Protein 6WG5 (pdb70)

InterPro domains:
  IPR000407 Nucleoside phosphatase GDA1/CD39 [PF01150] (83-540)
  IPR000407 Nucleoside phosphatase GDA1/CD39 [PS01238] (217-232)
  IPR000407 Nucleoside phosphatase GDA1/CD39 [PTHR11782] (32-536)

Organism: Homo sapiens (NCBI:txid9606)

Radius of gyration: 25.47 Å; Cα contacts (8 Å, |Δi|>4): 917; chains: 1; bounding box: 56×55×99 Å

Nearest PDB structures (foldseek):
  6wg5-assembly1_A  TM=1.002E+00  e=0.000E+00  Homo sapiens
  4cd3-assembly1_A  TM=6.979E-01  e=1.903E-31  Rattus norvegicus
  5u7p-assembly1_A  TM=7.729E-01  e=8.146E-28  Trifolium repens
  5u7x-assembly1_F  TM=6.691E-01  e=2.142E-27  Vigna cylindrica
  5u7v-assembly1_A  TM=7.187E-01  e=1.323E-26  Trifolium repens

Sequence (492 aa):
DKKFQRRYLARVTDIEATDTNNPNVNYGIVVDCGSSGSRVFVYCWPRHNGNPHDLLDIRQMRDKNRKPVVMKIKPGISEFATSPEKVSDYISPLLNFAAEHVPRAKHKETPLYILCTAGMRILPESQQKAILEDLLTDIPVHFDFLFSDSHAEVISGKQEGVYAWIGINFVLGRFEHIEDDDEAVVEVNIPGSESSEAIVRKRTAGILDMGGVSTQIAYEVPKTVSFASSSQQEEVAKNLLAEFNLGCDVHQTEHVYRRVYVATFLGFGGNAARQRYEDRIFANTIQKNRLLGKQTGLTPDMPYLDPCLPLDIKDEIQQNGQTIYLRGTGDFDLCRETIQPFMNKTNETQTSLNGVYQPPIHFQNSEFYGFSEFYYCTEDVLRMGGDYNAAKFTKAAKDYCATKWSILRERFDRGLYASHADLHRLKYQCFKSAWMFEVFHRGFSFPVNYKSLKTALQVYDKEVQWTLGAILYRTRFLPLRDIQQEAFRASHTHW

Solvent-accessible surface area: 24138 Å² total; per-residue (Å²): 147,56,88,120,121,35,102,87,35,36,54,79,91,42,130,40,24,81,60,133,53,102,70,16,47,2,0,0,0,0,12,0,5,58,74,2,0,48,0,17,1,0,11,8,64,144,15,111,35,62,52,70,43,30,10,67,3,108,20,3,26,32,187,99,129,124,51,2,41,66,142,32,165,70,0,0,16,107,23,18,120,30,29,133,117,0,11,116,24,1,28,64,0,0,78,32,0,26,145,47,1,34,161,74,30,6,129,100,1,11,0,13,0,1,0,11,49,4,0,84,154,29,72,143,91,58,29,127,33,0,31,77,27,0,33,97,44,4,60,124,128,28,71,10,93,20,61,110,66,24,5,58,30,0,47,18,62,59,47,0,12,14,18,0,0,1,0,0,33,21,7,2,7,5,96,32,125,109,41,128,90,18,36,59,9,93,5,21,14,37,88,51,119,88,110,90,29,45,102,9,0,46,10,0,3,9,0,48,0,25,28,91,28,0,35,1,0,9,17,7,30,108,94,16,99,57,81,57,92,140,14,65,101,69,0,108,108,28,13,16,95,20,27,2,8,7,30,97,162,58,50,53,6,22,0,38,0,0,3,2,64,6,122,20,8,0,0,63,18,0,12,90,61,5,20,54,108,7,28,61,49,12,137,87,162,115,14,81,144,38,176,70,5,0,87,60,86,140,66,13,42,54,0,8,0,0,0,52,73,7,178,19,82,6,118,57,133,80,109,36,4,56,3,91,0,44,9,58,2,49,91,0,38,91,42,1,43,66,10,0,66,79,70,161,100,102,61,18,2,0,78,22,37,4,19,1,90,21,72,47,154,41,14,28,4,19,0,20,32,12,0,50,49,0,3,31,2,10,21,129,64,30,19,114,8,41,3,74,139,2,27,144,24,1,88,86,15,1,60,27,107,49,73,62,2,83,102,102,49,101,195,55,96,21,17,127,109,10,80,78,88,13,0,45,30,2,2,1,7,0,0,0,0,18,1,0,0,16,97,0,0,61,2,44,97,105,9,125,42,2,87,2,12,86,88,9,34,82,37,115,37,24,31,2,7,0,0,0,6,49,61,4,53,77,70,4,44,158,65,49,63,108,130,72,153,181,82,106,174,81,192,260

GO terms:
  GO:0000421 autophagosome membrane (C, IDA)
  GO:0034656 nucleobase-containing small molecule catabolic process (P, IDA)
  GO:0017110 nucleoside diphosphate phosphatase activity (F, IDA)
  GO:0017111 ribonucleoside triphosphate phosphatase activity (F, IDA)
  GO:0036384 CDP phosphatase activity (F, IDA)
  GO:0043273 CTPase activity (F, IDA)
  GO:0045134 UDP phosphatase activity (F, IDA)
  GO:0004382 GDP phosphatase activity (F, IDA)
  GO:0046036 CTP metabolic process (P, IDA)
  GO:0046712 GDP catabolic process (P, IDA)
  GO:0006256 UDP catabolic process (P, IDA)
  GO:0005765 lysosomal membrane (C, EXP)
  GO:0003924 GTPase activity (F, EXP)
  GO:0017110 nucleoside diphosphate phosphatase activity (F, EXP)
  GO:0017111 ribonucleoside triphosphate phosphatase activity (F, EXP)
  GO:0043273 CTPase activity (F, EXP)
  GO:0004382 GDP phosphatase activity (F, EXP)
  GO:0000139 Golgi membrane (C, TAS)
  GO:0005515 protein binding (F, IPI)
  GO:0000139 Golgi membrane (C, IDA)

Structure (mmCIF, N/CA/C/O backbone):
data_6WG5
#
_entry.id   6WG5
#
_cell.length_a   56.378
_cell.length_b   101.820
_cell.length_c   129.644
_cell.angle_alpha   90.000
_cell.angle_beta   90.000
_cell.angle_gamma   90.000
#
_symmetry.space_group_name_H-M   'P 21 21 21'
#
loop_
_entity.id
_entity.type
_entity.pdbx_description
1 polymer 'Ectonucleoside triphosphate diphosphohydrolase 4'
2 branched 2-acetamido-2-deoxy-beta-D-gl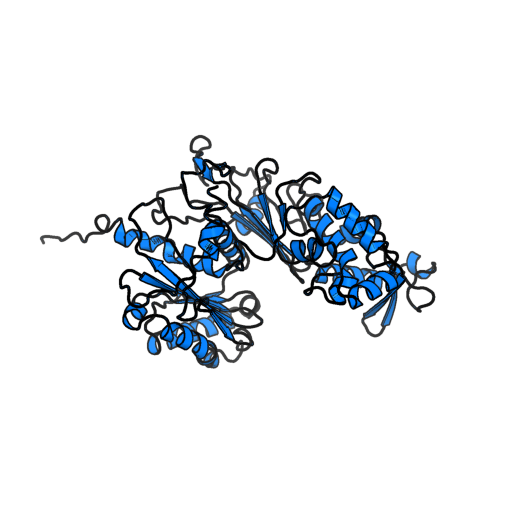ucopyranose-(1-4)-2-acetamido-2-deoxy-beta-D-glucopyranose
3 water water
#
loop_
_atom_site.group_PDB
_atom_site.id
_atom_site.type_symbol
_atom_site.label_atom_id
_atom_site.label_alt_id
_atom_site.label_comp_id
_atom_site.label_asym_id
_atom_site.label_entity_id
_atom_site.label_seq_id
_atom_site.pdbx_PDB_ins_code
_atom_site.Cartn_x
_atom_site.Cartn_y
_atom_site.Cartn_z
_atom_site.occupancy
_atom_site.B_iso_or_equiv
_atom_site.auth_seq_id
_atom_site.auth_comp_id
_atom_site.auth_asym_id
_atom_site.auth_atom_id
_atom_site.pdbx_PDB_model_num
ATOM 1 N N . ASP A 1 17 ? -0.300 35.360 11.741 1.00 76.06 64 ASP A N 1
ATOM 2 C CA . ASP A 1 17 ? 0.106 35.907 13.030 1.00 85.37 64 ASP A CA 1
ATOM 3 C C . ASP A 1 17 ? 0.233 34.791 14.066 1.00 89.74 64 ASP A C 1
ATOM 4 O O . ASP A 1 17 ? 1.310 34.218 14.236 1.00 89.62 64 ASP A O 1
ATOM 12 N N . LYS A 1 18 ? -0.867 34.481 14.758 1.00 94.06 65 LYS A N 1
ATOM 13 C CA . LYS A 1 18 ? -0.843 33.381 15.716 1.00 91.04 65 LYS A CA 1
ATOM 14 C C . LYS A 1 18 ? -0.782 32.034 15.007 1.00 81.92 65 LYS A C 1
ATOM 15 O O . LYS A 1 18 ? -0.223 31.074 15.549 1.00 80.33 65 LYS A O 1
ATOM 34 N N . LYS A 1 19 ? -1.348 31.942 13.801 1.00 73.26 66 LYS A N 1
ATOM 35 C CA . LYS A 1 19 ? -1.208 30.723 13.013 1.00 69.65 66 LYS A CA 1
ATOM 36 C C . LYS A 1 19 ? 0.225 30.549 12.528 1.00 68.37 66 LYS A C 1
ATOM 37 O O . LYS A 1 19 ? 0.765 29.437 12.555 1.00 72.87 66 LYS A O 1
ATOM 56 N N . PHE A 1 20 ? 0.854 31.637 12.077 1.00 66.52 67 PHE A N 1
ATOM 57 C CA . PHE A 1 20 ? 2.241 31.560 11.630 1.00 60.68 67 PHE A CA 1
ATOM 58 C C . PHE A 1 20 ? 3.175 31.232 12.788 1.00 59.07 67 PHE A C 1
ATOM 59 O O . PHE A 1 20 ? 4.147 30.486 12.618 1.00 53.78 67 PHE A O 1
ATOM 76 N N . GLN A 1 21 ? 2.900 31.778 13.975 1.00 57.71 68 GLN A N 1
ATOM 77 C CA . GLN A 1 21 ? 3.730 31.473 15.134 1.00 62.55 68 GLN A CA 1
ATOM 78 C C . GLN A 1 21 ? 3.618 30.000 15.507 1.00 61.20 68 GLN A C 1
ATOM 79 O O . GLN A 1 21 ? 4.630 29.323 15.723 1.00 62.42 68 GLN A O 1
ATOM 93 N N . ARG A 1 22 ? 2.389 29.487 15.593 1.00 59.38 69 ARG A N 1
ATOM 94 C CA A ARG A 1 22 ? 2.194 28.066 15.862 0.49 57.75 69 ARG A CA 1
ATOM 95 C CA B ARG A 1 22 ? 2.202 28.066 15.866 0.51 57.75 69 ARG A CA 1
ATOM 96 C C . ARG A 1 22 ? 2.837 27.214 14.775 1.00 55.38 69 ARG A C 1
ATOM 97 O O . ARG A 1 22 ? 3.517 26.223 15.067 1.00 54.10 69 ARG A O 1
ATOM 138 N N . TYR A 1 23 ? 2.630 27.589 13.511 1.00 69.19 70 TYR A N 1
ATOM 139 C CA . TYR A 1 23 ? 3.289 26.906 12.404 1.00 68.97 70 TYR A CA 1
ATOM 140 C C . TYR A 1 23 ? 4.802 26.936 12.575 1.00 66.84 70 TYR A C 1
ATOM 141 O O . TYR A 1 23 ? 5.483 25.927 12.355 1.00 63.60 70 TYR A O 1
ATOM 159 N N . LEU A 1 24 ? 5.343 28.084 12.989 1.00 49.87 71 LEU A N 1
ATOM 160 C CA . LEU A 1 24 ? 6.785 28.211 13.162 1.00 47.04 71 LEU A CA 1
ATOM 161 C C . LEU A 1 24 ? 7.267 27.496 14.419 1.00 45.66 71 LEU A C 1
ATOM 162 O O . LEU A 1 24 ? 8.385 26.968 14.440 1.00 44.17 71 LEU A O 1
ATOM 178 N N . ALA A 1 25 ? 6.443 27.460 15.468 1.00 65.77 72 ALA A N 1
ATOM 179 C CA . ALA A 1 25 ? 6.855 26.827 16.718 1.00 72.66 72 ALA A CA 1
ATOM 180 C C . ALA A 1 25 ? 7.018 25.322 16.549 1.00 76.40 72 ALA A C 1
ATOM 181 O O . ALA A 1 25 ? 8.014 24.742 16.995 1.00 68.79 72 ALA A O 1
ATOM 188 N N . ARG A 1 26 ? 6.048 24.667 15.907 1.00 96.39 73 ARG A N 1
ATOM 189 C CA . ARG A 1 26 ? 6.103 23.215 15.786 1.00 101.04 73 ARG A CA 1
ATOM 190 C C . ARG A 1 26 ? 7.279 22.759 14.932 1.00 107.82 73 ARG A C 1
ATOM 191 O O . ARG A 1 26 ? 7.822 21.672 15.160 1.00 104.13 73 ARG A O 1
ATOM 212 N N . VAL A 1 27 ? 7.691 23.568 13.957 1.00 76.95 74 VAL A N 1
ATOM 213 C CA . VAL A 1 27 ? 8.765 23.164 13.057 1.00 80.90 74 VAL A CA 1
ATOM 214 C C . VAL A 1 27 ? 10.128 23.334 13.718 1.00 69.02 74 VAL A C 1
ATOM 215 O O . VAL A 1 27 ? 11.038 22.528 13.496 1.00 84.83 74 VAL A O 1
ATOM 228 N N . THR A 1 28 ? 10.299 24.379 14.528 1.00 103.14 75 THR A N 1
ATOM 229 C CA . THR A 1 28 ? 11.610 24.714 15.072 1.00 105.36 75 THR A CA 1
ATOM 230 C C . THR A 1 28 ? 11.819 24.239 16.504 1.00 97.19 75 THR A C 1
ATOM 231 O O . THR A 1 28 ? 12.971 24.076 16.919 1.00 94.26 75 THR A O 1
ATOM 242 N N . ASP A 1 29 ? 10.749 24.018 17.269 1.00 110.72 76 ASP A N 1
ATOM 243 C CA . ASP A 1 29 ? 10.872 23.504 18.634 1.00 99.18 76 ASP A CA 1
ATOM 244 C C . ASP A 1 29 ? 11.002 21.985 18.562 1.00 88.95 76 ASP A C 1
ATOM 245 O O . ASP A 1 29 ? 10.051 21.227 18.768 1.00 91.05 76 ASP A O 1
ATOM 254 N N . ILE A 1 30 ? 12.221 21.541 18.255 1.00 89.31 77 ILE A N 1
ATOM 255 C CA . ILE A 1 30 ? 12.556 20.132 18.119 1.00 82.22 77 ILE A CA 1
ATOM 256 C C . ILE A 1 30 ? 13.691 19.730 19.058 1.00 81.14 77 ILE A C 1
ATOM 257 O O . ILE A 1 30 ? 14.225 18.628 18.950 1.00 86.62 77 ILE A O 1
ATOM 273 N N . GLU A 1 31 ? 14.045 20.594 20.008 1.00 75.63 78 GLU A N 1
ATOM 274 C CA . GLU A 1 31 ? 15.089 20.265 20.970 1.00 74.79 78 GLU A CA 1
ATOM 275 C C . GLU A 1 31 ? 14.784 18.935 21.649 1.00 71.51 78 GLU A C 1
ATOM 276 O O . GLU A 1 31 ? 13.637 18.643 21.995 1.00 70.34 78 GLU A O 1
ATOM 288 N N . ALA A 1 32 ? 15.827 18.127 21.830 1.00 66.54 79 ALA A N 1
ATOM 289 C CA . ALA A 1 32 ? 15.663 16.801 22.409 1.00 63.87 79 ALA A CA 1
ATOM 290 C C . ALA A 1 32 ? 14.952 16.881 23.753 1.00 62.95 79 ALA A C 1
ATOM 291 O O . ALA A 1 32 ? 15.181 17.800 24.544 1.00 63.50 79 ALA A O 1
ATOM 298 N N . THR A 1 33 ? 14.078 15.909 24.004 1.00 56.77 80 THR A N 1
ATOM 299 C CA . THR A 1 33 ? 13.399 15.831 25.290 1.00 60.04 80 THR A CA 1
ATOM 300 C C . THR A 1 33 ? 14.426 15.693 26.405 1.00 61.29 80 THR A C 1
ATOM 301 O O . THR A 1 33 ? 15.316 14.840 26.342 1.00 60.73 80 THR A O 1
ATOM 312 N N . ASP A 1 34 ? 14.305 16.538 27.425 1.00 68.13 81 ASP A N 1
ATOM 313 C CA . ASP A 1 34 ? 15.245 16.532 28.544 1.00 73.93 81 ASP A CA 1
ATOM 314 C C . ASP A 1 34 ? 14.842 15.421 29.504 1.00 76.33 81 ASP A C 1
ATOM 315 O O . ASP A 1 34 ? 13.997 15.599 30.384 1.00 74.54 81 ASP A O 1
ATOM 324 N N . THR A 1 35 ? 15.464 14.254 29.331 1.00 79.02 82 THR A N 1
ATOM 325 C CA . THR A 1 35 ? 15.172 13.115 30.193 1.00 78.08 82 THR A CA 1
ATOM 326 C C . THR A 1 35 ? 15.580 13.368 31.639 1.00 79.22 82 THR A C 1
ATOM 327 O O . THR A 1 35 ? 15.151 12.627 32.530 1.00 79.27 82 THR A O 1
ATOM 338 N N . ASN A 1 36 ? 16.395 14.391 31.892 1.00 80.03 83 ASN A N 1
ATOM 339 C CA . ASN A 1 36 ? 16.824 14.733 33.241 1.00 80.23 83 ASN A CA 1
ATOM 340 C C . ASN A 1 36 ? 15.835 15.637 33.968 1.00 77.75 83 ASN A C 1
ATOM 341 O O . ASN A 1 36 ? 16.042 15.929 35.151 1.00 78.44 83 ASN A O 1
ATOM 352 N N . ASN A 1 37 ? 14.775 16.086 33.298 1.00 64.12 84 ASN A N 1
ATOM 353 C CA . ASN A 1 37 ? 13.780 16.942 33.928 1.00 65.94 84 ASN A CA 1
ATOM 354 C C . ASN A 1 37 ? 12.737 16.080 34.627 1.00 67.17 84 ASN A C 1
ATOM 355 O O . ASN A 1 37 ? 12.014 15.337 33.949 1.00 65.20 84 ASN A O 1
ATOM 366 N N . PRO A 1 38 ? 12.612 16.144 35.957 1.00 70.49 85 PRO A N 1
ATOM 367 C CA . PRO A 1 38 ? 11.631 15.288 36.643 1.00 68.77 85 PRO A CA 1
ATOM 368 C C . PRO A 1 38 ? 10.189 15.721 36.441 1.00 67.01 85 PRO A C 1
ATOM 369 O O . PRO A 1 38 ? 9.281 14.973 36.827 1.00 69.64 85 PRO A O 1
ATOM 380 N N . ASN A 1 39 ? 9.945 16.891 35.857 1.00 67.20 86 ASN A N 1
ATOM 381 C CA . ASN A 1 39 ? 8.594 17.388 35.646 1.00 68.00 86 ASN A CA 1
ATOM 382 C C . ASN A 1 39 ? 8.025 16.998 34.287 1.00 65.72 86 ASN A C 1
ATOM 383 O O . ASN A 1 39 ? 6.940 17.467 33.927 1.00 69.18 86 ASN A O 1
ATOM 394 N N . VAL A 1 40 ? 8.724 16.155 33.530 1.00 53.63 87 VAL A N 1
ATOM 395 C CA . VAL A 1 40 ? 8.224 15.621 32.268 1.00 52.22 87 VAL A CA 1
ATOM 396 C C . VAL A 1 40 ? 7.661 14.232 32.524 1.00 53.86 87 VAL A C 1
ATOM 397 O O . VAL A 1 40 ? 8.268 13.424 33.238 1.00 57.90 87 VAL A O 1
ATOM 410 N N . ASN A 1 41 ? 6.498 13.953 31.943 1.00 50.20 88 ASN A N 1
ATOM 411 C CA . ASN A 1 41 ? 5.868 12.646 32.027 1.00 50.15 88 ASN A CA 1
ATOM 412 C C . ASN A 1 41 ? 5.763 12.055 30.629 1.00 46.02 88 ASN A C 1
ATOM 413 O O . ASN A 1 41 ? 5.826 12.771 29.627 1.00 44.12 88 ASN A O 1
ATOM 424 N N . TYR A 1 42 ? 5.605 10.735 30.567 1.00 37.55 89 TYR A N 1
ATOM 425 C CA . TYR A 1 42 ? 5.712 10.006 29.313 1.00 36.70 89 TYR A CA 1
ATOM 426 C C . TYR A 1 42 ? 4.518 9.080 29.128 1.00 36.22 89 TYR A C 1
ATOM 427 O O . TYR A 1 42 ? 3.858 8.672 30.087 1.00 40.86 89 TYR A O 1
ATOM 445 N N . GLY A 1 43 ? 4.251 8.760 27.870 1.00 35.70 90 GLY A N 1
ATOM 446 C CA . GLY A 1 43 ? 3.215 7.803 27.522 1.00 35.46 90 GLY A CA 1
ATOM 447 C C . GLY A 1 43 ? 3.596 7.101 26.240 1.00 37.60 90 GLY A C 1
ATOM 448 O O . GLY A 1 43 ? 4.273 7.673 25.380 1.00 36.83 90 GLY A O 1
ATOM 452 N N . ILE A 1 44 ? 3.167 5.847 26.113 1.00 41.61 91 ILE A N 1
ATOM 453 C CA . ILE A 1 44 ? 3.583 4.985 25.013 1.00 42.38 91 ILE A CA 1
ATOM 454 C C . ILE A 1 44 ? 2.346 4.400 24.349 1.00 43.47 91 ILE A C 1
ATOM 455 O O . ILE A 1 44 ? 1.450 3.892 25.032 1.00 45.35 91 ILE A O 1
ATOM 471 N N . VAL A 1 45 ? 2.303 4.466 23.019 1.00 37.88 92 VAL A N 1
ATOM 472 C CA . VAL A 1 45 ? 1.211 3.915 22.227 1.00 36.32 92 VAL A CA 1
ATOM 473 C C . VAL A 1 45 ? 1.809 3.025 21.148 1.00 42.70 92 VAL A C 1
ATOM 474 O O . VAL A 1 45 ? 2.771 3.417 20.477 1.00 40.72 92 VAL A O 1
ATOM 487 N N . VAL A 1 46 ? 1.242 1.833 20.981 1.00 39.17 93 VAL A N 1
ATOM 488 C CA . VAL A 1 46 ? 1.640 0.904 19.929 1.00 47.01 93 VAL A CA 1
ATOM 489 C C . VAL A 1 46 ? 0.493 0.804 18.933 1.00 48.45 93 VAL A C 1
ATOM 490 O O . VAL A 1 46 ? -0.629 0.433 19.300 1.00 46.61 93 VAL A O 1
ATOM 503 N N . ASP A 1 47 ? 0.776 1.134 17.676 1.00 40.59 94 ASP A N 1
ATOM 504 C CA . ASP A 1 47 ? -0.171 0.948 16.582 1.00 43.45 94 ASP A CA 1
ATOM 505 C C . ASP A 1 47 ? 0.080 -0.422 15.962 1.00 47.38 94 ASP A C 1
ATOM 506 O O . ASP A 1 47 ? 1.091 -0.625 15.282 1.00 50.65 94 ASP A O 1
ATOM 515 N N . CYS A 1 48 ? -0.836 -1.361 16.196 1.00 49.35 95 CYS A N 1
ATOM 516 C CA . CYS A 1 48 ? -0.726 -2.722 15.667 1.00 53.46 95 CYS A CA 1
ATOM 517 C C . CYS A 1 48 ? -1.579 -2.816 14.406 1.00 54.79 95 CYS A C 1
ATOM 518 O O . CYS A 1 48 ? -2.758 -3.169 14.454 1.00 53.79 95 CYS A O 1
ATOM 526 N N . GLY A 1 49 ? -0.967 -2.502 13.262 1.00 55.81 96 GLY A N 1
ATOM 527 C CA . GLY A 1 49 ? -1.651 -2.563 11.989 1.00 62.21 96 GLY A CA 1
ATOM 528 C C . GLY A 1 49 ? -1.513 -3.921 11.322 1.00 68.64 96 GLY A C 1
ATOM 529 O O . GLY A 1 49 ? -0.948 -4.867 11.869 1.00 73.26 96 GLY A O 1
ATOM 533 N N . SER A 1 50 ? -2.051 -4.004 10.104 1.00 72.34 97 SER A N 1
ATOM 534 C CA . SER A 1 50 ? -1.986 -5.251 9.349 1.00 74.13 97 SER A CA 1
ATOM 535 C C . SER A 1 50 ? -0.570 -5.517 8.852 1.00 77.23 97 SER A C 1
ATOM 536 O O . SER A 1 50 ? -0.028 -6.611 9.046 1.00 80.45 97 SER A O 1
ATOM 544 N N . SER A 1 51 ? 0.046 -4.524 8.209 1.00 83.46 98 SER A N 1
ATOM 545 C CA . SER A 1 51 ? 1.368 -4.705 7.623 1.00 81.96 98 SER A CA 1
ATOM 546 C C . SER A 1 51 ? 2.484 -4.719 8.660 1.00 78.72 98 SER A C 1
ATOM 547 O O . SER A 1 51 ? 3.588 -5.174 8.348 1.00 85.62 98 SER A O 1
ATOM 555 N N . GLY A 1 52 ? 2.231 -4.237 9.871 1.00 66.76 99 GLY A N 1
ATOM 556 C CA . GLY A 1 52 ? 3.265 -4.201 10.883 1.00 64.91 99 GLY A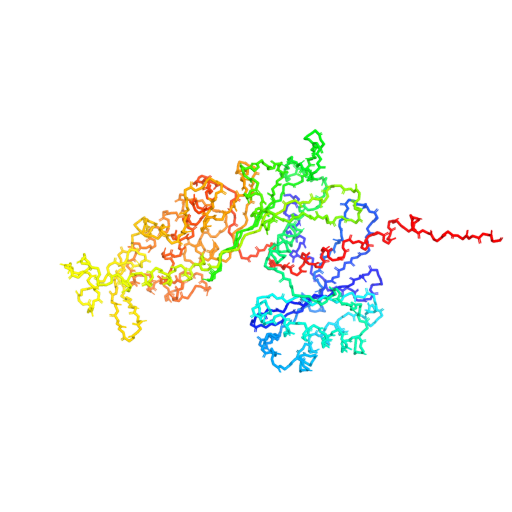 CA 1
ATOM 557 C C . GLY A 1 52 ? 2.777 -3.489 12.129 1.00 62.75 99 GLY A C 1
ATOM 558 O O . GLY A 1 52 ? 1.578 -3.265 12.311 1.00 64.22 99 GLY A O 1
ATOM 562 N N . SER A 1 53 ? 3.738 -3.137 12.982 1.00 62.56 100 SER A N 1
ATOM 563 C CA . SER A 1 53 ? 3.448 -2.469 14.242 1.00 63.42 100 SER A CA 1
ATOM 564 C C . SER A 1 53 ? 4.443 -1.341 14.460 1.00 61.43 100 SER A C 1
ATOM 565 O O . SER A 1 53 ? 5.618 -1.461 14.102 1.00 62.06 100 SER A O 1
ATOM 573 N N . ARG A 1 54 ? 3.963 -0.247 15.051 1.00 60.59 101 ARG A N 1
ATOM 574 C CA . ARG A 1 54 ? 4.785 0.917 15.340 1.00 58.14 101 ARG A CA 1
ATOM 575 C C . ARG A 1 54 ? 4.522 1.373 16.767 1.00 57.68 101 ARG A C 1
ATOM 576 O O . ARG A 1 54 ? 3.415 1.222 17.290 1.00 60.30 101 ARG A O 1
ATOM 597 N N . VAL A 1 55 ? 5.553 1.933 17.394 1.00 47.83 102 VAL A N 1
ATOM 598 C CA . VAL A 1 55 ? 5.472 2.434 18.760 1.00 48.61 102 VAL A CA 1
ATOM 599 C C . VAL A 1 55 ? 5.842 3.909 18.756 1.00 51.75 102 VAL A C 1
ATOM 600 O O . VAL A 1 55 ? 6.775 4.324 18.060 1.00 51.34 102 VAL A O 1
ATOM 613 N N . PHE A 1 56 ? 5.103 4.700 19.533 1.00 54.69 103 PHE A N 1
ATOM 614 C CA . PHE A 1 56 ? 5.349 6.129 19.671 1.00 49.45 103 PHE A CA 1
ATOM 615 C C . PHE A 1 56 ? 5.466 6.462 21.149 1.00 49.63 103 PHE A C 1
ATOM 616 O O . PHE A 1 56 ? 4.630 6.034 21.950 1.00 50.52 103 PHE A O 1
ATOM 633 N N . VAL A 1 57 ? 6.496 7.221 21.508 1.00 43.90 104 VAL A N 1
ATOM 634 C CA . VAL A 1 57 ? 6.658 7.730 22.865 1.00 41.65 104 VAL A CA 1
ATOM 635 C C . VAL A 1 57 ? 6.260 9.198 22.862 1.00 38.43 104 VAL A C 1
ATOM 636 O O . VAL A 1 57 ? 6.815 10.000 22.101 1.00 38.61 104 VAL A O 1
ATOM 649 N N . TYR A 1 58 ? 5.297 9.546 23.708 1.00 35.07 105 TYR A N 1
ATOM 650 C CA . TYR A 1 58 ? 4.856 10.919 23.882 1.00 36.68 105 TYR A CA 1
ATOM 651 C C . TYR A 1 58 ? 5.229 11.402 25.275 1.00 40.62 105 TYR A C 1
ATOM 652 O O . TYR A 1 58 ? 5.221 10.631 26.238 1.00 48.04 105 TYR A O 1
ATOM 670 N N . CYS A 1 59 ? 5.559 12.685 25.373 1.00 45.40 106 CYS A N 1
ATOM 671 C CA . CYS A 1 59 ? 5.862 13.308 26.649 1.00 44.56 106 CYS A CA 1
ATOM 672 C C . CYS A 1 59 ? 5.115 14.629 26.756 1.00 41.33 106 CYS A C 1
ATOM 673 O O . CYS A 1 59 ? 4.613 15.166 25.766 1.00 41.93 106 CYS A O 1
ATOM 681 N N . TRP A 1 60 ? 5.039 15.144 27.982 1.00 35.21 107 TRP A N 1
ATOM 682 C CA . TRP A 1 60 ? 4.371 16.412 28.240 1.00 36.84 107 TRP A CA 1
ATOM 683 C C . TRP A 1 60 ? 4.882 16.968 29.558 1.00 38.71 107 TRP A C 1
ATOM 684 O O . TRP A 1 60 ? 5.284 16.196 30.435 1.00 41.96 107 TRP A O 1
ATOM 705 N N . PRO A 1 61 ? 4.883 18.284 29.730 1.00 32.58 108 PRO A N 1
ATOM 706 C CA . PRO A 1 61 ? 5.263 18.877 31.013 1.00 33.89 108 PRO A CA 1
ATOM 707 C C . PRO A 1 61 ? 4.082 18.855 31.977 1.00 34.08 108 PRO A C 1
ATOM 708 O O . PRO A 1 61 ? 2.976 18.438 31.637 1.00 33.15 108 PRO A O 1
ATOM 719 N N . ARG A 1 62 ? 4.334 19.318 33.198 1.00 58.63 109 ARG A N 1
ATOM 720 C CA . ARG A 1 62 ? 3.280 19.360 34.200 1.00 61.08 109 ARG A CA 1
ATOM 721 C C . ARG A 1 62 ? 2.135 20.246 33.724 1.00 62.49 109 ARG A C 1
ATOM 722 O O . ARG A 1 62 ? 2.347 21.262 33.058 1.00 66.34 109 ARG A O 1
ATOM 743 N N . HIS A 1 63 ? 0.915 19.847 34.067 1.00 43.88 110 HIS A N 1
ATOM 744 C CA . HIS A 1 63 ? -0.260 20.634 33.723 1.00 42.84 110 HIS A CA 1
ATOM 745 C C . HIS A 1 63 ? -0.281 21.930 34.528 1.00 49.38 110 HIS A C 1
ATOM 746 O O . HIS A 1 63 ? -0.000 21.939 35.730 1.00 52.77 110 HIS A O 1
ATOM 760 N N . ASN A 1 64 ? -0.622 23.031 33.858 1.00 63.36 111 ASN A N 1
ATOM 761 C CA . ASN A 1 64 ? -0.546 24.360 34.457 1.00 62.62 111 ASN A CA 1
ATOM 762 C C . ASN A 1 64 ? -1.671 24.653 35.443 1.00 60.24 111 ASN A C 1
ATOM 763 O O . ASN A 1 64 ? -1.736 25.773 35.961 1.00 62.06 111 ASN A O 1
ATOM 774 N N . GLY A 1 65 ? -2.551 23.693 35.716 1.00 57.61 112 GLY A N 1
ATOM 775 C CA . GLY A 1 65 ? -3.621 23.880 36.673 1.00 59.25 112 GLY A CA 1
ATOM 776 C C . GLY A 1 65 ? -4.879 24.528 36.131 1.00 62.13 112 GLY A C 1
ATOM 777 O O . GLY A 1 65 ? -5.823 24.745 36.902 1.00 61.35 112 GLY A O 1
ATOM 781 N N . ASN A 1 66 ? -4.928 24.846 34.838 1.00 59.62 113 ASN A N 1
ATOM 782 C CA . ASN A 1 66 ? -6.107 25.469 34.249 1.00 57.36 113 ASN A CA 1
ATOM 783 C C . ASN A 1 66 ? -7.068 24.388 33.768 1.00 58.04 113 ASN A C 1
ATOM 784 O O . ASN A 1 66 ? -6.719 23.635 32.849 1.00 56.46 113 ASN A O 1
ATOM 795 N N . PRO A 1 67 ? -8.275 24.275 34.333 1.00 59.51 114 PRO A N 1
ATOM 796 C CA . PRO A 1 67 ? -9.176 23.188 33.910 1.00 58.82 114 PRO A CA 1
ATOM 797 C C . PRO A 1 67 ? -9.540 23.234 32.436 1.00 59.61 114 PRO A C 1
ATOM 798 O O . PRO A 1 67 ? -9.941 22.203 31.881 1.00 59.88 114 PRO A O 1
ATOM 809 N N . HIS A 1 68 ? -9.415 24.390 31.784 1.00 60.56 115 HIS A N 1
ATOM 810 C CA . HIS A 1 68 ? -9.775 24.527 30.379 1.00 54.17 115 HIS A CA 1
ATOM 811 C C . HIS A 1 68 ? -8.682 24.057 29.428 1.00 49.92 115 HIS A C 1
ATOM 812 O O . HIS A 1 68 ? -8.938 23.954 28.224 1.00 51.46 115 HIS A O 1
ATOM 826 N N . ASP A 1 69 ? -7.482 23.774 29.925 1.00 46.93 116 ASP A N 1
ATOM 827 C CA . ASP A 1 69 ? -6.356 23.408 29.078 1.00 49.43 116 ASP A CA 1
ATOM 828 C C . ASP A 1 69 ? -6.120 21.904 29.116 1.00 44.65 116 ASP A C 1
ATOM 829 O O . ASP A 1 69 ? -6.170 21.281 30.179 1.00 44.68 116 ASP A O 1
ATOM 838 N N . LEU A 1 70 ? -5.862 21.329 27.945 1.00 33.44 117 LEU A N 1
ATOM 839 C CA . LEU A 1 70 ? -5.454 19.939 27.850 1.00 31.21 117 LEU A CA 1
ATOM 840 C C . LEU A 1 70 ? -3.954 19.822 28.100 1.00 31.31 117 LEU A C 1
ATOM 841 O O . LEU A 1 70 ? -3.235 20.817 28.211 1.00 34.08 117 LEU A O 1
ATOM 857 N N . LEU A 1 71 ? -3.480 18.582 28.181 1.00 37.04 118 LEU A N 1
ATOM 858 C CA . LEU A 1 71 ? -2.051 18.347 28.314 1.00 35.30 118 LEU A CA 1
ATOM 859 C C . LEU A 1 71 ? -1.320 18.818 27.062 1.00 38.41 118 LEU A C 1
ATOM 860 O O . LEU A 1 71 ? -1.860 18.798 25.952 1.00 37.31 118 LEU A O 1
ATOM 876 N N . ASP A 1 72 ? -0.075 19.249 27.252 1.00 41.63 119 ASP A N 1
ATOM 877 C CA . ASP A 1 72 ? 0.764 19.708 26.145 1.00 40.46 119 ASP A CA 1
ATOM 878 C C . ASP A 1 72 ? 1.590 18.531 25.625 1.00 35.81 119 ASP A C 1
ATOM 879 O O . ASP A 1 72 ? 2.815 18.475 25.745 1.00 39.05 119 ASP A O 1
ATOM 888 N N . ILE A 1 73 ? 0.882 17.574 25.031 1.00 27.41 120 ILE A N 1
ATOM 889 C CA . ILE A 1 73 ? 1.494 16.325 24.591 1.00 27.58 120 ILE A CA 1
ATOM 890 C C . ILE A 1 73 ? 2.262 16.555 23.298 1.00 27.59 120 ILE A C 1
ATOM 891 O O . ILE A 1 73 ? 1.786 17.233 22.378 1.00 27.08 120 ILE A O 1
ATOM 907 N N . ARG A 1 74 ? 3.461 15.976 23.228 1.00 39.86 121 ARG A N 1
ATOM 908 C CA . ARG A 1 74 ? 4.318 16.056 22.055 1.00 39.58 121 ARG A CA 1
ATOM 909 C C . ARG A 1 74 ? 5.050 14.734 21.893 1.00 39.97 121 ARG A C 1
ATOM 910 O O . ARG A 1 74 ? 5.221 13.975 22.850 1.00 44.20 121 ARG A O 1
ATOM 931 N N . GLN A 1 75 ? 5.486 14.460 20.668 1.00 48.78 122 GLN A N 1
ATOM 932 C CA . GLN A 1 75 ? 6.356 13.317 20.439 1.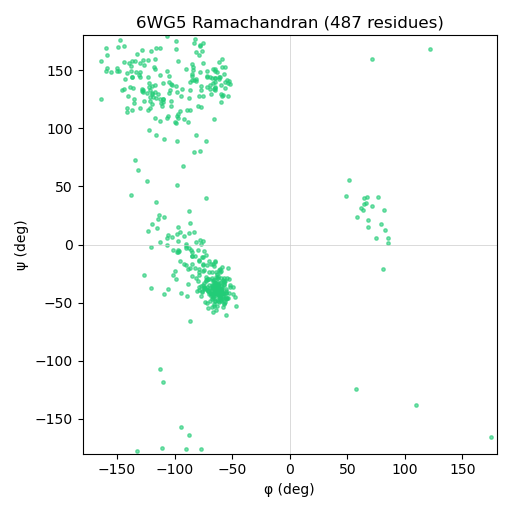00 50.00 122 GLN A CA 1
ATOM 933 C C . GLN A 1 75 ? 7.684 13.524 21.152 1.00 51.44 122 GLN A C 1
ATOM 934 O O . GLN A 1 75 ? 8.276 14.606 21.099 1.00 54.37 122 GLN A O 1
ATOM 948 N N . MET A 1 76 ? 8.154 12.480 21.829 1.00 50.41 123 MET A N 1
ATOM 949 C CA . MET A 1 76 ? 9.461 12.548 22.463 1.00 47.25 123 MET A CA 1
ATOM 950 C C . MET A 1 76 ? 10.544 12.728 21.406 1.00 51.76 123 MET A C 1
ATOM 951 O O . MET A 1 76 ? 10.427 12.249 20.274 1.00 48.31 123 MET A O 1
ATOM 965 N N . ARG A 1 77 ? 11.609 13.431 21.785 1.00 62.65 124 ARG A N 1
ATOM 966 C CA . ARG A 1 77 ? 12.710 13.754 20.885 1.00 64.31 124 ARG A CA 1
ATOM 967 C C . ARG A 1 77 ? 13.999 13.181 21.455 1.00 66.35 124 ARG A C 1
ATOM 968 O O . ARG A 1 77 ? 14.371 13.494 22.591 1.00 66.82 124 ARG A O 1
ATOM 989 N N . ASP A 1 78 ? 14.678 12.348 20.669 1.00 60.46 125 ASP A N 1
ATOM 990 C CA . ASP A 1 78 ? 15.909 11.720 21.122 1.00 65.55 125 ASP A CA 1
ATOM 991 C C . ASP A 1 78 ? 17.061 12.722 21.070 1.00 64.13 125 ASP A C 1
ATOM 992 O O . ASP A 1 78 ? 16.884 13.902 20.755 1.00 56.65 125 ASP A O 1
ATOM 1001 N N . LYS A 1 79 ? 18.266 12.239 21.384 1.00 72.39 126 LYS A N 1
ATOM 1002 C CA . LYS A 1 79 ? 19.434 13.113 21.378 1.00 70.61 126 LYS A CA 1
ATOM 1003 C C . LYS A 1 79 ? 19.712 13.667 19.987 1.00 66.35 126 LYS A C 1
ATOM 1004 O O . LYS A 1 79 ? 20.265 14.765 19.858 1.00 66.88 126 LYS A O 1
ATOM 1023 N N . ASN A 1 80 ? 19.338 12.933 18.939 1.00 64.28 127 ASN A N 1
ATOM 1024 C CA . ASN A 1 80 ? 19.487 13.417 17.571 1.00 68.71 127 ASN A CA 1
ATOM 1025 C C . ASN A 1 80 ? 18.362 14.353 17.151 1.00 70.83 127 ASN A C 1
ATOM 1026 O O . ASN A 1 80 ? 18.346 14.794 15.997 1.00 74.58 127 ASN A O 1
ATOM 1037 N N . ARG A 1 81 ? 17.428 14.663 18.051 1.00 79.56 128 ARG A N 1
ATOM 1038 C CA . ARG A 1 81 ? 16.301 15.546 17.751 1.00 75.25 128 ARG A CA 1
ATOM 1039 C C . ARG A 1 81 ? 15.357 14.908 16.730 1.00 73.48 128 ARG A C 1
ATOM 1040 O O . ARG A 1 81 ? 14.852 15.577 15.828 1.00 75.78 128 ARG A O 1
ATOM 1061 N N . LYS A 1 82 ? 15.119 13.605 16.879 1.00 65.81 129 LYS A N 1
ATOM 1062 C CA . LYS A 1 82 ? 14.215 12.855 16.024 1.00 65.11 129 LYS A CA 1
ATOM 1063 C C . LYS A 1 82 ? 13.054 12.302 16.843 1.00 61.89 129 LYS A C 1
ATOM 1064 O O . LYS A 1 82 ? 13.210 12.030 18.038 1.00 59.27 129 LYS A O 1
ATOM 1083 N N . PRO A 1 83 ? 11.885 12.113 16.232 1.00 63.94 130 PRO A N 1
ATOM 1084 C CA . PRO A 1 83 ? 10.761 11.532 16.976 1.00 62.57 130 PRO A CA 1
ATOM 1085 C C . PRO A 1 83 ? 11.061 10.098 17.388 1.00 61.03 130 PRO A C 1
ATOM 1086 O O . PRO A 1 83 ? 11.536 9.289 16.587 1.00 62.84 130 PRO A O 1
ATOM 1097 N N . VAL A 1 84 ? 10.783 9.790 18.653 1.00 51.31 131 VAL A N 1
ATOM 1098 C CA . VAL A 1 84 ? 11.034 8.464 19.207 1.00 50.22 131 VAL A CA 1
ATOM 1099 C C . VAL A 1 84 ? 10.012 7.483 18.647 1.00 55.99 131 VAL A C 1
ATOM 1100 O O . VAL A 1 84 ? 8.951 7.269 19.243 1.00 59.84 131 VAL A O 1
ATOM 1113 N N . VAL A 1 85 ? 10.328 6.877 17.505 1.00 59.70 132 VAL A N 1
ATOM 1114 C CA . VAL A 1 85 ? 9.430 5.942 16.837 1.00 58.42 132 VAL A CA 1
ATOM 1115 C C . VAL A 1 85 ? 10.239 4.750 16.347 1.00 62.44 132 VAL A C 1
ATOM 1116 O O . VAL A 1 85 ? 11.392 4.896 15.927 1.00 65.47 132 VAL A O 1
ATOM 1129 N N . MET A 1 86 ? 9.631 3.566 16.408 1.00 69.42 133 MET A N 1
ATOM 1130 C CA . MET A 1 86 ? 10.208 2.352 15.850 1.00 67.29 133 MET A CA 1
ATOM 1131 C C . MET A 1 86 ? 9.095 1.531 15.216 1.00 68.35 133 MET A C 1
ATOM 1132 O O . MET A 1 86 ? 7.953 1.542 15.683 1.00 69.08 133 MET A O 1
ATOM 1146 N N . LYS A 1 87 ? 9.439 0.817 14.146 1.00 64.39 134 LYS A N 1
ATOM 1147 C CA . LYS A 1 87 ? 8.480 0.017 13.401 1.00 70.78 134 LYS A CA 1
ATOM 1148 C C . LYS A 1 87 ? 9.037 -1.381 13.179 1.00 75.77 134 LYS A C 1
ATOM 1149 O O . LYS A 1 87 ? 10.245 -1.565 13.006 1.00 79.12 134 LYS A O 1
ATOM 1168 N N . ILE A 1 88 ? 8.141 -2.371 13.191 1.00 71.69 135 ILE A N 1
ATOM 1169 C CA . ILE A 1 88 ? 8.501 -3.758 12.925 1.00 67.97 135 ILE A CA 1
ATOM 1170 C C . ILE A 1 88 ? 7.418 -4.391 12.061 1.00 68.84 135 ILE A C 1
ATOM 1171 O O . ILE A 1 88 ? 6.265 -3.955 12.045 1.00 67.39 135 ILE A O 1
ATOM 1187 N N . LYS A 1 89 ? 7.810 -5.434 11.337 1.00 79.72 136 LYS A N 1
ATOM 1188 C CA . LYS A 1 89 ? 6.896 -6.187 10.486 1.00 80.38 136 LYS A CA 1
ATOM 1189 C C . LYS A 1 89 ? 6.875 -7.644 10.935 1.00 86.12 136 LYS A C 1
ATOM 1190 O O . LYS A 1 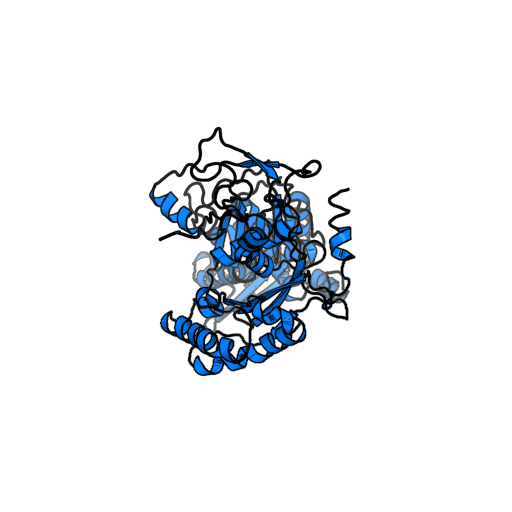89 ? 7.747 -8.065 11.696 1.00 88.68 136 LYS A O 1
ATOM 1209 N N . PRO A 1 90 ? 5.892 -8.432 10.463 1.00 92.48 137 PRO A N 1
ATOM 1210 C CA . PRO A 1 90 ? 4.815 -8.140 9.509 1.00 93.42 137 PRO A CA 1
ATOM 1211 C C . PRO A 1 90 ? 3.466 -7.776 10.128 1.00 94.23 137 PRO A C 1
ATOM 1212 O O . PRO A 1 90 ? 2.503 -7.582 9.384 1.00 98.51 137 PRO A O 1
ATOM 1223 N N . GLY A 1 91 ? 3.386 -7.696 11.448 1.00 85.32 138 GLY A N 1
ATOM 1224 C CA . GLY A 1 91 ? 2.147 -7.388 12.132 1.00 88.61 138 GLY A CA 1
ATOM 1225 C C . GLY A 1 91 ? 1.758 -8.478 13.115 1.00 91.60 138 GLY A C 1
ATOM 1226 O O . GLY A 1 91 ? 2.310 -9.576 13.131 1.00 109.78 138 GLY A O 1
ATOM 1230 N N . ILE A 1 92 ? 0.779 -8.138 13.946 1.00 81.16 139 ILE A N 1
ATOM 1231 C CA . ILE A 1 92 ? 0.350 -9.045 15.005 1.00 86.15 139 ILE A CA 1
ATOM 1232 C C . ILE A 1 92 ? -0.678 -10.060 14.510 1.00 85.05 139 ILE A C 1
ATOM 1233 O O . ILE A 1 92 ? -0.765 -11.162 15.060 1.00 97.99 139 ILE A O 1
ATOM 1249 N N . SER A 1 93 ? -1.455 -9.713 13.481 1.00 93.51 140 SER A N 1
ATOM 1250 C CA . SER A 1 93 ? -2.504 -10.602 12.996 1.00 96.89 140 SER A CA 1
ATOM 1251 C C . SER A 1 93 ? -1.952 -11.925 12.484 1.00 98.99 140 SER A C 1
ATOM 1252 O O . SER A 1 93 ? -2.696 -12.911 12.426 1.00 96.93 140 SER A O 1
ATOM 1260 N N . GLU A 1 94 ? -0.672 -11.975 12.111 1.00 97.22 141 GLU A N 1
ATOM 1261 C CA . GLU A 1 94 ? -0.110 -13.206 11.565 1.00 97.03 141 GLU A CA 1
ATOM 1262 C C . GLU A 1 94 ? -0.120 -14.329 12.591 1.00 97.02 141 GLU A C 1
ATOM 1263 O O . GLU A 1 94 ? -0.190 -15.507 12.221 1.00 97.55 141 GLU A O 1
ATOM 1275 N N . PHE A 1 95 ? -0.055 -13.993 13.881 1.00 98.05 142 PHE A N 1
ATOM 1276 C CA . PHE A 1 95 ? -0.044 -14.989 14.945 1.00 98.48 142 PHE A CA 1
ATOM 1277 C C . PHE A 1 95 ? -1.445 -15.384 15.387 1.00 93.70 142 PHE A C 1
ATOM 1278 O O . PHE A 1 95 ? -1.643 -15.756 16.552 1.00 85.90 142 PHE A O 1
ATOM 1295 N N . ALA A 1 96 ? -2.426 -15.306 14.485 1.00 88.06 143 ALA A N 1
ATOM 1296 C CA . ALA A 1 96 ? -3.773 -15.763 14.804 1.00 88.85 143 ALA A CA 1
ATOM 1297 C C . ALA A 1 96 ? -3.750 -17.157 15.416 1.00 96.03 143 ALA A C 1
ATOM 1298 O O . ALA A 1 96 ? -4.539 -17.462 16.318 1.00 96.30 143 ALA A O 1
ATOM 1305 N N . THR A 1 97 ? -2.846 -18.014 14.943 1.00 105.04 144 THR A N 1
ATOM 1306 C CA . THR A 1 97 ? -2.716 -19.377 15.439 1.00 107.15 144 THR A CA 1
ATOM 1307 C C . THR A 1 97 ? -1.551 -19.548 16.405 1.00 106.97 144 THR A C 1
ATOM 1308 O O . THR A 1 97 ? -1.382 -20.637 16.962 1.00 109.40 144 THR A O 1
ATOM 1319 N N . SER A 1 98 ? -0.746 -18.505 16.619 1.00 107.01 145 SER A N 1
ATOM 1320 C CA . SER A 1 98 ? 0.402 -18.582 17.515 1.00 107.29 145 SER A CA 1
ATOM 1321 C C . SER A 1 98 ? 0.314 -17.501 18.587 1.00 103.92 145 SER A C 1
ATOM 1322 O O . SER A 1 98 ? 1.258 -16.718 18.754 1.00 102.30 145 SER A O 1
ATOM 1330 N N . PRO A 1 99 ? -0.791 -17.423 19.336 1.00 106.45 146 PRO A N 1
ATOM 1331 C CA . PRO A 1 99 ? -0.902 -16.353 20.343 1.00 101.09 146 PRO A CA 1
ATOM 1332 C C . PRO A 1 99 ? 0.194 -16.393 21.394 1.00 101.75 146 PRO A C 1
ATOM 1333 O O . PRO A 1 99 ? 0.641 -15.333 21.847 1.00 98.63 146 PRO A O 1
ATOM 1344 N N . GLU A 1 100 ? 0.646 -17.584 21.799 1.00 99.98 147 GLU A N 1
ATOM 1345 C CA . GLU A 1 100 ? 1.724 -17.664 22.780 1.00 101.80 147 GLU A CA 1
ATOM 1346 C C . GLU A 1 100 ? 3.000 -16.998 22.279 1.00 103.06 147 GLU A C 1
ATOM 1347 O O . GLU A 1 100 ? 3.829 -16.575 23.093 1.00 95.17 147 GLU A O 1
ATOM 1359 N N . LYS A 1 101 ? 3.167 -16.891 20.962 1.00 105.23 148 LYS A N 1
ATOM 1360 C CA . LYS A 1 101 ? 4.377 -16.366 20.344 1.00 106.80 148 LYS A CA 1
ATOM 1361 C C . LYS A 1 101 ? 4.382 -14.846 20.229 1.00 103.06 148 LYS A C 1
ATOM 1362 O O . LYS A 1 101 ? 5.410 -14.272 19.855 1.00 103.14 148 LYS A O 1
ATOM 1381 N N . VAL A 1 102 ? 3.277 -14.179 20.565 1.00 120.81 149 VAL A N 1
ATOM 1382 C CA . VAL A 1 102 ? 3.123 -12.771 20.213 1.00 118.85 149 VAL A CA 1
ATOM 1383 C C . VAL A 1 102 ? 3.968 -11.873 21.111 1.00 120.58 149 VAL A C 1
ATOM 1384 O O . VAL A 1 102 ? 4.488 -10.846 20.662 1.00 114.87 149 VAL A O 1
ATOM 1397 N N . SER A 1 103 ? 4.116 -12.231 22.388 1.00 107.06 150 SER A N 1
ATOM 1398 C CA . SER A 1 103 ? 4.805 -11.349 23.325 1.00 103.41 150 SER A CA 1
ATOM 1399 C C . SER A 1 103 ? 6.271 -11.145 22.962 1.00 96.70 150 SER A C 1
ATOM 1400 O O . SER A 1 103 ? 6.860 -10.136 23.367 1.00 88.86 150 SER A O 1
ATOM 1408 N N . ASP A 1 104 ? 6.875 -12.071 22.216 1.00 97.55 151 ASP A N 1
ATOM 1409 C CA . ASP A 1 104 ? 8.242 -11.881 21.745 1.00 96.27 151 ASP A CA 1
ATOM 1410 C C . ASP A 1 104 ? 8.312 -11.024 20.488 1.00 94.82 151 ASP A C 1
ATOM 1411 O O . ASP A 1 104 ? 9.375 -10.468 20.191 1.00 96.24 151 ASP A O 1
ATOM 1420 N N . TYR A 1 105 ? 7.208 -10.906 19.749 1.00 95.06 152 TYR A N 1
ATOM 1421 C CA . TYR A 1 105 ? 7.211 -10.119 18.520 1.00 93.16 152 TYR A CA 1
ATOM 1422 C C . TYR A 1 105 ? 7.228 -8.625 18.815 1.00 87.75 152 TYR A C 1
ATOM 1423 O O . TYR A 1 105 ? 7.891 -7.856 18.108 1.00 87.10 152 TYR A O 1
ATOM 1441 N N . ILE A 1 106 ? 6.506 -8.195 19.856 1.00 88.79 153 ILE A N 1
ATOM 1442 C CA . ILE A 1 106 ? 6.490 -6.788 20.247 1.00 90.12 153 ILE A CA 1
ATOM 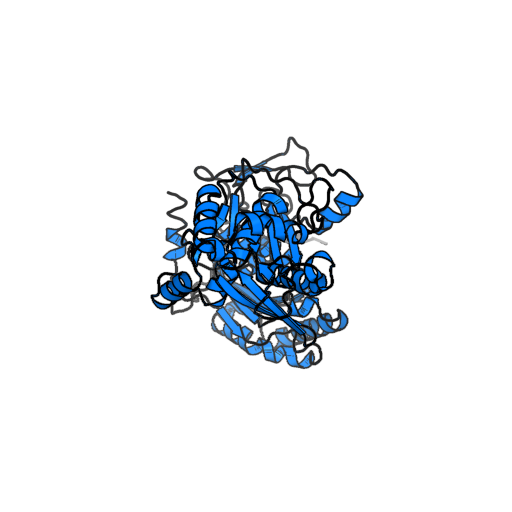1443 C C . ILE A 1 106 ? 7.611 -6.436 21.213 1.00 88.41 153 ILE A C 1
ATOM 1444 O O . ILE A 1 106 ? 7.742 -5.263 21.591 1.00 85.96 153 ILE A O 1
ATOM 1460 N N . SER A 1 107 ? 8.421 -7.408 21.629 1.00 81.56 154 SER A N 1
ATOM 1461 C CA . SER A 1 107 ? 9.518 -7.109 22.544 1.00 82.57 154 SER A CA 1
ATOM 1462 C C . SER A 1 107 ? 10.477 -6.062 21.991 1.00 81.34 154 SER A C 1
ATOM 1463 O O . SER A 1 107 ? 10.862 -5.156 22.751 1.00 79.75 154 SER A O 1
ATOM 1471 N N . PRO A 1 108 ? 10.899 -6.114 20.725 1.00 77.97 155 PRO A N 1
ATOM 1472 C CA . PRO A 1 108 ? 11.793 -5.060 20.218 1.00 78.46 155 PRO A CA 1
ATOM 1473 C C . PRO A 1 108 ? 11.215 -3.661 20.347 1.00 77.88 155 PRO A C 1
ATOM 1474 O O . PRO A 1 108 ? 11.978 -2.696 20.484 1.00 79.12 155 PRO A O 1
ATOM 1485 N N . LEU A 1 109 ? 9.888 -3.518 20.310 1.00 67.87 156 LEU A N 1
ATOM 1486 C CA . LEU A 1 109 ? 9.276 -2.198 20.427 1.00 63.49 156 LEU A CA 1
ATOM 1487 C C . LEU A 1 109 ? 9.298 -1.693 21.865 1.00 63.99 156 LEU A C 1
ATOM 1488 O O . LEU A 1 109 ? 9.556 -0.508 22.105 1.00 61.30 156 LEU A O 1
ATOM 1504 N N . LEU A 1 110 ? 9.026 -2.572 22.831 1.00 68.64 157 LEU A N 1
ATOM 1505 C CA . LEU A 1 110 ? 8.962 -2.138 24.223 1.00 66.31 157 LEU A CA 1
ATOM 1506 C C . LEU A 1 110 ? 10.354 -1.877 24.786 1.00 64.70 157 LEU A C 1
ATOM 1507 O O . LEU A 1 110 ? 10.545 -0.940 25.570 1.00 64.09 157 LEU A O 1
ATOM 1523 N N . ASN A 1 111 ? 11.337 -2.696 24.406 1.00 67.99 158 ASN A N 1
ATOM 1524 C CA . ASN A 1 111 ? 12.717 -2.405 24.782 1.00 70.34 158 ASN A CA 1
ATOM 1525 C C . ASN A 1 111 ? 13.160 -1.061 24.216 1.00 73.63 158 ASN A C 1
ATOM 1526 O O . ASN A 1 111 ? 13.884 -0.306 24.876 1.00 70.56 158 ASN A O 1
ATOM 1537 N N . PHE A 1 112 ? 12.731 -0.745 22.993 1.00 63.59 159 PHE A N 1
ATOM 1538 C CA . PHE A 1 112 ? 13.028 0.559 22.412 1.00 66.24 159 PHE A CA 1
ATOM 1539 C C . PHE A 1 112 ? 12.467 1.679 23.279 1.00 66.79 159 PHE A C 1
ATOM 1540 O O . PHE A 1 112 ? 13.156 2.665 23.568 1.00 68.78 159 PHE A O 1
ATOM 1557 N N . ALA A 1 113 ? 11.209 1.542 23.706 1.00 71.29 160 ALA A N 1
ATOM 1558 C CA . ALA A 1 113 ? 10.604 2.553 24.566 1.00 63.91 160 ALA A CA 1
ATOM 1559 C C . ALA A 1 113 ? 11.283 2.598 25.929 1.00 62.90 160 ALA A C 1
ATOM 1560 O O . ALA A 1 113 ? 11.551 3.683 26.460 1.00 59.64 160 ALA A O 1
ATOM 1567 N N . ALA A 1 114 ? 11.573 1.429 26.510 1.00 65.99 161 ALA A N 1
ATOM 1568 C CA . ALA A 1 114 ? 12.192 1.387 27.830 1.00 59.62 161 ALA A CA 1
ATOM 1569 C C . ALA A 1 114 ? 13.567 2.040 27.828 1.00 61.29 161 ALA A C 1
ATOM 1570 O O . ALA A 1 114 ? 14.007 2.564 28.858 1.00 62.31 161 ALA A O 1
ATOM 1577 N N . GLU A 1 115 ? 14.262 2.017 26.689 1.00 64.69 162 GLU A N 1
ATOM 1578 C CA . GLU A 1 115 ? 15.555 2.687 26.595 1.00 70.47 162 GLU A CA 1
ATOM 1579 C C . GLU A 1 115 ? 15.402 4.195 26.757 1.00 68.92 162 GLU A C 1
ATOM 1580 O O . GLU A 1 115 ? 16.124 4.825 27.539 1.00 66.71 162 GLU A O 1
ATOM 1592 N N . HIS A 1 116 ? 14.456 4.789 26.029 1.00 70.22 163 HIS A N 1
ATOM 1593 C CA . HIS A 1 116 ? 14.345 6.243 25.988 1.00 69.61 163 HIS A CA 1
ATOM 1594 C C . HIS A 1 116 ? 13.662 6.802 27.232 1.00 66.74 163 HIS A C 1
ATOM 1595 O O . HIS A 1 116 ? 14.067 7.853 27.742 1.00 65.61 163 HIS A O 1
ATOM 1609 N N . VAL A 1 117 ? 12.633 6.132 27.730 1.00 59.14 164 VAL A N 1
ATOM 1610 C CA . VAL A 1 117 ? 11.934 6.613 28.923 1.00 55.90 164 VAL A CA 1
ATOM 1611 C C . VAL A 1 117 ? 12.804 6.330 30.146 1.00 59.22 164 VAL A C 1
ATOM 1612 O O . VAL A 1 117 ? 13.246 5.184 30.325 1.00 63.16 164 VAL A O 1
ATOM 1625 N N . PRO A 1 118 ? 13.078 7.323 30.996 1.00 61.94 165 PRO A N 1
ATOM 1626 C CA . PRO A 1 118 ? 13.924 7.068 32.169 1.00 65.35 165 PRO A CA 1
ATOM 1627 C C . PRO A 1 118 ? 13.369 5.947 33.034 1.00 66.63 165 PRO A C 1
ATOM 1628 O O . PRO A 1 118 ? 12.161 5.844 33.254 1.00 65.29 165 PRO A O 1
ATOM 1639 N N . ARG A 1 119 ? 14.278 5.106 33.536 1.00 72.39 166 ARG A N 1
ATOM 1640 C CA . ARG A 1 119 ? 13.876 3.976 34.369 1.00 74.54 166 ARG A CA 1
ATOM 1641 C C . ARG A 1 119 ? 12.966 4.416 35.509 1.00 73.39 166 ARG A C 1
ATOM 1642 O O . ARG A 1 119 ? 12.036 3.695 35.887 1.00 73.43 166 ARG A O 1
ATOM 1663 N N . ALA A 1 120 ? 13.217 5.601 36.070 1.00 68.06 167 ALA A N 1
ATOM 1664 C CA . ALA A 1 120 ? 12.443 6.063 37.216 1.00 69.50 167 ALA A CA 1
ATOM 1665 C C . ALA A 1 120 ? 10.991 6.356 36.863 1.00 68.13 167 ALA A C 1
ATOM 1666 O O . ALA A 1 120 ? 10.133 6.315 37.751 1.00 68.03 167 ALA A O 1
ATOM 1673 N N . LYS A 1 121 ? 10.695 6.647 35.596 1.00 66.87 168 LYS A N 1
ATOM 1674 C CA . LYS A 1 121 ? 9.351 7.022 35.177 1.00 60.18 168 LYS A CA 1
ATOM 1675 C C . LYS A 1 121 ? 8.552 5.863 34.592 1.00 59.65 168 LYS A C 1
ATOM 1676 O O . LYS A 1 121 ? 7.361 6.037 34.310 1.00 60.11 168 LYS A O 1
ATOM 1695 N N . HIS A 1 122 ? 9.169 4.693 34.404 1.00 54.66 169 HIS A N 1
ATOM 1696 C CA . HIS A 1 122 ? 8.448 3.553 33.842 1.00 60.16 169 HIS A CA 1
ATOM 1697 C C . HIS A 1 122 ? 7.202 3.234 34.659 1.00 65.84 169 HIS A C 1
ATOM 1698 O O . HIS A 1 122 ? 6.121 3.011 34.103 1.00 61.95 169 HIS A O 1
ATOM 1712 N N . LYS A 1 123 ? 7.337 3.205 35.987 1.00 73.07 170 LYS A N 1
ATOM 1713 C CA . LYS A 1 123 ? 6.205 2.851 36.838 1.00 71.75 170 LYS A CA 1
ATOM 1714 C C . LYS A 1 123 ? 5.031 3.802 36.640 1.00 67.92 170 LYS A C 1
ATOM 1715 O O . LYS A 1 123 ? 3.875 3.403 36.819 1.00 63.88 170 LYS A O 1
ATOM 1734 N N . GLU A 1 124 ? 5.303 5.051 36.267 1.00 69.11 171 GLU A N 1
ATOM 1735 C CA . GLU A 1 124 ? 4.268 6.059 36.079 1.00 65.54 171 GLU A CA 1
ATOM 1736 C C . GLU A 1 124 ? 3.931 6.296 34.612 1.00 59.78 171 GLU A C 1
ATOM 1737 O O . GLU A 1 124 ? 3.152 7.205 34.307 1.00 55.08 171 GLU A O 1
ATOM 1749 N N . THR A 1 125 ? 4.491 5.501 33.701 1.00 61.54 172 THR A N 1
ATOM 1750 C CA . THR A 1 125 ? 4.282 5.698 32.274 1.00 54.69 172 THR A CA 1
ATOM 1751 C C . THR A 1 125 ? 3.280 4.679 31.757 1.00 52.73 172 THR A C 1
ATOM 1752 O O . THR A 1 125 ? 3.546 3.471 31.851 1.00 54.97 172 THR A O 1
ATOM 1763 N N . PRO A 1 126 ? 2.140 5.092 31.210 1.00 44.56 173 PRO A N 1
ATOM 1764 C CA . PRO A 1 126 ? 1.194 4.116 30.663 1.00 44.45 173 PRO A CA 1
ATOM 1765 C C . PRO A 1 126 ? 1.622 3.594 29.302 1.00 42.93 173 PRO A C 1
ATOM 1766 O O . PRO A 1 126 ? 2.252 4.292 28.505 1.00 39.01 173 PRO A O 1
ATOM 1777 N N . LEU A 1 127 ? 1.264 2.338 29.048 1.00 47.75 174 LEU A N 1
ATOM 1778 C CA . LEU A 1 127 ? 1.480 1.691 27.761 1.00 48.23 174 LEU A CA 1
ATOM 1779 C C . LEU A 1 127 ? 0.129 1.295 27.185 1.00 46.35 174 LEU A C 1
ATOM 1780 O O . LEU A 1 127 ? -0.660 0.622 27.854 1.00 48.75 174 LEU A O 1
ATOM 1796 N N . TYR A 1 128 ? -0.136 1.718 25.951 1.00 44.36 175 TYR A N 1
ATOM 1797 C CA . TYR A 1 128 ? -1.367 1.380 25.250 1.00 43.27 175 TYR A CA 1
ATOM 1798 C C . TYR A 1 128 ? -1.021 0.660 23.955 1.00 45.69 175 TYR A C 1
ATOM 1799 O O . TYR A 1 128 ? -0.217 1.156 23.159 1.00 44.18 175 TYR A O 1
ATOM 1817 N N . ILE A 1 129 ? -1.619 -0.511 23.755 1.00 43.11 176 ILE A N 1
ATOM 1818 C CA . ILE A 1 129 ? -1.439 -1.301 22.542 1.00 44.53 176 ILE A CA 1
ATOM 1819 C C . ILE A 1 129 ? -2.800 -1.394 21.868 1.00 46.77 176 ILE A C 1
ATOM 1820 O O . ILE A 1 129 ? -3.701 -2.082 22.364 1.00 48.09 176 ILE A O 1
ATOM 1836 N N . LEU A 1 130 ? -2.949 -0.706 20.739 1.00 50.77 177 LEU A N 1
ATOM 1837 C CA . LEU A 1 130 ? -4.224 -0.594 20.042 1.00 47.72 177 LEU A CA 1
ATOM 1838 C C . LEU A 1 130 ? -4.071 -1.170 18.642 1.00 51.76 177 LEU A C 1
ATOM 1839 O O . LEU A 1 130 ? -3.246 -0.691 17.856 1.00 56.55 177 LEU A O 1
ATOM 1855 N N . CYS A 1 131 ? -4.865 -2.192 18.334 1.00 47.69 178 CYS A N 1
ATOM 1856 C CA . CYS A 1 131 ? -4.776 -2.916 17.074 1.00 54.93 178 CYS A CA 1
ATOM 1857 C C . CYS A 1 131 ? -5.931 -2.521 16.165 1.00 51.92 178 CYS A C 1
ATOM 1858 O O . CYS A 1 131 ? -7.046 -2.278 16.636 1.00 54.11 178 CYS A O 1
ATOM 1866 N N . THR A 1 132 ? -5.661 -2.472 14.860 1.00 57.39 179 THR A N 1
ATOM 1867 C CA . THR A 1 132 ? -6.645 -1.986 13.900 1.00 61.66 179 THR A CA 1
ATOM 1868 C C . THR A 1 132 ? -7.180 -3.113 13.019 1.00 68.32 179 THR A C 1
ATOM 1869 O O . THR A 1 132 ? -7.782 -4.065 13.526 1.00 69.02 179 THR A O 1
ATOM 1880 N N . ALA A 1 133 ? -6.967 -3.023 11.702 1.00 65.34 180 ALA A N 1
ATOM 1881 C CA . ALA A 1 133 ? -7.671 -3.902 10.773 1.00 68.19 180 ALA A CA 1
ATOM 1882 C C . ALA A 1 133 ? -7.145 -5.332 10.820 1.00 73.47 180 ALA A C 1
ATOM 1883 O O . ALA A 1 133 ? -7.907 -6.277 10.582 1.00 72.04 180 ALA A O 1
ATOM 1890 N N . GLY A 1 134 ? -5.857 -5.515 11.113 1.00 78.15 181 GLY A N 1
ATOM 1891 C CA . GLY A 1 134 ? -5.300 -6.857 11.125 1.00 75.79 181 GLY A CA 1
ATOM 1892 C C . GLY A 1 134 ? -6.003 -7.775 12.106 1.00 76.43 181 GLY A C 1
ATOM 1893 O O . GLY A 1 134 ? -6.248 -8.947 11.810 1.00 79.67 181 GLY A O 1
ATOM 1897 N N . MET A 1 135 ? -6.337 -7.256 13.287 1.00 77.25 182 MET A N 1
ATOM 1898 C CA . MET A 1 135 ? -6.982 -8.049 14.325 1.00 78.17 182 MET A CA 1
ATOM 1899 C C . MET A 1 135 ? -8.501 -8.020 14.242 1.00 81.74 182 MET A C 1
ATOM 1900 O O . MET A 1 135 ? -9.156 -8.885 14.836 1.00 85.63 182 MET A O 1
ATOM 1914 N N . ARG A 1 136 ? -9.073 -7.053 13.523 1.00 75.96 183 ARG A N 1
ATOM 1915 C CA . ARG A 1 136 ? -10.526 -6.932 13.458 1.00 75.29 183 ARG A CA 1
ATOM 1916 C C . ARG A 1 136 ? -11.151 -8.113 12.726 1.00 74.99 183 ARG A C 1
ATOM 1917 O O . ARG A 1 136 ? -12.244 -8.566 13.089 1.00 73.72 183 ARG A O 1
ATOM 1938 N N . ILE A 1 137 ? -10.477 -8.626 11.691 1.00 82.55 184 ILE A N 1
ATOM 1939 C CA . ILE A 1 137 ? -11.036 -9.705 10.881 1.00 90.11 184 ILE A CA 1
ATOM 1940 C C . ILE A 1 137 ? -10.662 -11.087 11.398 1.00 93.91 184 ILE A C 1
ATOM 1941 O O . ILE A 1 137 ? -11.061 -12.090 10.792 1.00 94.12 184 ILE A O 1
ATOM 1957 N N . LEU A 1 138 ? -9.913 -11.178 12.494 1.00 90.57 185 LEU A N 1
ATOM 1958 C CA . LEU A 1 138 ? -9.677 -12.471 13.111 1.00 89.38 185 LEU A CA 1
ATOM 1959 C C . LEU A 1 138 ? -10.922 -12.930 13.862 1.00 87.89 185 LEU A C 1
ATOM 1960 O O . LEU A 1 138 ? -11.753 -12.112 14.264 1.00 82.83 185 LEU A O 1
ATOM 1976 N N . PRO A 1 139 ? -11.080 -14.237 14.061 1.00 96.04 186 PRO A N 1
ATOM 1977 C CA . PRO A 1 139 ? -12.170 -14.709 14.919 1.00 97.06 186 PRO A CA 1
ATOM 1978 C C . PRO A 1 139 ? -12.018 -14.147 16.325 1.00 96.61 186 PRO A C 1
ATOM 1979 O O . PRO A 1 139 ? -10.916 -14.102 16.878 1.00 96.32 186 PRO A O 1
ATOM 1990 N N . GLU A 1 140 ? -13.140 -13.705 16.898 1.00 92.50 187 GLU A N 1
ATOM 1991 C CA . GLU A 1 140 ? -13.097 -13.066 18.209 1.00 92.15 187 GLU A CA 1
ATOM 1992 C C . GLU A 1 140 ? -12.357 -13.921 19.229 1.00 94.77 187 GLU A C 1
ATOM 1993 O O . GLU A 1 140 ? -11.677 -13.386 20.112 1.00 93.89 187 GLU A O 1
ATOM 2005 N N . SER A 1 141 ? -12.475 -15.247 19.124 1.00 98.80 188 SER A N 1
ATOM 2006 C CA . SER A 1 141 ? -11.784 -16.132 20.057 1.00 97.48 188 SER A CA 1
ATOM 2007 C C . SER A 1 141 ? -10.276 -15.925 19.998 1.00 96.36 188 SER A C 1
ATOM 2008 O O . SER A 1 141 ? -9.595 -15.962 21.030 1.00 92.76 188 SER A O 1
ATOM 2016 N N . GLN A 1 142 ? -9.736 -15.705 18.798 1.00 102.63 189 GLN A N 1
ATOM 2017 C CA . GLN A 1 142 ? -8.295 -15.554 18.637 1.00 101.71 189 GLN A CA 1
ATOM 2018 C C . GLN A 1 142 ? -7.826 -14.147 18.987 1.00 98.63 189 GLN A C 1
ATOM 2019 O O . GLN A 1 142 ? -6.680 -13.972 19.417 1.00 96.98 189 GLN A O 1
ATOM 2033 N N . GLN A 1 143 ? -8.684 -13.139 18.809 1.00 89.06 190 GLN A N 1
ATOM 2034 C CA . GLN A 1 143 ? -8.359 -11.800 19.291 1.00 82.19 190 GLN A CA 1
ATOM 2035 C C . GLN A 1 143 ? -8.076 -11.822 20.786 1.00 82.27 190 GLN A C 1
ATOM 2036 O O . GLN A 1 143 ? -7.046 -11.315 21.245 1.00 83.31 190 GLN A O 1
ATOM 2050 N N . LYS A 1 144 ? -8.984 -12.416 21.564 1.00 79.58 191 LYS A N 1
ATOM 2051 C CA . LYS A 1 144 ? -8.817 -12.452 23.012 1.00 79.55 191 LYS A CA 1
ATOM 2052 C C . LYS A 1 144 ? -7.562 -13.216 23.413 1.00 82.25 191 LYS A C 1
ATOM 2053 O O . LYS A 1 144 ? -6.916 -12.871 24.409 1.00 82.15 191 LYS A O 1
ATOM 2072 N N . ALA A 1 145 ? -7.201 -14.254 22.654 1.00 85.70 192 ALA A N 1
ATOM 2073 C CA . ALA A 1 145 ? -6.000 -15.019 22.972 1.00 86.83 192 ALA A CA 1
ATOM 2074 C C . ALA A 1 145 ? -4.757 -14.141 22.918 1.00 85.44 192 ALA A C 1
ATOM 2075 O O . ALA A 1 145 ? -3.880 -14.237 23.784 1.00 82.39 192 ALA A O 1
ATOM 2082 N N . ILE A 1 146 ? -4.667 -13.274 21.908 1.00 85.58 193 ILE A N 1
ATOM 2083 C CA . ILE A 1 146 ? -3.484 -12.436 21.741 1.00 81.74 193 ILE A CA 1
ATOM 2084 C C . ILE A 1 146 ? -3.405 -11.395 22.852 1.00 79.08 193 ILE A C 1
ATOM 2085 O O . ILE A 1 146 ? -2.352 -11.207 23.473 1.00 79.16 193 ILE A O 1
ATOM 2101 N N . LEU A 1 147 ? -4.512 -10.695 23.112 1.00 74.14 194 LEU A N 1
ATOM 2102 C CA . LEU A 1 147 ? -4.515 -9.683 24.164 1.00 73.24 194 LEU A CA 1
ATOM 2103 C C . LEU A 1 147 ? -4.076 -10.277 25.495 1.00 75.45 194 LEU A C 1
ATOM 2104 O O . LEU A 1 147 ? -3.309 -9.655 26.240 1.00 72.45 194 LEU A O 1
ATOM 2120 N N . GLU A 1 148 ? -4.554 -11.483 25.810 1.00 87.32 195 GLU A N 1
ATOM 2121 C CA . GLU A 1 148 ? -4.262 -12.081 27.109 1.00 87.57 195 GLU A CA 1
ATOM 2122 C C . GLU A 1 148 ? -2.785 -12.432 27.242 1.00 85.23 195 GLU A C 1
ATOM 2123 O O . GLU A 1 148 ? -2.204 -12.280 28.322 1.00 82.72 195 GLU A O 1
ATOM 2135 N N . ASP A 1 149 ? -2.157 -12.902 26.162 1.00 77.20 196 ASP A N 1
ATOM 2136 C CA . ASP A 1 149 ? -0.727 -13.186 26.224 1.00 86.24 196 ASP A CA 1
ATOM 2137 C C . ASP A 1 149 ? 0.067 -11.911 26.477 1.00 81.77 196 ASP A C 1
ATOM 2138 O O . ASP A 1 149 ? 1.053 -11.921 27.222 1.00 77.69 196 ASP A O 1
ATOM 2147 N N . LEU A 1 150 ? -0.350 -10.800 25.865 1.00 89.59 197 LEU A N 1
ATOM 2148 C CA . LEU A 1 150 ? 0.281 -9.515 26.148 1.00 79.84 197 LEU A CA 1
ATOM 2149 C C . LEU A 1 150 ? 0.020 -9.078 27.583 1.00 73.78 197 LEU A C 1
ATOM 2150 O O . LEU A 1 150 ? 0.924 -8.576 28.261 1.00 70.95 197 LEU A O 1
ATOM 2166 N N . LEU A 1 151 ? -1.212 -9.264 28.064 1.00 69.03 198 LEU A N 1
ATOM 2167 C CA . LEU A 1 151 ? -1.569 -8.794 29.398 1.00 67.90 198 LEU A CA 1
ATOM 2168 C C . LEU A 1 151 ? -0.851 -9.587 30.485 1.00 71.18 198 LEU A C 1
ATOM 2169 O O . LEU A 1 151 ? -0.393 -9.010 31.477 1.00 70.79 198 LEU A O 1
ATOM 2185 N N . THR A 1 152 ? -0.746 -10.907 30.322 1.00 78.70 199 THR A N 1
ATOM 2186 C CA . THR A 1 152 ? -0.120 -11.727 31.354 1.00 88.71 199 THR A CA 1
ATOM 2187 C C . THR A 1 152 ? 1.402 -11.656 31.306 1.00 94.39 199 THR A C 1
ATOM 2188 O O . THR A 1 152 ? 2.057 -11.853 32.336 1.00 92.32 199 THR A O 1
ATOM 2199 N N . ASP A 1 153 ? 1.978 -11.372 30.139 1.00 85.11 200 ASP A N 1
ATOM 2200 C CA . ASP A 1 153 ? 3.420 -11.462 29.939 1.00 80.69 200 ASP A CA 1
ATOM 2201 C C . ASP A 1 153 ? 4.144 -10.136 30.134 1.00 74.49 200 ASP A C 1
ATOM 2202 O O . ASP A 1 153 ? 5.215 -10.109 30.746 1.00 70.00 200 ASP A O 1
ATOM 2211 N N . ILE A 1 154 ? 3.587 -9.035 29.628 1.00 79.11 201 ILE A N 1
ATOM 2212 C CA . ILE A 1 154 ? 4.293 -7.754 29.684 1.00 75.40 201 ILE A CA 1
ATOM 2213 C C . ILE A 1 154 ? 4.543 -7.303 31.118 1.00 75.40 201 ILE A C 1
ATOM 2214 O O . ILE A 1 154 ? 5.682 -6.917 31.430 1.00 78.97 201 ILE A O 1
ATOM 2230 N N . PRO A 1 155 ? 3.558 -7.305 32.021 1.00 73.13 202 PRO A N 1
ATOM 2231 C CA . PRO A 1 155 ? 3.797 -6.751 33.367 1.00 73.14 202 PRO A CA 1
ATOM 2232 C C . PRO A 1 155 ? 5.017 -7.323 34.068 1.00 73.89 202 PRO A C 1
ATOM 2233 O O . PRO A 1 155 ? 5.640 -6.623 34.877 1.00 70.00 202 PRO A O 1
ATOM 2244 N N . VAL A 1 156 ? 5.380 -8.575 33.785 1.00 89.51 203 VAL A N 1
ATOM 2245 C CA . VAL A 1 156 ? 6.537 -9.177 34.440 1.00 93.59 203 VAL A CA 1
ATOM 2246 C C . VAL A 1 156 ? 7.830 -8.588 33.890 1.00 99.35 203 VAL A C 1
ATOM 2247 O O . VAL A 1 156 ? 8.793 -8.367 34.635 1.00 97.04 203 VAL A O 1
ATOM 2260 N N . HIS A 1 157 ? 7.876 -8.323 32.585 1.00 92.15 204 HIS A N 1
ATOM 2261 C CA . HIS A 1 157 ? 9.105 -7.893 31.934 1.00 89.92 204 HIS A CA 1
ATOM 2262 C C . HIS A 1 157 ? 9.270 -6.380 31.882 1.00 84.72 204 HIS A C 1
ATOM 2263 O O . HIS A 1 157 ? 10.388 -5.905 31.648 1.00 79.97 204 HIS A O 1
ATOM 2277 N N . PHE A 1 158 ? 8.201 -5.615 32.092 1.00 76.26 205 PHE A N 1
ATOM 2278 C CA . PHE A 1 158 ? 8.273 -4.161 32.046 1.00 72.60 205 PHE A CA 1
ATOM 2279 C C . PHE A 1 158 ? 7.456 -3.579 33.190 1.00 71.92 205 PHE A C 1
ATOM 2280 O O . PHE A 1 158 ? 6.505 -4.200 33.671 1.00 78.20 205 PHE A O 1
ATOM 2297 N N . ASP A 1 159 ? 7.838 -2.376 33.618 1.00 68.93 206 ASP A N 1
ATOM 2298 C CA . ASP A 1 159 ? 7.210 -1.710 34.753 1.00 69.15 206 ASP A CA 1
ATOM 2299 C C . ASP A 1 159 ? 6.156 -0.691 34.336 1.00 60.76 206 ASP A C 1
ATOM 2300 O O . ASP A 1 159 ? 5.663 0.056 35.187 1.00 61.60 206 ASP A O 1
ATOM 2309 N N . PHE A 1 160 ? 5.796 -0.643 33.057 1.00 54.61 207 PHE A N 1
ATOM 2310 C CA . PHE A 1 160 ? 4.798 0.310 32.594 1.00 50.90 207 PHE A CA 1
ATOM 2311 C C . PHE A 1 160 ? 3.426 -0.014 33.176 1.00 50.72 207 PHE A C 1
ATOM 2312 O O . PHE A 1 160 ? 3.106 -1.169 33.471 1.00 56.13 207 PHE A O 1
ATOM 2329 N N . LEU A 1 161 ? 2.609 1.025 33.345 1.00 50.91 208 LEU A N 1
ATOM 2330 C CA . LEU A 1 161 ? 1.216 0.835 33.741 1.00 51.93 208 LEU A CA 1
ATOM 2331 C C . LEU A 1 161 ? 0.482 0.123 32.614 1.00 52.10 208 LEU A C 1
ATOM 2332 O O . LEU A 1 161 ? 0.223 0.715 31.561 1.00 54.77 208 LEU A O 1
ATOM 2348 N N . PHE A 1 162 ? 0.144 -1.146 32.827 1.00 50.23 209 PHE A N 1
ATOM 2349 C CA . PHE A 1 162 ? -0.465 -1.967 31.788 1.00 54.66 209 PHE A CA 1
ATOM 2350 C C . PHE A 1 162 ? -1.528 -2.847 32.427 1.00 60.61 209 PHE A C 1
ATOM 2351 O O . PHE A 1 162 ? -1.214 -3.676 33.286 1.00 65.12 209 PHE A O 1
ATOM 2368 N N . SER A 1 163 ? -2.778 -2.662 32.009 1.00 71.07 210 SER A N 1
ATOM 2369 C CA . SER A 1 163 ? -3.915 -3.388 32.556 1.00 72.12 210 SER A CA 1
ATOM 2370 C C . SER A 1 163 ? -4.768 -3.922 31.410 1.00 74.78 210 SER A C 1
ATOM 2371 O O . SER A 1 163 ? -4.445 -3.750 30.231 1.00 74.81 210 SER A O 1
ATOM 2379 N N . ASP A 1 164 ? -5.874 -4.576 31.773 1.00 82.09 211 ASP A N 1
ATOM 2380 C CA . ASP A 1 164 ? -6.768 -5.156 30.775 1.00 85.83 211 ASP A CA 1
ATOM 2381 C C . ASP A 1 164 ? -7.215 -4.111 29.759 1.00 78.47 211 ASP A C 1
ATOM 2382 O O . ASP A 1 164 ? -7.205 -4.357 28.548 1.00 77.08 211 ASP A O 1
ATOM 2391 N N . SER A 1 165 ? -7.613 -2.931 30.239 1.00 70.15 212 SER A N 1
ATOM 2392 C CA . SER A 1 165 ? -8.112 -1.889 29.350 1.00 66.87 212 SER A CA 1
ATOM 2393 C C . SER A 1 165 ? -7.025 -1.313 28.451 1.00 63.93 212 SER A C 1
ATOM 2394 O O . SER A 1 165 ? -7.348 -0.667 27.449 1.00 64.79 212 SER A O 1
ATOM 2402 N N . HIS A 1 166 ? -5.750 -1.532 28.779 1.00 53.86 213 HIS A N 1
ATOM 2403 C CA . HIS A 1 166 ? -4.661 -0.936 28.014 1.00 49.85 213 HIS A CA 1
ATOM 2404 C C . HIS A 1 166 ? -4.377 -1.677 26.714 1.00 49.36 213 HIS A C 1
ATOM 2405 O O . HIS A 1 166 ? -3.782 -1.092 25.803 1.00 50.09 213 HIS A O 1
ATOM 2419 N N . ALA A 1 167 ? -4.779 -2.940 26.607 1.00 63.17 214 ALA A N 1
ATOM 2420 C CA . ALA A 1 167 ? -4.640 -3.719 25.382 1.00 68.44 214 ALA A CA 1
ATOM 2421 C C . ALA A 1 167 ? -6.030 -3.946 24.806 1.00 71.81 214 ALA A C 1
ATOM 2422 O O . ALA A 1 167 ? -6.901 -4.504 25.483 1.00 75.57 214 ALA A O 1
ATOM 2429 N N . GLU A 1 168 ? -6.237 -3.519 23.564 1.00 65.15 215 GLU A N 1
ATOM 2430 C CA . GLU A 1 168 ? -7.578 -3.487 23.003 1.00 67.78 215 GLU A CA 1
ATOM 2431 C C . GLU A 1 168 ? -7.500 -3.464 21.484 1.00 65.14 215 GLU A C 1
ATOM 2432 O O . GLU A 1 168 ? -6.551 -2.930 20.903 1.00 63.60 215 GLU A O 1
ATOM 2444 N N . VAL A 1 169 ? -8.511 -4.054 20.854 1.00 53.00 216 VAL A N 1
ATOM 2445 C CA . VAL A 1 169 ? -8.724 -3.949 19.415 1.00 52.23 216 VAL A CA 1
ATOM 2446 C C . VAL A 1 169 ? -9.749 -2.845 19.200 1.00 49.87 216 VAL A C 1
ATOM 2447 O O . VAL A 1 169 ? -10.933 -3.015 19.512 1.00 47.90 216 VAL A O 1
ATOM 2460 N N . ILE A 1 170 ? -9.303 -1.713 18.664 1.00 46.48 217 ILE A N 1
ATOM 2461 C CA . ILE A 1 170 ? -10.184 -0.567 18.472 1.00 47.39 217 ILE A CA 1
ATOM 2462 C C . ILE A 1 170 ? -10.942 -0.722 17.161 1.00 46.68 217 ILE A C 1
ATOM 2463 O O . ILE A 1 170 ? -10.455 -1.328 16.200 1.00 47.83 217 ILE A O 1
ATOM 2479 N N . SER A 1 171 ? -12.151 -0.171 17.125 1.00 44.13 218 SER A N 1
ATOM 2480 C CA . SER A 1 171 ? -12.964 -0.189 15.921 1.00 45.93 218 SER A CA 1
ATOM 2481 C C . SER A 1 171 ? -12.501 0.892 14.949 1.00 49.28 218 SER A C 1
ATOM 2482 O O . SER A 1 171 ? -11.782 1.827 15.312 1.00 50.22 218 SER A O 1
ATOM 2490 N N . GLY A 1 172 ? -12.924 0.751 13.691 1.00 57.07 219 GLY A N 1
ATOM 2491 C CA . GLY A 1 172 ? -12.628 1.775 12.704 1.00 56.05 219 GLY A CA 1
ATOM 2492 C C . GLY A 1 172 ? -13.206 3.125 13.076 1.00 51.01 219 GLY A C 1
ATOM 2493 O O . GLY A 1 172 ? -12.614 4.165 12.774 1.00 46.99 219 GLY A O 1
ATOM 2497 N N . LYS A 1 173 ? -14.366 3.129 13.737 1.00 48.55 220 LYS A N 1
ATOM 2498 C CA . LYS A 1 173 ? -14.944 4.374 14.229 1.00 44.61 220 LYS A CA 1
ATOM 2499 C C . LYS A 1 173 ? -14.015 5.040 15.237 1.00 43.86 220 LYS A C 1
ATOM 2500 O O . LYS A 1 173 ? -13.780 6.252 15.178 1.00 40.28 220 LYS A O 1
ATOM 2519 N N . GLN A 1 174 ? -13.470 4.258 16.174 1.00 46.06 221 GLN A N 1
ATOM 2520 C CA . GLN A 1 174 ? -12.532 4.813 17.145 1.00 45.65 221 GLN A CA 1
ATOM 2521 C C . GLN A 1 174 ? -11.277 5.337 16.458 1.00 44.73 221 GLN A C 1
ATOM 2522 O O . GLN A 1 174 ? -10.737 6.381 16.843 1.00 39.50 221 GLN A O 1
ATOM 2536 N N . GLU A 1 175 ? -10.791 4.619 15.444 1.00 43.60 222 GLU A N 1
ATOM 2537 C CA . GLU A 1 175 ? -9.611 5.079 14.722 1.00 41.99 222 GLU A CA 1
ATOM 2538 C C . GLU A 1 175 ? -9.876 6.422 14.054 1.00 38.07 222 GLU A C 1
ATOM 2539 O O . GLU A 1 175 ? -9.015 7.309 14.059 1.00 36.42 222 GLU A O 1
ATOM 2551 N N . GLY A 1 176 ? -11.069 6.593 13.483 1.00 35.47 223 GLY A N 1
ATOM 2552 C CA . GLY A 1 176 ? -11.417 7.871 12.887 1.00 33.59 223 GLY A CA 1
ATOM 2553 C C . GLY A 1 176 ? -11.497 8.989 13.909 1.00 30.97 223 GLY A C 1
ATOM 2554 O O . GLY A 1 176 ? -11.027 10.102 13.662 1.00 32.18 223 GLY A O 1
ATOM 2558 N N . VAL A 1 177 ? -12.094 8.710 15.071 1.00 28.70 224 VAL A N 1
ATOM 2559 C CA . VAL A 1 177 ? -12.165 9.717 16.128 1.00 29.02 224 VAL A CA 1
ATOM 2560 C C . VAL A 1 177 ? -10.762 10.113 16.570 1.00 23.91 224 VAL A C 1
ATOM 2561 O O . VAL A 1 177 ? -10.431 11.301 16.655 1.00 21.77 224 VAL A O 1
ATOM 2574 N N . TYR A 1 178 ? -9.916 9.121 16.860 1.00 22.09 225 TYR A N 1
ATOM 2575 C CA . TYR A 1 178 ? -8.555 9.417 17.299 1.00 25.90 225 TYR A CA 1
ATOM 2576 C C . TYR A 1 178 ? -7.812 10.257 16.267 1.00 25.30 225 TYR A C 1
ATOM 2577 O O . TYR A 1 178 ? -7.094 11.198 16.624 1.00 26.07 225 TYR A O 1
ATOM 2595 N N . ALA A 1 179 ? -7.965 9.934 14.983 1.00 27.18 226 ALA A N 1
ATOM 2596 C CA . ALA A 1 179 ? -7.313 10.731 13.949 1.00 27.96 226 ALA A CA 1
ATOM 2597 C C . ALA A 1 179 ? -7.885 12.142 13.909 1.00 23.72 226 ALA A C 1
ATOM 2598 O O . ALA A 1 179 ? -7.148 13.113 13.703 1.00 21.21 226 ALA A O 1
ATOM 2605 N N . TRP A 1 180 ? -9.198 12.275 14.106 1.00 26.07 227 TRP A N 1
ATOM 2606 C CA . TRP A 1 180 ? -9.811 13.597 14.126 1.00 24.23 227 TRP A CA 1
ATOM 2607 C C . TRP A 1 180 ? -9.303 14.417 15.306 1.00 24.55 227 TRP A C 1
ATOM 2608 O O . TRP A 1 180 ? -9.053 15.621 15.173 1.00 26.18 227 TRP A O 1
ATOM 2629 N N . ILE A 1 181 ? -9.138 13.779 16.469 1.00 21.53 228 ILE A N 1
ATOM 2630 C CA . ILE A 1 181 ? -8.575 14.468 17.627 1.00 21.27 228 ILE A CA 1
ATOM 2631 C C . ILE A 1 181 ? -7.138 14.884 17.346 1.00 23.85 228 ILE A C 1
ATOM 2632 O O . ILE A 1 181 ? -6.709 15.987 17.709 1.00 26.55 228 ILE A O 1
ATOM 2648 N N . GLY A 1 182 ? -6.371 14.009 16.695 1.00 22.88 229 GLY A N 1
ATOM 2649 C CA . GLY A 1 182 ? -4.966 14.299 16.463 1.00 26.16 229 GLY A CA 1
ATOM 2650 C C . GLY A 1 182 ? -4.756 15.565 15.655 1.00 25.77 229 GLY A C 1
ATOM 2651 O O . GLY A 1 182 ? -3.947 16.422 16.019 1.00 27.44 229 GLY A O 1
ATOM 2655 N N . ILE A 1 183 ? -5.482 15.702 14.544 1.00 21.94 230 ILE A N 1
ATOM 2656 C CA . ILE A 1 183 ? -5.260 16.847 13.666 1.00 21.66 230 ILE A CA 1
ATOM 2657 C C . ILE A 1 183 ? -5.718 18.133 14.341 1.00 23.11 230 ILE A C 1
ATOM 2658 O O . ILE A 1 183 ? -5.018 19.151 14.302 1.00 26.92 230 ILE A O 1
ATOM 2674 N N . ASN A 1 184 ? -6.891 18.113 14.975 1.00 25.76 231 ASN A N 1
ATOM 2675 C CA . ASN A 1 184 ? -7.400 19.325 15.604 1.00 23.82 231 ASN A CA 1
ATOM 2676 C C . ASN A 1 184 ? -6.544 19.736 16.791 1.00 19.45 231 ASN A C 1
ATOM 2677 O O . ASN A 1 184 ? -6.457 20.927 17.109 1.00 20.63 231 ASN A O 1
ATOM 2688 N N . PHE A 1 185 ? -5.904 18.775 17.452 1.00 25.83 232 PHE A N 1
ATOM 2689 C CA . PHE A 1 185 ? -5.030 19.112 18.568 1.00 25.76 232 PHE A CA 1
ATOM 2690 C C . PHE A 1 185 ? -3.823 19.910 18.092 1.00 27.35 232 PHE A C 1
ATOM 2691 O O . PHE A 1 185 ? -3.541 20.996 18.613 1.00 31.69 232 PHE A O 1
ATOM 2708 N N . VAL A 1 186 ? -3.098 19.392 17.097 1.00 37.32 233 VAL A N 1
ATOM 2709 C CA . VAL A 1 186 ? -1.923 20.103 16.598 1.00 35.03 233 VAL A CA 1
ATOM 2710 C C . VAL A 1 186 ? -2.325 21.439 15.992 1.00 32.89 233 VAL A C 1
ATOM 2711 O O . VAL A 1 186 ? -1.563 22.411 16.055 1.00 36.53 233 VAL A O 1
ATOM 2724 N N . LEU A 1 187 ? -3.518 21.516 15.401 1.00 27.50 234 LEU A N 1
ATOM 2725 C CA . LEU A 1 187 ? -4.015 22.782 14.876 1.00 26.78 234 LEU A CA 1
ATOM 2726 C C . LEU A 1 187 ? -4.470 23.735 15.973 1.00 31.53 234 LEU A C 1
ATOM 2727 O O . LEU A 1 187 ? -4.824 24.878 15.665 1.00 33.78 234 LEU A O 1
ATOM 2743 N N . GLY A 1 188 ? -4.476 23.298 17.231 1.00 24.68 235 GLY A N 1
ATOM 2744 C CA . GLY A 1 188 ? -4.824 24.172 18.332 1.00 24.58 235 GLY A CA 1
ATOM 2745 C C . GLY A 1 188 ? -6.302 24.408 18.525 1.00 23.67 235 GLY A C 1
ATOM 2746 O O . GLY A 1 188 ? -6.679 25.361 19.215 1.00 22.85 235 GLY A O 1
ATOM 2750 N N . ARG A 1 189 ? -7.158 23.566 17.949 1.00 24.14 236 ARG A N 1
ATOM 2751 C CA . ARG A 1 189 ? -8.597 23.788 18.010 1.00 23.47 236 ARG A CA 1
ATOM 2752 C C . ARG A 1 189 ? -9.201 23.427 19.358 1.00 25.99 236 ARG A C 1
ATOM 2753 O O . ARG A 1 189 ? -10.370 23.748 19.597 1.00 23.42 236 ARG A O 1
ATOM 2774 N N . PHE A 1 190 ? -8.445 22.773 20.235 1.00 28.51 237 PHE A N 1
ATOM 2775 C CA . PHE A 1 190 ? -8.881 22.525 21.601 1.00 28.84 237 PHE A CA 1
ATOM 2776 C C . PHE A 1 190 ? -8.324 23.549 22.581 1.00 30.23 237 PHE A C 1
ATOM 2777 O O . PHE A 1 190 ? -8.668 23.505 23.766 1.00 29.76 237 PHE A O 1
ATOM 2794 N N . GLU A 1 191 ? -7.469 24.458 22.118 1.00 39.01 238 GLU A N 1
ATOM 2795 C CA . GLU A 1 191 ? -7.091 25.629 22.899 1.00 40.08 238 GLU A CA 1
ATOM 2796 C C . GLU A 1 191 ? -8.223 26.645 22.829 1.00 45.00 238 GLU A C 1
ATOM 2797 O O . GLU A 1 191 ? -8.562 27.128 21.744 1.00 47.89 238 GLU A O 1
ATOM 2809 N N . HIS A 1 192 ? -8.812 26.962 23.974 1.00 63.61 239 HIS A N 1
ATOM 2810 C CA . HIS A 1 192 ? -10.022 27.767 24.026 1.00 71.22 239 HIS A CA 1
ATOM 2811 C C . HIS A 1 192 ? -9.707 29.172 24.520 1.00 71.51 239 HIS A C 1
ATOM 2812 O O . HIS A 1 192 ? -8.780 29.378 25.308 1.00 72.35 239 HIS A O 1
ATOM 2826 N N . ILE A 1 193 ? -10.497 30.133 24.038 1.00 133.70 240 ILE A N 1
ATOM 2827 C CA . ILE A 1 193 ? -10.227 31.558 24.211 1.00 142.54 240 ILE A CA 1
ATOM 2828 C C . ILE A 1 193 ? -9.033 31.903 23.334 1.00 146.31 240 ILE A C 1
ATOM 2829 O O . ILE A 1 193 ? -8.274 31.017 22.925 1.00 143.84 240 ILE A O 1
ATOM 2845 N N . GLU A 1 194 ? -8.872 33.186 23.017 1.00 145.07 241 GLU A N 1
ATOM 2846 C CA . GLU A 1 194 ? -7.869 33.652 22.068 1.00 148.37 241 GLU A CA 1
ATOM 2847 C C . GLU A 1 194 ? -8.189 33.203 20.653 1.00 155.35 241 GLU A C 1
ATOM 2848 O O . GLU A 1 194 ? -7.325 33.247 19.773 1.00 158.21 241 GLU A O 1
ATOM 2860 N N . ASP A 1 195 ? -9.422 32.758 20.420 1.00 98.57 242 ASP A N 1
ATOM 2861 C CA . ASP A 1 195 ? -9.916 32.488 19.070 1.00 100.97 242 ASP A CA 1
ATOM 2862 C C . ASP A 1 195 ? -10.191 33.768 18.291 1.00 102.97 242 ASP A C 1
ATOM 2863 O O . ASP A 1 195 ? -11.179 33.866 17.559 1.00 118.48 242 ASP A O 1
ATOM 2872 N N . ASP A 1 196 ? -9.314 34.764 18.442 1.00 113.63 243 ASP A N 1
ATOM 2873 C CA . ASP A 1 196 ? -9.533 36.061 17.815 1.00 115.85 243 ASP A CA 1
ATOM 2874 C C . ASP A 1 196 ? -9.276 35.987 16.316 1.00 115.99 243 ASP A C 1
ATOM 2875 O O . ASP A 1 196 ? -9.980 36.622 15.523 1.00 117.35 243 ASP A O 1
ATOM 2884 N N . ASP A 1 197 ? -8.273 35.210 15.913 1.00 163.54 244 ASP A N 1
ATOM 2885 C CA . ASP A 1 197 ? -7.981 35.004 14.504 1.00 158.07 244 ASP A CA 1
ATOM 2886 C C . ASP A 1 197 ? -8.767 33.842 13.913 1.00 153.00 244 ASP A C 1
ATOM 2887 O O . ASP A 1 197 ? -9.148 33.896 12.738 1.00 156.37 244 ASP A O 1
ATOM 2896 N N . GLU A 1 198 ? -9.026 32.804 14.705 1.00 90.54 245 GLU A N 1
ATOM 2897 C CA . GLU A 1 198 ? -9.675 31.597 14.223 1.00 76.76 245 GLU A CA 1
ATOM 2898 C C . GLU A 1 198 ? -11.192 31.774 14.167 1.00 64.33 245 GLU A C 1
ATOM 2899 O O . GLU A 1 198 ? -11.764 32.711 14.732 1.00 68.81 245 GLU A O 1
ATOM 2911 N N . ALA A 1 199 ? -11.842 30.845 13.472 1.00 26.60 246 ALA A N 1
ATOM 2912 C CA . ALA A 1 199 ? -13.289 30.824 13.341 1.00 26.08 246 ALA A CA 1
ATOM 2913 C C . ALA A 1 199 ? -13.934 30.114 14.529 1.00 24.97 246 ALA A C 1
ATOM 2914 O O . ALA A 1 199 ? -13.325 29.267 15.187 1.00 23.60 246 ALA A O 1
ATOM 2921 N N . VAL A 1 200 ? -15.198 30.459 14.785 1.00 25.71 247 VAL A N 1
ATOM 2922 C CA . VAL A 1 200 ? -15.948 29.913 15.907 1.00 25.62 247 VAL A CA 1
ATOM 2923 C C . VAL A 1 200 ? -17.271 29.353 15.402 1.00 26.27 247 VAL A C 1
ATOM 2924 O O . VAL A 1 200 ? -17.764 29.723 14.335 1.00 31.43 247 VAL A O 1
ATOM 2937 N N . VAL A 1 201 ? -17.846 28.448 16.197 1.00 30.74 248 VAL A N 1
ATOM 2938 C CA . VAL A 1 201 ? -19.113 27.805 15.878 1.00 29.75 248 VAL A CA 1
ATOM 2939 C C . VAL A 1 201 ? -20.001 27.815 17.113 1.00 30.73 248 VAL A C 1
ATOM 2940 O O . VAL A 1 201 ? -19.534 27.916 18.249 1.00 35.74 248 VAL A O 1
ATOM 2953 N N . GLU A 1 202 ? -21.302 27.702 16.871 1.00 33.59 249 GLU A N 1
ATOM 2954 C CA . GLU A 1 202 ? -22.280 27.515 17.931 1.00 32.74 249 GLU A CA 1
ATOM 2955 C C . GLU A 1 202 ? -22.541 26.021 18.091 1.00 36.63 249 GLU A C 1
ATOM 2956 O O . GLU A 1 202 ? -22.840 25.331 17.112 1.00 40.20 249 GLU A O 1
ATOM 2968 N N . VAL A 1 203 ? -22.417 25.525 19.321 1.00 28.42 250 VAL A N 1
ATOM 2969 C CA . VAL A 1 203 ? -22.487 24.098 19.608 1.00 28.40 250 VAL A CA 1
ATOM 2970 C C . VAL A 1 203 ? -23.681 23.824 20.510 1.00 30.19 250 VAL A C 1
ATOM 2971 O O . VAL A 1 203 ? -23.938 24.568 21.462 1.00 31.26 250 VAL A O 1
ATOM 2984 N N . ASN A 1 204 ? -24.406 22.750 20.208 1.00 37.84 251 ASN A N 1
ATOM 2985 C CA . ASN A 1 204 ? -25.450 22.224 21.080 1.00 39.08 251 ASN A CA 1
ATOM 2986 C C . ASN A 1 204 ? -24.915 20.943 21.707 1.00 39.25 251 ASN A C 1
ATOM 2987 O O . ASN A 1 204 ? -24.764 19.926 21.022 1.00 41.44 251 ASN A O 1
ATOM 2998 N N . ILE A 1 205 ? -24.619 20.997 22.998 1.00 44.81 252 ILE A N 1
ATOM 2999 C CA . ILE A 1 205 ? -24.078 19.822 23.688 1.00 45.25 252 ILE A CA 1
ATOM 3000 C C . ILE A 1 205 ? -25.143 18.730 23.717 1.00 51.34 252 ILE A C 1
ATOM 3001 O O . ILE A 1 205 ? -26.309 19.017 24.041 1.00 48.80 252 ILE A O 1
ATOM 3017 N N . PRO A 1 206 ? -24.807 17.483 23.390 1.00 66.25 253 PRO A N 1
ATOM 3018 C CA . PRO A 1 206 ? -25.822 16.421 23.384 1.00 73.78 253 PRO A CA 1
ATOM 3019 C C . PRO A 1 206 ? -26.576 16.340 24.703 1.00 79.14 253 PRO A C 1
ATOM 3020 O O . PRO A 1 206 ? -25.979 16.247 25.779 1.00 73.46 253 PRO A O 1
ATOM 3031 N N . GLY A 1 207 ? -27.901 16.368 24.612 1.00 99.15 254 GLY A N 1
ATOM 3032 C CA . GLY A 1 207 ? -28.740 16.271 25.791 1.00 104.07 254 GLY A CA 1
ATOM 3033 C C . GLY A 1 207 ? -28.826 17.547 26.596 1.00 109.25 254 GLY A C 1
ATOM 3034 O O . GLY A 1 207 ? -28.802 17.499 27.832 1.00 111.79 254 GLY A O 1
ATOM 3038 N N . SER A 1 208 ? -28.930 18.695 25.930 1.00 107.54 255 SER A N 1
ATOM 3039 C CA . SER A 1 208 ? -28.999 19.975 26.616 1.00 108.38 255 SER A CA 1
ATOM 3040 C C . SER A 1 208 ? -29.812 20.946 25.772 1.00 107.85 255 SER A C 1
ATOM 3041 O O . SER A 1 208 ? -29.852 20.838 24.543 1.00 102.86 255 SER A O 1
ATOM 3049 N N . GLU A 1 209 ? -30.457 21.895 26.446 1.00 111.96 256 GLU A N 1
ATOM 3050 C CA . GLU A 1 209 ? -31.383 22.799 25.779 1.00 116.31 256 GLU A CA 1
ATOM 3051 C C . GLU A 1 209 ? -30.687 23.574 24.664 1.00 116.05 256 GLU A C 1
ATOM 3052 O O . GLU A 1 209 ? -29.460 23.704 24.624 1.00 117.80 256 GLU A O 1
ATOM 3064 N N . SER A 1 210 ? -31.502 24.096 23.743 1.00 114.64 257 SER A N 1
ATOM 3065 C CA . SER A 1 210 ? -30.984 24.884 22.631 1.00 112.87 257 SER A CA 1
ATOM 3066 C C . SER A 1 210 ? -30.442 26.235 23.080 1.00 113.93 257 SER A C 1
ATOM 3067 O O . SER A 1 210 ? -29.606 26.816 22.380 1.00 112.58 257 SER A O 1
ATOM 3075 N N . SER A 1 211 ? -30.898 26.748 24.223 1.00 110.14 258 SER A N 1
ATOM 3076 C CA . SER A 1 211 ? -30.402 28.011 24.753 1.00 108.02 258 SER A CA 1
ATOM 3077 C C . SER A 1 211 ? -29.133 27.848 25.579 1.00 108.14 258 SER A C 1
ATOM 3078 O O . SER A 1 211 ? -28.509 28.854 25.932 1.00 113.44 258 SER A O 1
ATOM 3086 N N . GLU A 1 212 ? -28.741 26.614 25.896 1.00 110.08 259 GLU A N 1
ATOM 3087 C CA . GLU A 1 212 ? -27.472 26.335 26.551 1.00 101.43 259 GLU A CA 1
ATOM 3088 C C . GLU A 1 212 ? -26.328 26.185 25.553 1.00 91.62 259 GLU A C 1
ATOM 3089 O O . GLU A 1 212 ? -25.281 25.623 25.897 1.00 89.65 259 GLU A O 1
ATOM 3101 N N . ALA A 1 213 ? -26.508 26.675 24.329 1.00 67.11 260 ALA A N 1
ATOM 3102 C CA . ALA A 1 213 ? -25.478 26.561 23.307 1.00 55.56 260 ALA A CA 1
ATOM 3103 C C . ALA A 1 213 ? -24.245 27.366 23.695 1.00 49.21 260 ALA A C 1
ATOM 3104 O O . ALA A 1 213 ? -24.347 28.447 24.281 1.00 56.52 260 ALA A O 1
ATOM 3111 N N . ILE A 1 214 ? -23.075 26.834 23.359 1.00 38.31 261 ILE A N 1
ATOM 3112 C CA . ILE A 1 214 ? -21.810 27.493 23.637 1.00 39.68 261 ILE A CA 1
ATOM 3113 C C . ILE A 1 214 ? -21.168 27.908 22.316 1.00 39.75 261 ILE A C 1
ATOM 3114 O O . ILE A 1 214 ? -21.594 27.504 21.234 1.00 37.73 261 ILE A O 1
ATOM 3130 N N . VAL A 1 215 ? -20.123 28.725 22.420 1.00 37.80 262 VAL A N 1
ATOM 3131 C CA . VAL A 1 215 ? -19.363 29.195 21.268 1.00 33.52 262 VAL A CA 1
ATOM 3132 C C . VAL A 1 215 ? -17.896 28.880 21.524 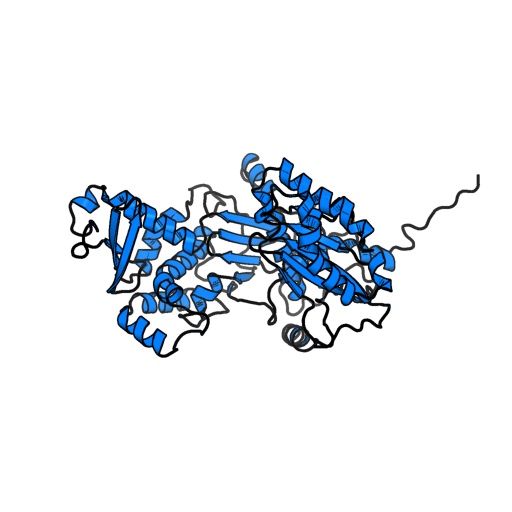1.00 31.31 262 VAL A C 1
ATOM 3133 O O . VAL A 1 215 ? -17.337 29.305 22.542 1.00 29.84 262 VAL A O 1
ATOM 3146 N N . ARG A 1 216 ? -17.278 28.132 20.612 1.00 24.55 263 ARG A N 1
ATOM 3147 C CA . ARG A 1 216 ? -15.879 27.748 20.742 1.00 26.68 263 ARG A CA 1
ATOM 3148 C C . ARG A 1 216 ? -15.265 27.651 19.352 1.00 27.60 263 ARG A C 1
ATOM 3149 O O . ARG A 1 216 ? -15.949 27.807 18.336 1.00 29.61 263 ARG A O 1
ATOM 3170 N N . LYS A 1 217 ? -13.959 27.386 19.315 1.00 24.89 264 LYS A N 1
ATOM 3171 C CA . LYS A 1 217 ? -13.243 27.280 18.049 1.00 24.37 264 LYS A CA 1
ATOM 3172 C C . LYS A 1 217 ? -13.877 26.228 17.150 1.00 27.63 264 LYS A C 1
ATOM 3173 O O . LYS A 1 217 ? -14.183 25.116 17.589 1.00 29.76 264 LYS A O 1
ATOM 3192 N N . ARG A 1 218 ? -14.056 26.584 15.881 1.00 28.75 265 ARG A N 1
ATOM 3193 C CA . ARG A 1 218 ? -14.452 25.609 14.876 1.00 27.71 265 ARG A CA 1
ATOM 3194 C C . ARG A 1 218 ? -13.355 24.568 14.697 1.00 24.12 265 ARG A C 1
ATOM 3195 O O . ARG A 1 218 ? -12.164 24.883 14.765 1.00 26.59 265 ARG A O 1
ATOM 3216 N N . THR A 1 219 ? -13.759 23.321 14.472 1.00 21.54 266 THR A N 1
ATOM 3217 C CA . THR A 1 219 ? -12.820 22.239 14.215 1.00 19.91 266 THR A CA 1
ATOM 3218 C C . THR A 1 219 ? -12.707 21.976 12.717 1.00 20.54 266 THR A C 1
ATOM 3219 O O . THR A 1 219 ? -13.495 22.468 11.907 1.00 24.72 266 THR A O 1
ATOM 3230 N N . ALA A 1 220 ? -11.706 21.176 12.357 1.00 24.04 267 ALA A N 1
ATOM 3231 C CA . ALA A 1 220 ? -11.430 20.822 10.971 1.00 22.24 267 ALA A CA 1
ATOM 3232 C C . ALA A 1 220 ? -11.778 19.356 10.754 1.00 24.38 267 ALA A C 1
ATOM 3233 O O . ALA A 1 220 ? -11.281 18.483 11.473 1.00 21.71 267 ALA A O 1
ATOM 3240 N N . GLY A 1 221 ? -12.633 19.089 9.765 1.00 31.17 268 GLY A N 1
ATOM 3241 C CA . GLY A 1 221 ? -12.925 17.727 9.380 1.00 25.58 268 GLY A CA 1
ATOM 3242 C C . GLY A 1 221 ? -11.797 17.125 8.571 1.00 28.65 268 GLY A C 1
ATOM 3243 O O . GLY A 1 221 ? -10.893 17.815 8.100 1.00 27.87 268 GLY A O 1
ATOM 3247 N N . ILE A 1 222 ? -11.850 15.805 8.413 1.00 28.02 269 ILE A N 1
ATOM 3248 C CA . ILE A 1 222 ? -10.831 15.074 7.671 1.00 26.59 269 ILE A CA 1
ATOM 3249 C C . ILE A 1 222 ? -11.511 14.216 6.614 1.00 27.22 269 ILE A C 1
ATOM 3250 O O . ILE A 1 222 ? -12.487 13.515 6.903 1.00 27.14 269 ILE A O 1
ATOM 3266 N N . LEU A 1 223 ? -11.010 14.305 5.387 1.00 21.13 270 LEU A N 1
ATOM 3267 C CA . LEU A 1 223 ? -11.374 13.418 4.293 1.00 22.12 270 LEU A CA 1
ATOM 3268 C C . LEU A 1 223 ? -10.141 12.613 3.914 1.00 24.19 270 LEU A C 1
ATOM 3269 O O . LEU A 1 223 ? -9.065 13.185 3.709 1.00 22.43 270 LEU A O 1
ATOM 3285 N N . ASP A 1 224 ? -10.291 11.294 3.831 1.00 21.52 271 ASP A N 1
ATOM 3286 C CA . ASP A 1 224 ? -9.166 10.420 3.520 1.00 25.05 271 ASP A CA 1
ATOM 3287 C C . ASP A 1 224 ? -9.624 9.366 2.527 1.00 23.69 271 ASP A C 1
ATOM 3288 O O . ASP A 1 224 ? -10.491 8.547 2.844 1.00 26.73 271 ASP A O 1
ATOM 3297 N N . MET A 1 225 ? -9.048 9.390 1.332 1.00 24.50 272 MET A N 1
ATOM 3298 C CA . MET A 1 225 ? -9.328 8.400 0.300 1.00 28.85 272 MET A CA 1
ATOM 3299 C C . MET A 1 225 ? -8.067 7.573 0.095 1.00 30.25 272 MET A C 1
ATOM 3300 O O . MET A 1 225 ? -7.085 8.056 -0.482 1.00 30.31 272 MET A O 1
ATOM 3314 N N . GLY A 1 226 ? -8.091 6.338 0.576 1.00 21.51 273 GLY A N 1
ATOM 3315 C CA . GLY A 1 226 ? -6.992 5.415 0.399 1.00 23.55 273 GLY A CA 1
ATOM 3316 C C . GLY A 1 226 ? -7.115 4.655 -0.900 1.00 23.96 273 GLY A C 1
ATOM 3317 O O . GLY A 1 226 ? -7.864 5.031 -1.806 1.00 24.37 273 GLY A O 1
ATOM 3321 N N . GLY A 1 227 ? -6.360 3.560 -0.990 1.00 27.72 274 GLY A N 1
ATOM 3322 C CA . GLY A 1 227 ? -6.465 2.701 -2.157 1.00 24.87 274 GLY A CA 1
ATOM 3323 C C . GLY A 1 227 ? -7.736 1.875 -2.151 1.00 27.17 274 GLY A C 1
ATOM 3324 O O . GLY A 1 227 ? -8.344 1.647 -3.201 1.00 31.31 274 GLY A O 1
ATOM 3328 N N . VAL A 1 228 ? -8.163 1.426 -0.973 1.00 28.12 275 VAL A N 1
ATOM 3329 C CA . VAL A 1 228 ? -9.316 0.551 -0.839 1.00 26.21 275 VAL A CA 1
ATOM 3330 C C . VAL A 1 228 ? -10.525 1.290 -0.280 1.00 24.11 275 VAL A C 1
ATOM 3331 O O . VAL A 1 228 ? -11.655 1.039 -0.706 1.00 25.81 275 VAL A O 1
ATOM 3344 N N . SER A 1 229 ? -10.315 2.197 0.671 1.00 31.50 276 SER A N 1
ATOM 3345 C CA . SER A 1 229 ? -11.411 2.792 1.421 1.00 33.50 276 SER A CA 1
ATOM 3346 C C . SER A 1 229 ? -11.349 4.310 1.363 1.00 35.02 276 SER A C 1
ATOM 3347 O O . SER A 1 229 ? -10.286 4.905 1.166 1.00 37.42 276 SER A O 1
ATOM 3355 N N . THR A 1 230 ? -12.515 4.926 1.537 1.00 27.36 277 THR A N 1
ATOM 3356 C CA . THR A 1 230 ? -12.641 6.362 1.727 1.00 23.62 277 THR A CA 1
ATOM 3357 C C . THR A 1 230 ? -13.238 6.604 3.105 1.00 25.10 277 THR A C 1
ATOM 3358 O O . THR A 1 230 ? -14.241 5.979 3.468 1.00 31.30 277 THR A O 1
ATOM 3369 N N . GLN A 1 231 ? -12.621 7.497 3.869 1.00 27.24 278 GLN A N 1
ATOM 3370 C CA . GLN A 1 231 ? -13.054 7.801 5.224 1.00 28.95 278 GLN A CA 1
ATOM 3371 C C . GLN A 1 231 ? -13.353 9.287 5.344 1.00 26.45 278 GLN A C 1
ATOM 3372 O O . GLN A 1 231 ? -12.679 10.120 4.728 1.00 23.03 278 GLN A O 1
ATOM 3386 N N . ILE A 1 232 ? -14.367 9.612 6.141 1.00 24.02 279 ILE A N 1
ATOM 3387 C CA . ILE A 1 232 ? -14.765 10.992 6.392 1.00 24.61 279 ILE A CA 1
ATOM 3388 C C . ILE A 1 232 ? -15.094 11.129 7.870 1.00 26.13 279 ILE A C 1
ATOM 3389 O O . ILE A 1 232 ? -15.776 10.275 8.447 1.00 22.61 279 ILE A O 1
ATOM 3405 N N . ALA A 1 233 ? -14.605 12.205 8.484 1.00 26.53 280 ALA A N 1
ATOM 3406 C CA . ALA A 1 233 ? -14.884 12.469 9.889 1.00 25.46 280 ALA A CA 1
ATOM 3407 C C . ALA A 1 233 ? -14.988 13.970 10.107 1.00 27.31 280 ALA A C 1
ATOM 3408 O O . ALA A 1 233 ? -14.129 14.725 9.641 1.00 24.61 280 ALA A O 1
ATOM 3415 N N . TYR A 1 234 ? -16.030 14.397 10.817 1.00 19.53 281 TYR A N 1
ATOM 3416 C CA . TYR A 1 234 ? -16.186 15.810 11.127 1.00 21.90 281 TYR A CA 1
ATOM 3417 C C . TYR A 1 234 ? -17.105 15.977 12.328 1.00 22.50 281 TYR A C 1
ATOM 3418 O O . TYR A 1 234 ? -17.840 15.064 12.709 1.00 20.80 281 TYR A O 1
ATOM 3436 N N . GLU A 1 235 ? -17.046 17.167 12.917 1.00 22.77 282 GLU A N 1
ATOM 3437 C CA . GLU A 1 235 ? -17.871 17.493 14.067 1.00 20.47 282 GLU A CA 1
ATOM 3438 C C . GLU A 1 235 ? -19.268 17.894 13.619 1.00 25.88 282 GLU A C 1
ATOM 3439 O O . GLU A 1 235 ? -19.441 18.557 12.593 1.00 28.58 282 GLU A O 1
ATOM 3451 N N . VAL A 1 236 ? -20.262 17.489 14.400 1.00 28.73 283 VAL A N 1
ATOM 3452 C CA . VAL A 1 236 ? -21.651 17.876 14.169 1.00 30.32 283 VAL A CA 1
ATOM 3453 C C . VAL A 1 236 ? -22.042 18.849 15.276 1.00 34.69 283 VAL A C 1
ATOM 3454 O O . VAL A 1 236 ? -22.504 18.418 16.342 1.00 37.14 283 VAL A O 1
ATOM 3467 N N . PRO A 1 237 ? -21.871 20.161 15.081 1.00 39.02 284 PRO A N 1
ATOM 3468 C CA . PRO A 1 237 ? -22.068 21.084 16.213 1.00 40.25 284 PRO A CA 1
ATOM 3469 C C . PRO A 1 237 ? -23.520 21.237 16.624 1.00 36.89 284 PRO A C 1
ATOM 3470 O O . PRO A 1 237 ? -23.813 21.301 17.824 1.00 33.68 284 PRO A O 1
ATOM 3481 N N . LYS A 1 238 ? -24.437 21.309 15.665 1.00 51.54 285 LYS A N 1
ATOM 3482 C CA . LYS A 1 238 ? -25.830 21.611 15.953 1.00 54.82 285 LYS A CA 1
ATOM 3483 C C . LYS A 1 238 ? -26.631 20.341 16.205 1.00 55.69 285 LYS A C 1
ATOM 3484 O O . LYS A 1 238 ? -26.320 19.268 15.680 1.00 54.82 285 LYS A O 1
ATOM 3503 N N . THR A 1 239 ? -27.675 20.479 17.021 1.00 58.50 286 THR A N 1
ATOM 3504 C CA . THR A 1 239 ? -28.601 19.381 17.257 1.00 59.96 286 THR A CA 1
ATOM 3505 C C . THR A 1 239 ? -29.103 18.823 15.933 1.00 56.67 286 THR A C 1
ATOM 3506 O O . THR A 1 239 ? -29.411 19.570 15.001 1.00 57.51 286 THR A O 1
ATOM 3517 N N . VAL A 1 240 ? -29.184 17.499 15.855 1.00 51.85 287 VAL A N 1
ATOM 3518 C CA . VAL A 1 240 ? -29.617 16.806 14.648 1.00 54.58 287 VAL A CA 1
ATOM 3519 C C . VAL A 1 240 ? -31.046 16.328 14.853 1.00 58.09 287 VAL A C 1
ATOM 3520 O O . VAL A 1 240 ? -31.372 15.746 15.896 1.00 59.41 287 VAL A O 1
ATOM 3533 N N . SER A 1 241 ? -31.896 16.572 13.860 1.00 64.05 288 SER A N 1
ATOM 3534 C CA . SER A 1 241 ? -33.277 16.102 13.862 1.00 68.71 288 SER A CA 1
ATOM 3535 C C . SER A 1 241 ? -33.378 14.945 12.876 1.00 65.88 288 SER A C 1
ATOM 3536 O O . SER A 1 241 ? -33.266 15.145 11.661 1.00 66.22 288 SER A O 1
ATOM 3544 N N . PHE A 1 242 ? -33.584 13.740 13.398 1.00 59.25 289 PHE A N 1
ATOM 3545 C CA . PHE A 1 242 ? -33.641 12.551 12.563 1.00 62.06 289 PHE A CA 1
ATOM 3546 C C . PHE A 1 242 ? -35.041 12.356 11.994 1.00 69.88 289 PHE A C 1
ATOM 3547 O O . PHE A 1 242 ? -36.048 12.673 12.634 1.00 76.39 289 PHE A O 1
ATOM 3564 N N . ALA A 1 243 ? -35.094 11.820 10.773 1.00 80.54 290 ALA A N 1
ATOM 3565 C CA . ALA A 1 243 ? -36.368 11.611 10.097 1.00 81.00 290 ALA A CA 1
ATOM 3566 C C . ALA A 1 243 ? -37.085 10.363 10.592 1.00 85.18 290 ALA A C 1
ATOM 3567 O O . ALA A 1 243 ? -38.321 10.328 10.606 1.00 87.97 290 ALA A O 1
ATOM 3574 N N . SER A 1 244 ? -36.338 9.340 11.003 1.00 82.57 291 SER A N 1
ATOM 3575 C CA A SER A 1 244 ? -36.919 8.079 11.438 0.54 81.03 291 SER A CA 1
ATOM 3576 C CA B SER A 1 244 ? -36.917 8.078 11.438 0.46 81.04 291 SER A CA 1
ATOM 3577 C C . SER A 1 244 ? -36.151 7.557 12.642 1.00 84.18 291 SER A C 1
ATOM 3578 O O . SER A 1 244 ? -34.936 7.739 12.751 1.00 90.89 291 SER A O 1
ATOM 3593 N N . SER A 1 245 ? -36.878 6.904 13.552 1.00 83.42 292 SER A N 1
ATOM 3594 C CA . SER A 1 245 ? -36.213 6.241 14.667 1.00 86.48 292 SER A CA 1
ATOM 3595 C C . SER A 1 245 ? -35.201 5.226 14.159 1.00 87.08 292 SER A C 1
ATOM 3596 O O . SER A 1 245 ? -34.149 5.033 14.778 1.00 90.08 292 SER A O 1
ATOM 3604 N N . GLN A 1 246 ? -35.499 4.577 13.030 1.00 89.81 293 GLN A N 1
ATOM 3605 C CA . GLN A 1 246 ? -34.533 3.678 12.407 1.00 91.45 293 GLN A CA 1
ATOM 3606 C C . GLN A 1 246 ? -33.306 4.442 11.929 1.00 92.49 293 GLN A C 1
ATOM 3607 O O . GLN A 1 246 ? -32.171 3.990 12.119 1.00 96.22 293 GLN A O 1
ATOM 3621 N N . GLN A 1 247 ? -33.513 5.598 11.292 1.00 66.92 294 GLN A N 1
ATOM 3622 C CA . GLN A 1 247 ? -32.383 6.414 10.863 1.00 58.61 294 GLN A CA 1
ATOM 3623 C C . GLN A 1 247 ? -31.472 6.736 12.040 1.00 56.11 294 GLN A C 1
ATOM 3624 O O . GLN A 1 247 ? -30.243 6.726 11.906 1.00 53.51 294 GLN A O 1
ATOM 3638 N N . GLU A 1 248 ? -32.060 7.018 13.205 1.00 63.19 295 GLU A N 1
ATOM 3639 C CA . GLU A 1 248 ? -31.261 7.270 14.397 1.00 64.56 295 GLU A CA 1
ATOM 3640 C C . GLU A 1 248 ? -30.467 6.036 14.807 1.00 66.12 295 GLU A C 1
ATOM 3641 O O . GLU A 1 248 ? -29.348 6.161 15.315 1.00 66.43 295 GLU A O 1
ATOM 3653 N N . GLU A 1 249 ? -31.023 4.839 14.600 1.00 68.00 296 GLU A N 1
ATOM 3654 C CA . GLU A 1 249 ? -30.279 3.622 14.907 1.00 72.73 296 GLU A CA 1
ATOM 3655 C C . GLU A 1 249 ? -29.009 3.538 14.072 1.00 70.83 296 GLU A C 1
ATOM 3656 O O . GLU A 1 249 ? -27.948 3.154 14.577 1.00 74.00 296 GLU A O 1
ATOM 3668 N N . VAL A 1 250 ? -29.099 3.892 12.789 1.00 60.01 297 VAL A N 1
ATOM 3669 C CA . VAL A 1 250 ? -27.912 3.927 11.941 1.00 56.50 297 VAL A CA 1
ATOM 3670 C C . VAL A 1 250 ? -26.963 5.025 12.404 1.00 54.76 297 VAL A C 1
ATOM 3671 O O . VAL A 1 250 ? -25.748 4.814 12.502 1.00 56.68 297 VAL A O 1
ATOM 3684 N N . ALA A 1 251 ? -27.499 6.212 12.698 1.00 42.04 298 ALA A N 1
ATOM 3685 C CA . ALA A 1 251 ? -26.652 7.339 13.073 1.00 36.28 298 ALA A CA 1
ATOM 3686 C C . ALA A 1 251 ? -25.954 7.091 14.405 1.00 39.98 298 ALA A C 1
ATOM 3687 O O . ALA A 1 251 ? -24.812 7.524 14.601 1.00 42.62 298 ALA A O 1
ATOM 3694 N N . LYS A 1 252 ? -26.625 6.411 15.340 1.00 51.04 299 LYS A N 1
ATOM 3695 C CA . LYS A 1 252 ? -25.984 6.043 16.600 1.00 57.29 299 LYS A CA 1
ATOM 3696 C C . LYS A 1 252 ? -24.611 5.431 16.351 1.00 58.42 299 LYS A C 1
ATOM 3697 O O . LYS A 1 252 ? -23.627 5.778 17.014 1.00 65.03 299 LYS A O 1
ATOM 3716 N N . ASN A 1 253 ? -24.531 4.517 15.383 1.00 48.74 300 ASN A N 1
ATOM 3717 C CA . ASN A 1 253 ? -23.304 3.777 15.130 1.00 44.09 300 ASN A CA 1
ATOM 3718 C C . ASN A 1 253 ? -22.247 4.611 14.421 1.00 39.54 300 ASN A C 1
ATOM 3719 O O . ASN A 1 253 ? -21.072 4.228 14.426 1.00 39.07 300 ASN A O 1
ATOM 3730 N N . LEU A 1 254 ? -22.630 5.734 13.812 1.00 33.70 301 LEU A N 1
ATOM 3731 C CA . LEU A 1 254 ? -21.700 6.590 13.086 1.00 35.17 301 LEU A CA 1
ATOM 3732 C C . LEU A 1 254 ? -21.387 7.878 13.834 1.00 36.60 301 LEU A C 1
ATOM 3733 O O . LEU A 1 254 ? -20.689 8.743 13.293 1.00 33.96 301 LEU A O 1
ATOM 3749 N N . LEU A 1 255 ? -21.883 8.029 15.059 1.00 35.13 302 LEU A N 1
ATOM 3750 C CA . LEU A 1 255 ? -21.656 9.220 15.861 1.00 31.85 302 LEU A CA 1
ATOM 3751 C C . LEU A 1 255 ? -20.945 8.840 17.150 1.00 31.99 302 LEU A C 1
ATOM 3752 O O . LEU A 1 255 ? -21.289 7.842 17.790 1.00 33.42 302 LEU A O 1
ATOM 3768 N N . ALA A 1 256 ? -19.947 9.638 17.519 1.00 36.28 303 ALA A N 1
ATOM 3769 C CA . ALA A 1 256 ? -19.206 9.460 18.760 1.00 33.77 303 ALA A CA 1
ATOM 3770 C C . ALA A 1 256 ? -19.368 10.710 19.612 1.00 36.56 303 ALA A C 1
ATOM 3771 O O . ALA A 1 256 ? -19.185 11.829 19.121 1.00 37.51 303 ALA A O 1
ATOM 3778 N N . GLU A 1 257 ? -19.720 10.517 20.880 1.00 38.12 304 GLU A N 1
ATOM 3779 C CA . GLU A 1 257 ? -19.873 11.608 21.833 1.00 35.98 304 GLU A CA 1
ATOM 3780 C C . GLU A 1 257 ? -18.924 11.367 22.995 1.00 38.16 304 GLU A C 1
ATOM 3781 O O . GLU A 1 257 ? -19.053 10.366 23.708 1.00 46.43 304 GLU A O 1
ATOM 3793 N N . PHE A 1 258 ? -17.974 12.279 23.181 1.00 30.67 305 PHE A N 1
ATOM 3794 C CA . PHE A 1 258 ? -16.919 12.107 24.165 1.00 29.23 305 PHE A CA 1
ATOM 3795 C C . PHE A 1 258 ? -16.575 13.456 24.781 1.00 29.58 305 PHE A C 1
ATOM 3796 O O . PHE A 1 258 ? -17.025 14.511 24.323 1.00 25.59 305 PHE A O 1
ATOM 3813 N N . ASN A 1 259 ? -15.757 13.405 25.832 1.00 34.46 306 ASN A N 1
ATOM 3814 C CA . ASN A 1 259 ? -15.333 14.588 26.572 1.00 29.75 306 ASN A CA 1
ATOM 3815 C C . ASN A 1 259 ? -13.818 14.547 26.705 1.00 31.86 306 ASN A C 1
ATOM 3816 O O . ASN A 1 259 ? -13.273 13.620 27.312 1.00 39.35 306 ASN A O 1
ATOM 3827 N N . LEU A 1 260 ? -13.141 15.544 26.132 1.00 34.46 307 LEU A N 1
ATOM 3828 C CA . LEU A 1 260 ? -11.684 15.580 26.167 1.00 30.99 307 LEU A CA 1
ATOM 3829 C C . LEU A 1 260 ? -11.138 16.198 27.444 1.00 33.42 307 LEU A C 1
ATOM 3830 O O . LEU A 1 260 ? -9.953 16.016 27.745 1.00 36.43 307 LEU A O 1
ATOM 3846 N N . GLY A 1 261 ? -11.963 16.927 28.196 1.00 29.42 308 GLY A N 1
ATOM 3847 C CA . GLY A 1 261 ? -11.503 17.542 29.420 1.00 29.98 308 GLY A CA 1
ATOM 3848 C C . GLY A 1 261 ? -11.413 16.554 30.563 1.00 33.37 308 GLY A C 1
ATOM 3849 O O . GLY A 1 261 ? -11.842 15.403 30.469 1.00 35.42 308 GLY A O 1
ATOM 3853 N N . CYS A 1 262 ? -10.834 17.025 31.666 1.00 34.40 309 CYS A N 1
ATOM 3854 C CA . CYS A 1 262 ? -10.690 16.204 32.860 1.00 37.54 309 CYS A CA 1
ATOM 3855 C C . CYS A 1 262 ? -11.912 16.255 33.765 1.00 40.42 309 CYS A C 1
ATOM 3856 O O . CYS A 1 262 ? -12.093 15.351 34.588 1.00 45.18 309 CYS A O 1
ATOM 3864 N N . ASP A 1 263 ? -12.748 17.282 33.634 1.00 42.39 310 ASP A N 1
ATOM 3865 C CA . ASP A 1 263 ? -13.938 17.444 34.461 1.00 42.02 310 ASP A CA 1
ATOM 3866 C C . ASP A 1 263 ? -15.139 16.914 33.686 1.00 42.64 310 ASP A C 1
ATOM 3867 O O . ASP A 1 263 ? -15.565 17.520 32.697 1.00 39.78 310 ASP A O 1
ATOM 3876 N N . VAL A 1 264 ? -15.689 15.785 34.140 1.00 41.96 311 VAL A N 1
ATOM 3877 C CA . VAL A 1 264 ? -16.837 15.178 33.482 1.00 39.16 311 VAL A CA 1
ATOM 3878 C C . VAL A 1 264 ? -18.077 16.056 33.557 1.00 43.88 311 VAL A C 1
ATOM 3879 O O . VAL A 1 264 ? -19.047 15.807 32.836 1.00 46.14 311 VAL A O 1
ATOM 3892 N N . HIS A 1 265 ? -18.072 17.079 34.412 1.00 44.67 312 HIS A N 1
ATOM 3893 C CA . HIS A 1 265 ? -19.225 17.951 34.586 1.00 43.24 312 HIS A CA 1
ATOM 3894 C C . HIS A 1 265 ? -19.151 19.225 33.755 1.00 44.33 312 HIS A C 1
ATOM 3895 O O . HIS A 1 265 ? -20.120 19.992 33.743 1.00 48.96 312 HIS A O 1
ATOM 3909 N N . GLN A 1 266 ? -18.042 19.470 33.067 1.00 51.32 313 GLN A N 1
ATOM 3910 C CA . GLN A 1 266 ? -17.922 20.592 32.150 1.00 53.26 313 GLN A CA 1
ATOM 3911 C C . GLN A 1 266 ? -18.184 20.130 30.721 1.00 52.13 313 GLN A C 1
ATOM 3912 O O . GLN A 1 266 ? -18.056 18.949 30.390 1.00 56.53 313 GLN A O 1
ATOM 3926 N N . THR A 1 267 ? -18.562 21.085 29.871 1.00 42.32 314 THR A N 1
ATOM 3927 C CA . THR A 1 267 ? -18.970 20.787 28.506 1.00 41.33 314 THR A CA 1
ATOM 3928 C C . THR A 1 267 ? -18.114 21.465 27.446 1.00 34.28 314 THR A C 1
ATOM 3929 O O . THR A 1 267 ? -18.346 21.238 26.254 1.00 33.49 314 THR A O 1
ATOM 3940 N N . GLU A 1 268 ? -17.133 22.282 27.837 1.00 36.25 315 GLU A N 1
ATOM 3941 C CA . GLU A 1 268 ? -16.342 23.012 26.851 1.00 33.15 315 GLU A CA 1
ATOM 3942 C C . GLU A 1 268 ? -15.677 22.073 25.853 1.00 30.49 315 GLU A C 1
ATOM 3943 O O . GLU A 1 268 ? -15.542 22.420 24.675 1.00 32.33 315 GLU A O 1
ATOM 3955 N N . HIS A 1 269 ? -15.264 20.883 26.296 1.00 28.64 316 HIS A N 1
ATOM 3956 C CA . HIS A 1 269 ? -14.563 19.928 25.447 1.00 26.92 316 HIS A CA 1
ATOM 3957 C C . HIS A 1 269 ? -15.414 18.707 25.101 1.00 30.89 316 HIS A C 1
ATOM 3958 O O . HIS A 1 269 ? -14.864 17.645 24.791 1.00 25.51 316 HIS A O 1
ATOM 3972 N N . VAL A 1 270 ? -16.738 18.829 25.154 1.00 28.17 317 VAL A N 1
ATOM 3973 C CA . VAL A 1 270 ? -17.633 17.767 24.705 1.00 28.23 317 VAL A CA 1
ATOM 3974 C C . VAL A 1 270 ? -17.881 17.948 23.213 1.00 27.86 317 VAL A C 1
ATOM 3975 O O . VAL A 1 270 ? -18.300 19.024 22.770 1.00 27.30 317 VAL A O 1
ATOM 3988 N N . TYR A 1 271 ? -17.628 16.894 22.438 1.00 32.55 318 TYR A N 1
ATOM 3989 C CA . TYR A 1 271 ? -17.740 16.947 20.988 1.00 29.56 318 TYR A CA 1
ATOM 3990 C C . TYR A 1 271 ? -18.583 15.791 20.472 1.00 27.83 318 TYR A C 1
ATOM 3991 O O . TYR A 1 271 ? -18.538 14.684 21.017 1.00 28.04 318 TYR A O 1
ATOM 4009 N N . ARG A 1 272 ? -19.362 16.068 19.430 1.00 26.53 319 ARG A N 1
ATOM 4010 C CA A ARG A 1 272 ? -20.058 15.039 18.667 0.49 26.55 319 ARG A CA 1
ATOM 4011 C CA B ARG A 1 272 ? -20.066 15.048 18.663 0.51 26.67 319 ARG A CA 1
ATOM 4012 C C . ARG A 1 272 ? -19.394 14.949 17.300 1.00 30.55 319 ARG A C 1
ATOM 4013 O O . ARG A 1 272 ? -19.420 15.913 16.526 1.00 23.77 319 ARG A O 1
ATOM 4054 N N . VAL A 1 273 ? -18.790 13.798 17.013 1.00 33.31 320 VAL A N 1
ATOM 4055 C CA . VAL A 1 273 ? -18.029 13.596 15.785 1.00 31.02 320 VAL A CA 1
ATOM 4056 C C . VAL A 1 273 ? -18.654 12.457 14.992 1.00 29.64 320 VAL A C 1
ATOM 4057 O O . VAL A 1 273 ? -18.897 11.372 15.533 1.00 25.88 320 VAL A O 1
ATOM 4070 N N . TYR A 1 274 ? -18.904 12.710 13.709 1.00 27.39 321 TYR A N 1
ATOM 4071 C CA . TYR A 1 274 ? -19.406 11.707 12.782 1.00 23.97 321 TYR A CA 1
ATOM 4072 C C . TYR A 1 274 ? -18.230 11.062 12.066 1.00 26.37 321 TYR A C 1
ATOM 4073 O O . TYR A 1 274 ? -17.325 11.761 11.604 1.00 27.06 321 TYR A O 1
ATOM 4091 N N . VAL A 1 275 ? -18.239 9.734 11.988 1.00 28.21 322 VAL A N 1
ATOM 4092 C CA . VAL A 1 275 ? -17.159 8.974 11.367 1.00 30.85 322 VAL A CA 1
ATOM 4093 C C . VAL A 1 275 ? -17.774 7.906 10.476 1.00 30.55 322 VAL A C 1
ATOM 4094 O O . VAL A 1 275 ? -18.590 7.102 10.937 1.00 32.63 322 VAL A O 1
ATOM 4107 N N . ALA A 1 276 ? -17.381 7.893 9.203 1.00 28.32 323 ALA A N 1
ATOM 4108 C CA . ALA A 1 276 ? -17.870 6.902 8.256 1.00 30.86 323 ALA A CA 1
ATOM 4109 C C . ALA A 1 276 ? -16.710 6.387 7.420 1.00 30.11 323 ALA A C 1
ATOM 4110 O O . ALA A 1 276 ? -15.885 7.175 6.947 1.00 33.89 323 ALA A O 1
ATOM 4117 N N . THR A 1 277 ? -16.652 5.069 7.243 1.00 29.10 324 THR A N 1
ATOM 4118 C CA . THR A 1 277 ? -15.643 4.414 6.423 1.00 26.99 324 THR A CA 1
ATOM 4119 C C . THR A 1 277 ? -16.357 3.608 5.350 1.00 24.87 324 THR A C 1
ATOM 4120 O O . THR A 1 277 ? -17.332 2.909 5.644 1.00 32.54 324 THR A O 1
ATOM 4131 N N . PHE A 1 278 ? -15.875 3.704 4.112 1.00 22.62 325 PHE A N 1
ATOM 4132 C CA . PHE A 1 278 ? -16.534 3.094 2.957 1.00 20.17 325 PHE A CA 1
ATOM 4133 C C . PHE A 1 278 ? -15.560 2.131 2.284 1.00 23.97 325 PHE A C 1
ATOM 4134 O O . PHE A 1 278 ? -14.706 2.549 1.495 1.00 23.43 325 PHE A O 1
ATOM 4151 N N . LEU A 1 279 ? -15.695 0.844 2.597 1.00 32.12 326 LEU A N 1
ATOM 4152 C CA . LEU A 1 279 ? -14.861 -0.179 1.980 1.00 36.41 326 LEU A CA 1
ATOM 4153 C C . LEU A 1 279 ? -15.222 -0.335 0.509 1.00 37.20 326 LEU A C 1
ATOM 4154 O O . LEU A 1 279 ? -16.401 -0.415 0.152 1.00 40.06 326 LEU A O 1
ATOM 4170 N N . GLY A 1 280 ? -14.205 -0.385 -0.344 1.00 25.42 327 GLY A N 1
ATOM 4171 C CA . GLY A 1 280 ? -14.426 -0.507 -1.768 1.00 31.28 327 GLY A CA 1
ATOM 4172 C C . GLY A 1 280 ? -14.726 0.794 -2.474 1.00 27.06 327 GLY A C 1
ATOM 4173 O O . GLY A 1 280 ? -15.155 0.766 -3.632 1.00 31.78 327 GLY A O 1
ATOM 4177 N N . PHE A 1 281 ? -14.519 1.935 -1.814 1.00 25.30 328 PHE A N 1
ATOM 4178 C CA . PHE A 1 281 ? -14.749 3.243 -2.416 1.00 27.29 328 PHE A CA 1
ATOM 4179 C C . PHE A 1 281 ? -13.477 4.083 -2.454 1.00 21.07 328 PHE A C 1
ATOM 4180 O O . PHE A 1 281 ? -13.548 5.305 -2.617 1.00 25.21 328 PHE A O 1
ATOM 4197 N N . GLY A 1 282 ? -12.313 3.453 -2.305 1.00 20.63 329 GLY A N 1
ATOM 4198 C CA . GLY A 1 282 ? -11.062 4.129 -2.553 1.00 19.32 329 GLY A CA 1
ATOM 4199 C C . GLY A 1 282 ? -10.770 4.230 -4.037 1.00 19.65 329 GLY A C 1
ATOM 4200 O O . GLY A 1 282 ? -11.447 3.636 -4.874 1.00 20.28 329 GLY A O 1
ATOM 4204 N N . GLY A 1 283 ? -9.734 5.003 -4.362 1.00 23.45 330 GLY A N 1
ATOM 4205 C CA . GLY A 1 283 ? -9.412 5.235 -5.761 1.00 24.52 330 GLY A CA 1
ATOM 4206 C C . GLY A 1 283 ? -9.147 3.949 -6.518 1.00 22.91 330 GLY A C 1
ATOM 4207 O O . GLY A 1 283 ? -9.765 3.682 -7.552 1.00 23.81 330 GLY A O 1
ATOM 4211 N N . ASN A 1 284 ? -8.224 3.130 -6.009 1.00 30.83 331 ASN A N 1
ATOM 4212 C CA . ASN A 1 284 ? -7.876 1.887 -6.689 1.00 28.67 331 ASN A CA 1
ATOM 4213 C C . ASN A 1 284 ? -9.042 0.904 -6.687 1.00 30.30 331 ASN A C 1
ATOM 4214 O O . ASN A 1 284 ? -9.329 0.273 -7.711 1.00 30.09 331 ASN A O 1
ATOM 4225 N N . ALA A 1 285 ? -9.725 0.756 -5.549 1.00 21.90 332 ALA A N 1
ATOM 4226 C CA . ALA A 1 285 ? -10.874 -0.143 -5.491 1.00 22.50 332 ALA A CA 1
ATOM 4227 C C . ALA A 1 285 ? -11.945 0.268 -6.493 1.00 25.23 332 ALA A C 1
ATOM 4228 O O . ALA A 1 285 ? -12.538 -0.585 -7.164 1.00 23.63 332 ALA A O 1
ATOM 4235 N N . ALA A 1 286 ? -12.211 1.572 -6.605 1.00 24.82 333 ALA A N 1
ATOM 4236 C CA . ALA A 1 286 ? -13.198 2.039 -7.572 1.00 22.85 333 ALA A CA 1
ATOM 4237 C C . ALA A 1 286 ? -12.793 1.660 -8.989 1.00 24.27 333 ALA A C 1
ATOM 4238 O O . ALA A 1 286 ? -13.630 1.216 -9.784 1.00 28.24 333 ALA A O 1
ATOM 4245 N N . ARG A 1 287 ? -11.511 1.825 -9.324 1.00 22.96 334 ARG A N 1
ATOM 4246 C CA . ARG A 1 287 ? -11.045 1.458 -10.656 1.00 23.76 334 ARG A CA 1
ATOM 4247 C C . ARG A 1 287 ? -11.223 -0.033 -10.905 1.00 24.73 334 ARG A C 1
ATOM 4248 O O . ARG A 1 287 ? -11.584 -0.446 -12.014 1.00 26.80 334 ARG A O 1
ATOM 4269 N N . GLN A 1 288 ? -10.973 -0.859 -9.888 1.00 28.31 335 GLN A N 1
ATOM 4270 C CA . GLN A 1 288 ? -11.134 -2.298 -10.059 1.00 33.16 335 GLN A CA 1
ATOM 4271 C C . GLN A 1 288 ? -12.601 -2.669 -10.236 1.00 29.79 335 GLN A C 1
ATOM 4272 O O . GLN A 1 288 ? -12.939 -3.505 -11.081 1.00 32.13 335 GLN A O 1
ATOM 4286 N N . ARG A 1 289 ? -13.488 -2.057 -9.449 1.00 25.54 336 ARG A N 1
ATOM 4287 C CA . ARG A 1 289 ? -14.916 -2.299 -9.625 1.00 26.06 336 ARG A CA 1
ATOM 4288 C C . ARG A 1 289 ? -15.375 -1.851 -11.006 1.00 26.58 336 ARG A C 1
ATOM 4289 O O . ARG A 1 289 ? -16.252 -2.476 -11.615 1.00 27.51 336 ARG A O 1
ATOM 4310 N N . TYR A 1 290 ? -14.787 -0.767 -11.517 1.00 31.57 337 TYR A N 1
ATOM 4311 C CA . TYR A 1 290 ? -15.136 -0.279 -12.846 1.00 30.50 337 TYR A CA 1
ATOM 4312 C C . TYR A 1 290 ? -14.677 -1.256 -13.922 1.00 31.16 337 TYR A C 1
ATOM 4313 O O . TYR A 1 290 ? -15.441 -1.597 -14.833 1.00 33.17 337 TYR A O 1
ATOM 4331 N N . GLU A 1 291 ? -13.431 -1.727 -13.828 1.00 34.46 338 GLU A N 1
ATOM 4332 C CA . GLU A 1 291 ? -12.944 -2.714 -14.786 1.00 29.01 338 GLU A CA 1
ATOM 4333 C C . GLU A 1 291 ? -13.738 -4.010 -14.705 1.00 34.39 338 GLU A C 1
ATOM 4334 O O . GLU A 1 291 ? -13.954 -4.667 -15.729 1.00 34.56 338 GLU A O 1
ATOM 4346 N N . ASP A 1 292 ? -14.183 -4.391 -13.505 1.00 34.75 339 ASP A N 1
ATOM 4347 C CA . ASP A 1 292 ? -14.978 -5.606 -13.362 1.00 33.39 339 ASP A CA 1
ATOM 4348 C C . ASP A 1 292 ? -16.254 -5.531 -14.188 1.00 33.24 339 ASP A C 1
ATOM 4349 O O . ASP A 1 292 ? -16.675 -6.530 -14.781 1.00 37.66 339 ASP A O 1
ATOM 4358 N N . ARG A 1 293 ? -16.891 -4.358 -14.238 1.00 36.04 340 ARG A N 1
ATOM 4359 C CA . ARG A 1 293 ? -18.143 -4.245 -14.977 1.00 39.31 340 ARG A CA 1
ATOM 4360 C C . ARG A 1 293 ? -17.893 -4.179 -16.480 1.00 38.29 340 ARG A C 1
ATOM 4361 O O . ARG A 1 293 ? -18.688 -4.706 -17.265 1.00 38.90 340 ARG A O 1
ATOM 4382 N N . ILE A 1 294 ? -16.803 -3.532 -16.900 1.00 31.65 341 ILE A N 1
ATOM 4383 C CA . ILE A 1 294 ? -16.411 -3.582 -18.307 1.00 32.62 341 ILE A CA 1
ATOM 4384 C C . ILE A 1 294 ? -16.216 -5.027 -18.737 1.00 33.90 341 ILE A C 1
ATOM 4385 O O . ILE A 1 294 ? -16.689 -5.452 -19.799 1.00 35.15 341 ILE A O 1
ATOM 4401 N N . PHE A 1 295 ? -15.509 -5.805 -17.916 1.00 34.25 342 PHE A N 1
ATOM 4402 C CA . PHE A 1 295 ? -15.262 -7.203 -18.245 1.00 37.19 342 PHE A CA 1
ATOM 4403 C C . PHE A 1 295 ? -16.567 -7.987 -18.305 1.00 38.24 342 PHE A C 1
ATOM 4404 O O . PHE A 1 295 ? -16.811 -8.741 -19.254 1.00 41.27 342 PHE A O 1
ATOM 4421 N N . ALA A 1 296 ? -17.423 -7.817 -17.296 1.00 35.21 343 ALA A N 1
ATOM 4422 C CA . ALA A 1 296 ? -18.669 -8.573 -17.250 1.00 36.12 343 ALA A CA 1
ATOM 4423 C C . ALA A 1 296 ? -19.591 -8.198 -18.403 1.00 36.96 343 ALA A C 1
ATOM 4424 O O . ALA A 1 296 ? -20.293 -9.059 -18.945 1.00 38.30 343 ALA A O 1
ATOM 4431 N N . ASN A 1 297 ? -19.605 -6.924 -18.791 1.00 40.86 344 ASN A N 1
ATOM 4432 C CA . ASN A 1 297 ? -20.525 -6.450 -19.817 1.00 39.63 344 ASN A CA 1
ATOM 4433 C C . ASN A 1 297 ? -20.086 -6.804 -21.231 1.00 41.82 344 ASN A C 1
ATOM 4434 O O . ASN A 1 297 ? -20.753 -6.394 -22.186 1.00 39.95 344 ASN A O 1
ATOM 4445 N N . THR A 1 298 ? -18.992 -7.553 -21.394 1.00 38.68 345 THR A N 1
ATOM 4446 C CA . THR A 1 298 ? -18.564 -7.944 -22.731 1.00 40.04 345 THR A CA 1
ATOM 4447 C C . THR A 1 298 ? -19.662 -8.697 -23.472 1.00 41.64 345 THR A C 1
ATOM 4448 O O . THR A 1 298 ? -19.772 -8.581 -24.699 1.00 42.73 345 THR A O 1
ATOM 4459 N N . ILE A 1 299 ? -20.494 -9.453 -22.755 1.00 42.14 346 ILE A N 1
ATOM 4460 C CA . ILE A 1 299 ? -21.515 -10.278 -23.397 1.00 43.51 346 ILE A CA 1
ATOM 4461 C C . ILE A 1 299 ? -22.853 -9.550 -23.445 1.00 43.44 346 ILE A C 1
ATOM 4462 O O . ILE A 1 299 ? -23.882 -10.150 -23.776 1.00 44.67 346 ILE A O 1
ATOM 4478 N N . GLN A 1 300 ? -22.856 -8.259 -23.124 1.00 45.60 347 GLN A N 1
ATOM 4479 C CA . GLN A 1 300 ? -24.026 -7.439 -23.412 1.00 46.16 347 GLN A CA 1
ATOM 4480 C C . GLN A 1 300 ? -24.159 -7.249 -24.918 1.00 47.01 347 GLN A C 1
ATOM 4481 O O . GLN A 1 300 ? -23.161 -7.143 -25.637 1.00 42.64 347 GLN A O 1
ATOM 4495 N N . LYS A 1 301 ? -25.403 -7.216 -25.403 1.00 43.54 348 LYS A N 1
ATOM 4496 C CA . LYS A 1 301 ? -25.625 -7.185 -26.846 1.00 42.10 348 LYS A CA 1
ATOM 4497 C C . LYS A 1 301 ? -25.035 -5.929 -27.477 1.00 40.57 348 LYS A C 1
ATOM 4498 O O . LYS A 1 301 ? -24.497 -5.979 -28.589 1.00 43.57 348 LYS A O 1
ATOM 4517 N N . ASN A 1 302 ? -25.116 -4.792 -26.784 1.00 45.21 349 ASN A N 1
ATOM 4518 C CA . ASN A 1 302 ? -24.575 -3.560 -27.348 1.00 46.21 349 ASN A CA 1
ATOM 4519 C C . ASN A 1 302 ? -23.066 -3.665 -27.543 1.00 47.12 349 ASN A C 1
ATOM 4520 O O . ASN A 1 302 ? -22.524 -3.161 -28.533 1.00 49.11 349 ASN A O 1
ATOM 4531 N N . ARG A 1 303 ? -22.373 -4.325 -26.612 1.00 36.87 350 ARG A N 1
ATOM 4532 C CA . ARG A 1 303 ? -20.933 -4.516 -26.755 1.00 36.20 350 ARG A CA 1
ATOM 4533 C C . ARG A 1 303 ? -20.614 -5.512 -27.863 1.00 36.00 350 ARG A C 1
ATOM 4534 O O . ARG A 1 303 ? -19.660 -5.318 -28.625 1.00 40.57 350 ARG A O 1
ATOM 4555 N N . LEU A 1 304 ? -21.400 -6.585 -27.969 1.00 33.85 351 LEU A N 1
ATOM 4556 C CA . LEU A 1 304 ? -21.108 -7.629 -28.946 1.00 35.54 351 LEU A CA 1
ATOM 4557 C C . LEU A 1 304 ? -21.401 -7.162 -30.367 1.00 36.93 351 LEU A C 1
ATOM 4558 O O . LEU A 1 304 ? -20.682 -7.526 -31.304 1.00 38.24 351 LEU A O 1
ATOM 4574 N N . LEU A 1 305 ? -22.451 -6.362 -30.549 1.00 36.84 352 LEU A N 1
ATOM 4575 C CA . LEU A 1 305 ? -22.877 -5.956 -31.882 1.00 38.37 352 LEU A CA 1
ATOM 4576 C C . LEU A 1 305 ? -22.130 -4.741 -32.413 1.00 38.35 352 LEU A C 1
ATOM 4577 O O . LEU A 1 305 ? -22.269 -4.426 -33.600 1.00 39.86 352 LEU A O 1
ATOM 4593 N N . GLY A 1 306 ? -21.349 -4.060 -31.582 1.00 37.75 353 GLY A N 1
ATOM 4594 C CA . GLY A 1 306 ? -20.576 -2.915 -32.003 1.00 37.73 353 GLY A CA 1
ATOM 4595 C C . GLY A 1 306 ? -19.155 -3.284 -32.379 1.00 39.47 353 GLY A C 1
ATOM 4596 O O . GLY A 1 306 ? -18.847 -4.431 -32.721 1.00 44.17 353 GLY A O 1
ATOM 4600 N N . LYS A 1 307 ? -18.273 -2.286 -32.319 1.00 44.67 354 LYS A N 1
ATOM 4601 C CA . LYS A 1 307 ? -16.854 -2.482 -32.595 1.00 47.51 354 LYS A CA 1
ATOM 4602 C C . LYS A 1 307 ? -15.989 -2.224 -31.368 1.00 49.41 354 LYS A C 1
ATOM 4603 O O . LYS A 1 307 ? -14.766 -2.093 -31.499 1.00 50.49 354 LYS A O 1
ATOM 4622 N N . GLN A 1 308 ? -16.590 -2.154 -30.182 1.00 51.35 355 GLN A N 1
ATOM 4623 C CA . GLN A 1 308 ? -15.872 -1.989 -28.924 1.00 48.00 355 GLN A CA 1
ATOM 4624 C C . GLN A 1 308 ? -16.068 -3.209 -28.035 1.00 47.90 355 GLN A C 1
ATOM 4625 O O . GLN A 1 308 ? -16.188 -3.100 -26.811 1.00 46.66 355 GLN A O 1
ATOM 4639 N N . THR A 1 309 ? -16.117 -4.393 -28.646 1.00 43.66 356 THR A N 1
ATOM 4640 C CA . THR A 1 309 ? -16.306 -5.611 -27.867 1.00 46.70 356 THR A CA 1
ATOM 4641 C C . THR A 1 309 ? -15.126 -5.862 -26.935 1.00 45.02 356 THR A C 1
ATOM 4642 O O . THR A 1 309 ? -15.309 -6.385 -25.831 1.00 41.48 356 THR A O 1
ATOM 4653 N N . GLY A 1 310 ? -13.919 -5.485 -27.350 1.00 49.53 357 GLY A N 1
ATOM 4654 C CA . GLY A 1 310 ? -12.739 -5.631 -26.521 1.00 47.30 357 GLY A CA 1
ATOM 4655 C C . GLY A 1 310 ? -12.059 -6.981 -26.588 1.00 49.11 357 GLY A C 1
ATOM 4656 O O . GLY A 1 310 ? -11.104 -7.211 -25.838 1.00 46.56 357 GLY A O 1
ATOM 4660 N N . LEU A 1 311 ? -12.504 -7.876 -27.469 1.00 47.13 358 LEU A N 1
ATOM 4661 C CA . LEU A 1 311 ? -11.983 -9.237 -27.495 1.00 51.36 358 LEU A CA 1
ATOM 4662 C C . LEU A 1 311 ? -10.626 -9.344 -28.181 1.00 49.97 358 LEU A C 1
ATOM 4663 O O . LEU A 1 311 ? -9.881 -10.288 -27.897 1.00 44.75 358 LEU A O 1
ATOM 4679 N N . THR A 1 312 ? -10.289 -8.414 -29.065 1.00 58.59 359 THR A N 1
ATOM 4680 C CA . THR A 1 312 ? -8.978 -8.368 -29.692 1.00 60.45 359 THR A CA 1
ATOM 4681 C C . THR A 1 312 ? -8.501 -6.925 -29.713 1.00 62.20 359 THR A C 1
ATOM 4682 O O . THR A 1 312 ? -9.312 -5.996 -29.634 1.00 59.36 359 THR A O 1
ATOM 4693 N N . PRO A 1 313 ? -7.188 -6.704 -29.823 1.00 68.96 360 PRO A N 1
ATOM 4694 C CA . PRO A 1 313 ? -6.673 -5.325 -29.778 1.00 62.94 360 PRO A CA 1
ATOM 4695 C C . PRO A 1 313 ? -7.221 -4.428 -30.873 1.00 58.97 360 PRO A C 1
ATOM 4696 O O . PRO A 1 313 ? -7.207 -3.202 -30.708 1.00 59.12 360 PRO A O 1
ATOM 4707 N N . ASP A 1 314 ? -7.701 -4.990 -31.982 1.00 54.02 361 ASP A N 1
ATOM 4708 C CA . ASP A 1 314 ? -8.205 -4.182 -33.086 1.00 58.00 361 ASP A CA 1
ATOM 4709 C C . ASP A 1 314 ? -9.611 -3.652 -32.844 1.00 52.97 361 ASP A C 1
ATOM 4710 O O . ASP A 1 314 ? -10.053 -2.763 -33.580 1.00 47.71 361 ASP A O 1
ATOM 4719 N N . MET A 1 315 ? -10.317 -4.165 -31.840 1.00 65.95 362 MET A N 1
ATOM 4720 C CA . MET A 1 315 ? -11.661 -3.701 -31.493 1.00 65.23 362 MET A CA 1
ATOM 4721 C C . MET A 1 315 ? -11.733 -3.460 -29.990 1.00 59.87 362 MET A C 1
ATOM 4722 O O . MET A 1 315 ? -12.483 -4.125 -29.270 1.00 55.99 362 MET A O 1
ATOM 4736 N N . PRO A 1 316 ? -10.961 -2.505 -29.483 1.00 52.25 363 PRO A N 1
ATOM 4737 C CA . PRO A 1 316 ? -10.865 -2.323 -28.034 1.00 48.56 363 PRO A CA 1
ATOM 4738 C C . PRO A 1 316 ? -11.995 -1.476 -27.477 1.00 44.12 363 PRO A C 1
ATOM 4739 O O . PRO A 1 316 ? -12.576 -0.631 -28.162 1.00 43.50 363 PRO A O 1
ATOM 4750 N N . TYR A 1 317 ? -12.300 -1.718 -26.206 1.00 39.55 364 TYR A N 1
ATOM 4751 C CA . TYR A 1 317 ? -13.240 -0.871 -25.490 1.00 41.08 364 TYR A CA 1
ATOM 4752 C C . TYR A 1 317 ? -12.625 0.508 -25.285 1.00 37.04 364 TYR A C 1
ATOM 4753 O O . TYR A 1 317 ? -11.488 0.628 -24.820 1.00 35.86 364 TYR A O 1
ATOM 4771 N N . LEU A 1 318 ? -13.369 1.549 -25.643 1.00 31.96 365 LEU A N 1
ATOM 4772 C CA . LEU A 1 318 ? -12.876 2.918 -25.541 1.00 35.14 365 LEU A CA 1
ATOM 4773 C C . LEU A 1 318 ? -13.202 3.445 -24.150 1.00 36.31 365 LEU A C 1
ATOM 4774 O O . LEU A 1 318 ? -14.358 3.765 -23.852 1.00 38.18 365 LEU A O 1
ATOM 4790 N N . ASP A 1 319 ? -12.180 3.531 -23.300 1.00 36.38 366 ASP A N 1
ATOM 4791 C CA . ASP A 1 319 ? -12.365 3.901 -21.907 1.00 31.96 366 ASP A CA 1
ATOM 4792 C C . ASP A 1 319 ? -12.095 5.388 -21.740 1.00 32.80 366 ASP A C 1
ATOM 4793 O O . ASP A 1 319 ? -10.940 5.815 -21.889 1.00 33.79 366 ASP A O 1
ATOM 4802 N N . PRO A 1 320 ? -13.102 6.214 -21.435 1.00 34.92 367 PRO A N 1
ATOM 4803 C CA . PRO A 1 320 ? -12.836 7.646 -21.229 1.00 29.87 367 PRO A CA 1
ATOM 4804 C C . PRO A 1 320 ? -12.058 7.938 -19.961 1.00 35.17 367 PRO A C 1
ATOM 4805 O O . PRO A 1 320 ? -11.541 9.054 -19.816 1.00 36.82 367 PRO A O 1
ATOM 4816 N N . CYS A 1 321 ? -11.959 6.976 -19.047 1.00 35.81 368 CYS A N 1
ATOM 4817 C CA . CYS A 1 321 ? -11.255 7.149 -17.787 1.00 34.25 368 CYS A CA 1
ATOM 4818 C C . CYS A 1 321 ? -9.768 6.834 -17.891 1.00 36.40 368 CYS A C 1
ATOM 4819 O O . CYS A 1 321 ? -9.090 6.759 -16.861 1.00 39.88 368 CYS A O 1
ATOM 4826 N N . LEU A 1 322 ? -9.248 6.642 -19.102 1.00 27.32 369 LEU A N 1
ATOM 4827 C CA . LEU A 1 322 ? -7.828 6.412 -19.302 1.00 28.41 369 LEU A CA 1
ATOM 4828 C C . LEU A 1 322 ? -7.233 7.524 -20.157 1.00 30.27 369 LEU A C 1
ATOM 4829 O O . LEU A 1 322 ? -7.939 8.132 -20.968 1.00 31.27 369 LEU A O 1
ATOM 4845 N N . PRO A 1 323 ? -5.941 7.816 -19.997 1.00 32.56 370 PRO A N 1
ATOM 4846 C CA . PRO A 1 323 ? -5.316 8.855 -20.823 1.00 32.41 370 PRO A CA 1
ATOM 4847 C C . PRO A 1 323 ? -5.483 8.563 -22.307 1.00 35.37 370 PRO A C 1
ATOM 4848 O O . PRO A 1 323 ? -5.602 7.411 -22.728 1.00 35.35 370 PRO A O 1
ATOM 4859 N N . LEU A 1 324 ? -5.481 9.629 -23.101 1.00 34.44 371 LEU A N 1
ATOM 4860 C CA . LEU A 1 324 ? -5.693 9.494 -24.535 1.00 36.88 371 LEU A CA 1
ATOM 4861 C C . LEU A 1 324 ? -4.635 8.592 -25.161 1.00 39.40 371 LEU A C 1
ATOM 4862 O O . LEU A 1 324 ? -3.432 8.799 -24.974 1.00 38.34 371 LEU A O 1
ATOM 4878 N N . ASP A 1 325 ? -5.095 7.585 -25.904 1.00 41.20 372 ASP A N 1
ATOM 4879 C CA . ASP A 1 325 ? -4.284 6.701 -26.748 1.00 43.60 372 ASP A CA 1
ATOM 4880 C C . ASP A 1 325 ? -3.483 5.669 -25.965 1.00 38.23 372 ASP A C 1
ATOM 4881 O O . ASP A 1 325 ? -2.687 4.938 -26.577 1.00 40.16 372 ASP A O 1
ATOM 4890 N N . ILE A 1 326 ? -3.653 5.572 -24.645 1.00 34.60 373 ILE A N 1
ATOM 4891 C CA . ILE A 1 326 ? -3.018 4.490 -23.905 1.00 32.90 373 ILE A CA 1
ATOM 4892 C C . ILE A 1 326 ? -3.721 3.180 -24.234 1.00 34.76 373 ILE A C 1
ATOM 4893 O O . ILE A 1 326 ? -4.940 3.134 -24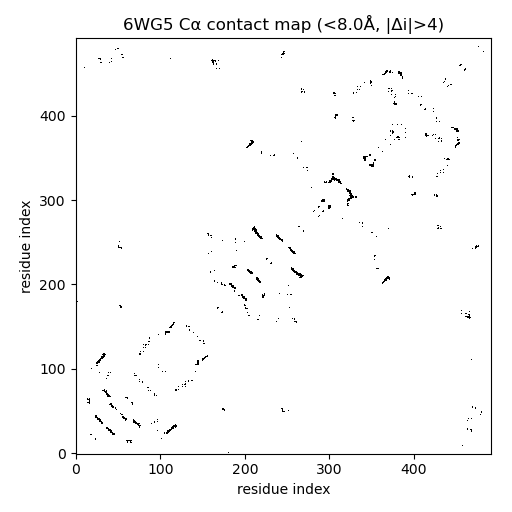.444 1.00 37.45 373 ILE A O 1
ATOM 4909 N N . LYS A 1 327 ? -2.950 2.100 -24.272 1.00 41.15 374 LYS A N 1
ATOM 4910 C CA . LYS A 1 327 ? -3.484 0.766 -24.506 1.00 44.10 374 LYS A CA 1
ATOM 4911 C C . LYS A 1 327 ? -3.350 -0.044 -23.223 1.00 45.25 374 LYS A C 1
ATOM 4912 O O . LYS A 1 327 ? -2.240 -0.240 -22.719 1.00 49.91 374 LYS A O 1
ATOM 4931 N N . ASP A 1 328 ? -4.486 -0.491 -22.693 1.00 38.63 375 ASP A N 1
ATOM 4932 C CA . ASP A 1 328 ? -4.554 -1.257 -21.459 1.00 38.91 375 ASP A CA 1
ATOM 4933 C C . ASP A 1 328 ? -5.367 -2.515 -21.726 1.00 35.33 375 ASP A C 1
ATOM 4934 O O . ASP A 1 328 ? -6.024 -2.644 -22.763 1.00 41.70 375 ASP A O 1
ATOM 4943 N N . GLU A 1 329 ? -5.321 -3.456 -20.786 1.00 43.81 376 GLU A N 1
ATOM 4944 C CA . GLU A 1 329 ? -6.065 -4.695 -20.947 1.00 49.08 376 GLU A CA 1
ATOM 4945 C C . GLU A 1 329 ? -6.506 -5.213 -19.586 1.00 48.02 376 GLU A C 1
ATOM 4946 O O . GLU A 1 329 ? -5.838 -4.994 -18.572 1.00 48.70 376 GLU A O 1
ATOM 4958 N N . ILE A 1 330 ? -7.649 -5.896 -19.582 1.00 39.35 377 ILE A N 1
ATOM 4959 C CA . ILE A 1 330 ? -8.219 -6.513 -18.390 1.00 36.50 377 ILE A CA 1
ATOM 4960 C C . ILE A 1 330 ? -8.104 -8.021 -18.543 1.00 38.32 377 ILE A C 1
ATOM 4961 O O . ILE A 1 330 ? -8.570 -8.584 -19.540 1.00 43.27 377 ILE A O 1
ATOM 4977 N N . GLN A 1 331 ? -7.490 -8.672 -17.560 1.00 49.71 378 GLN A N 1
ATOM 4978 C CA . GLN A 1 331 ? -7.329 -10.120 -17.551 1.00 49.21 378 GLN A CA 1
ATOM 4979 C C . GLN A 1 331 ? -8.095 -10.694 -16.371 1.00 48.67 378 GLN A C 1
ATOM 4980 O O . GLN A 1 331 ? -7.888 -10.273 -15.228 1.00 51.00 378 GLN A O 1
ATOM 4994 N N . GLN A 1 332 ? -8.974 -11.653 -16.650 1.00 56.14 379 GLN A N 1
ATOM 4995 C CA . GLN A 1 332 ? -9.896 -12.152 -15.639 1.00 59.04 379 GLN A CA 1
ATOM 4996 C C . GLN A 1 332 ? -10.473 -13.473 -16.123 1.00 61.08 379 GLN A C 1
ATOM 4997 O O . GLN A 1 332 ? -11.015 -13.543 -17.231 1.00 61.16 379 GLN A O 1
ATOM 5011 N N . ASN A 1 333 ? -10.345 -14.515 -15.301 1.00 77.18 380 ASN A N 1
ATOM 5012 C CA . ASN A 1 333 ? -10.819 -15.856 -15.647 1.00 77.78 380 ASN A CA 1
ATOM 5013 C C . ASN A 1 333 ? -10.110 -16.401 -16.883 1.00 76.95 380 ASN A C 1
ATOM 5014 O O . ASN A 1 333 ? -10.687 -17.173 -17.653 1.00 74.64 380 ASN A O 1
ATOM 5025 N N . GLY A 1 334 ? -8.853 -16.007 -17.085 1.00 70.70 381 GLY A N 1
ATOM 5026 C CA . GLY A 1 334 ? -8.098 -16.417 -18.248 1.00 72.92 381 GLY A CA 1
ATOM 5027 C C . GLY A 1 334 ? -8.385 -15.630 -19.507 1.00 72.55 381 GLY A C 1
ATOM 5028 O O . GLY A 1 334 ? -7.554 -15.633 -20.423 1.00 76.95 381 GLY A O 1
ATOM 5032 N N . GLN A 1 335 ? -9.530 -14.959 -19.588 1.00 68.07 382 GLN A N 1
ATOM 5033 C CA . GLN A 1 335 ? -9.852 -14.135 -20.740 1.00 63.53 382 GLN A CA 1
ATOM 5034 C C . GLN A 1 335 ? -9.059 -12.830 -20.700 1.00 63.28 382 GLN A C 1
ATOM 5035 O O . GLN A 1 335 ? -8.360 -12.518 -19.732 1.00 59.83 382 GLN A O 1
ATOM 5049 N N . THR A 1 336 ? -9.180 -12.059 -21.778 1.00 56.28 383 THR A N 1
ATOM 5050 C CA . THR A 1 336 ? -8.521 -10.766 -21.886 1.00 53.64 383 THR A CA 1
ATOM 5051 C C . THR A 1 336 ? -9.429 -9.815 -22.645 1.00 51.89 383 THR A C 1
ATOM 5052 O O . THR A 1 336 ? -9.984 -10.180 -23.686 1.00 55.55 383 THR A O 1
ATOM 5063 N N . ILE A 1 337 ? -9.576 -8.603 -22.119 1.00 34.71 384 ILE A N 1
ATOM 5064 C CA . ILE A 1 337 ? -10.329 -7.538 -22.766 1.00 33.98 384 ILE A CA 1
ATOM 5065 C C . ILE A 1 337 ? -9.384 -6.368 -22.976 1.00 33.59 384 ILE A C 1
ATOM 5066 O O . ILE A 1 337 ? -8.647 -5.988 -22.060 1.00 32.83 384 ILE A O 1
ATOM 5082 N N . TYR A 1 338 ? -9.403 -5.805 -24.179 1.00 35.71 385 TYR A N 1
ATOM 5083 C CA . TYR A 1 338 ? -8.480 -4.749 -24.562 1.00 36.32 385 TYR A CA 1
ATOM 5084 C C . TYR A 1 338 ? -9.181 -3.398 -24.527 1.00 36.02 385 TYR A C 1
ATOM 5085 O O . TYR A 1 338 ? -10.333 -3.270 -24.954 1.00 34.38 385 TYR A O 1
ATOM 5103 N N . LEU A 1 339 ? -8.477 -2.396 -24.007 1.00 32.79 386 LEU A N 1
ATOM 5104 C CA . LEU A 1 339 ? -9.008 -1.051 -23.863 1.00 31.70 386 LEU A CA 1
ATOM 5105 C C . LEU A 1 339 ? -8.108 -0.060 -24.588 1.00 32.30 386 LEU A C 1
ATOM 5106 O O . LEU A 1 339 ? -6.933 -0.329 -24.851 1.00 33.23 386 LEU A O 1
ATOM 5122 N N . ARG A 1 340 ? -8.680 1.099 -24.908 1.00 33.21 387 ARG A N 1
ATOM 5123 C CA . ARG A 1 340 ? -7.916 2.227 -25.421 1.00 34.96 387 ARG A CA 1
ATOM 5124 C C . ARG A 1 340 ? -8.474 3.496 -24.800 1.00 36.35 387 ARG A C 1
ATOM 5125 O O . ARG A 1 340 ? -9.684 3.733 -24.852 1.00 36.03 387 ARG A O 1
ATOM 5146 N N . GLY A 1 341 ? -7.595 4.304 -24.211 1.00 30.09 388 GLY A N 1
ATOM 5147 C CA . GLY A 1 341 ? -8.035 5.495 -23.504 1.00 28.94 388 GLY A CA 1
ATOM 5148 C C . GLY A 1 341 ? -8.405 6.610 -24.464 1.00 30.73 388 GLY A C 1
ATOM 5149 O O . GLY A 1 341 ? -7.659 6.914 -25.401 1.00 31.96 388 GLY A O 1
ATOM 5153 N N . THR A 1 342 ? -9.564 7.225 -24.230 1.00 39.26 389 THR A N 1
ATOM 5154 C CA . THR A 1 342 ? -9.998 8.385 -24.995 1.00 37.87 389 THR A CA 1
ATOM 5155 C C . THR A 1 342 ? -9.894 9.682 -24.203 1.00 34.80 389 THR A C 1
ATOM 5156 O O . THR A 1 342 ? -10.220 10.746 -24.738 1.00 39.06 389 THR A O 1
ATOM 5167 N N . GLY A 1 343 ? -9.449 9.622 -22.948 1.00 38.84 390 GLY A N 1
ATOM 5168 C CA . GLY A 1 343 ? -9.137 10.807 -22.169 1.00 40.57 390 GLY A CA 1
ATOM 5169 C C . GLY A 1 343 ? -10.233 11.854 -22.122 1.00 41.71 390 GLY A C 1
ATOM 5170 O O . GLY A 1 343 ? -9.996 13.019 -22.460 1.00 40.28 390 GLY A O 1
ATOM 5174 N N . ASP A 1 344 ? -11.430 11.461 -21.692 1.00 40.62 391 ASP A N 1
ATOM 5175 C CA . ASP A 1 344 ? -12.576 12.364 -21.594 1.00 43.65 391 ASP A CA 1
ATOM 5176 C C . ASP A 1 344 ? -12.958 12.467 -20.119 1.00 43.92 391 ASP A C 1
ATOM 5177 O O . ASP A 1 344 ? -13.716 11.644 -19.600 1.00 41.72 391 ASP A O 1
ATOM 5186 N N . PHE A 1 345 ? -12.431 13.495 -19.451 1.00 37.16 392 PHE A N 1
ATOM 5187 C CA . PHE A 1 345 ? -12.622 13.641 -18.011 1.00 31.97 392 PHE A CA 1
ATOM 5188 C C . PHE A 1 345 ? -14.100 13.755 -17.655 1.00 31.95 392 PHE A C 1
ATOM 5189 O O . PHE A 1 345 ? -14.586 13.071 -16.747 1.00 36.54 392 PHE A O 1
ATOM 5206 N N . ASP A 1 346 ? -14.837 14.614 -18.363 1.00 37.65 393 ASP A N 1
ATOM 5207 C CA . ASP A 1 346 ? -16.253 14.798 -18.056 1.00 34.38 393 ASP A CA 1
ATOM 5208 C C . ASP A 1 346 ? -17.051 13.529 -18.329 1.00 32.91 393 ASP A C 1
ATOM 5209 O O . ASP A 1 346 ? -17.992 13.211 -17.593 1.00 32.63 393 ASP A O 1
ATOM 5218 N N . LEU A 1 347 ? -16.699 12.792 -19.383 1.00 39.37 394 LEU A N 1
ATOM 5219 C CA . LEU A 1 347 ? -17.405 11.550 -19.674 1.00 40.93 394 LEU A CA 1
ATOM 5220 C C . LEU A 1 347 ? -17.034 10.458 -18.678 1.00 38.85 394 LEU A C 1
ATOM 5221 O O . LEU A 1 347 ? -17.854 9.582 -18.382 1.00 37.96 394 LEU A O 1
ATOM 5237 N N . CYS A 1 348 ? -15.809 10.496 -18.150 1.00 29.12 395 CYS A N 1
ATOM 5238 C CA . CYS A 1 348 ? -15.427 9.559 -17.100 1.00 27.71 395 CYS A CA 1
ATOM 5239 C C . CYS A 1 348 ? -16.273 9.763 -15.850 1.00 27.67 395 CYS A C 1
ATOM 5240 O O . CYS A 1 348 ? -16.713 8.793 -15.222 1.00 25.69 395 CYS A O 1
ATOM 5247 N N . ARG A 1 349 ? -16.510 11.023 -15.472 1.00 30.62 396 ARG A N 1
ATOM 5248 C CA . ARG A 1 349 ? -17.297 11.303 -14.276 1.00 27.46 396 ARG A CA 1
ATOM 5249 C C . ARG A 1 349 ? -18.696 10.712 -14.383 1.00 25.61 396 ARG A C 1
ATOM 5250 O O . ARG A 1 349 ? -19.206 10.133 -13.417 1.00 31.88 396 ARG A O 1
ATOM 5271 N N . GLU A 1 350 ? -19.335 10.848 -15.547 1.00 40.03 397 GLU A N 1
ATOM 5272 C CA . GLU A 1 350 ? -20.672 10.290 -15.720 1.00 42.91 397 GLU A CA 1
ATOM 5273 C C . GLU A 1 350 ? -20.649 8.770 -15.691 1.00 43.35 397 GLU A C 1
ATOM 5274 O O . GLU A 1 350 ? -21.592 8.147 -15.191 1.00 44.60 397 GLU A O 1
ATOM 5286 N N . THR A 1 351 ? -19.585 8.159 -16.211 1.00 42.64 398 THR A N 1
ATOM 5287 C CA . THR A 1 351 ? -19.532 6.704 -16.297 1.00 44.12 398 THR A CA 1
ATOM 5288 C C . THR A 1 351 ? -19.402 6.069 -14.918 1.00 39.70 398 THR A C 1
ATOM 5289 O O . THR A 1 351 ? -19.993 5.015 -14.659 1.00 40.76 398 THR A O 1
ATOM 5300 N N . ILE A 1 352 ? -18.632 6.693 -14.020 1.00 38.13 399 ILE A N 1
ATOM 5301 C CA . ILE A 1 352 ? -18.337 6.095 -12.721 1.00 35.13 399 ILE A CA 1
ATOM 5302 C C . ILE A 1 352 ? -19.357 6.468 -11.655 1.00 33.19 399 ILE A C 1
ATOM 5303 O O . ILE A 1 352 ? -19.254 5.981 -10.521 1.00 33.51 399 ILE A O 1
ATOM 5319 N N . GLN A 1 353 ? -20.336 7.312 -11.981 1.00 45.96 400 GLN A N 1
ATOM 5320 C CA . GLN A 1 353 ? -21.404 7.650 -11.040 1.00 45.76 400 GLN A CA 1
ATOM 5321 C C . GLN A 1 353 ? -22.006 6.434 -10.349 1.00 43.31 400 GLN A C 1
ATOM 5322 O O . GLN A 1 353 ? -22.069 6.425 -9.110 1.00 44.34 400 GLN A O 1
ATOM 5336 N N . PRO A 1 354 ? -22.460 5.399 -11.059 1.00 39.78 401 PRO A N 1
ATOM 5337 C CA . PRO A 1 354 ? -23.121 4.274 -10.375 1.00 37.51 401 PRO A CA 1
ATOM 5338 C C . PRO A 1 354 ? -22.298 3.656 -9.262 1.00 36.82 401 PRO A C 1
ATOM 5339 O O . PRO A 1 354 ? -22.868 3.127 -8.299 1.00 45.42 401 PRO A O 1
ATOM 5350 N N . PHE A 1 355 ? -20.972 3.705 -9.359 1.00 24.47 402 PHE A N 1
ATOM 5351 C CA . PHE A 1 355 ? -20.119 2.995 -8.417 1.00 26.00 402 PHE A CA 1
ATOM 5352 C C . PHE A 1 355 ? -20.034 3.674 -7.059 1.00 25.80 402 PHE A C 1
ATOM 5353 O O . PHE A 1 355 ? -19.503 3.071 -6.120 1.00 22.81 402 PHE A O 1
ATOM 5370 N N . MET A 1 356 ? -20.538 4.903 -6.930 1.00 30.13 403 MET A N 1
ATOM 5371 C CA . MET A 1 356 ? -20.717 5.491 -5.609 1.00 28.26 403 MET A CA 1
ATOM 5372 C C . MET A 1 356 ? -21.868 4.842 -4.856 1.00 29.93 403 MET A C 1
ATOM 5373 O O . MET A 1 356 ? -21.948 4.974 -3.630 1.00 31.25 403 MET A O 1
ATOM 5387 N N . ASN A 1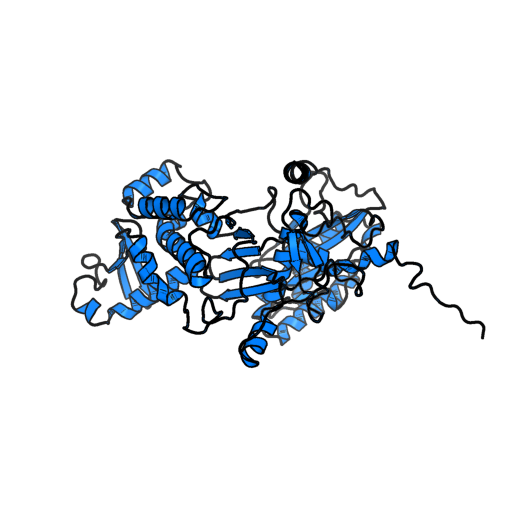 357 ? -22.755 4.138 -5.559 1.00 30.52 404 ASN A N 1
ATOM 5388 C CA . ASN A 1 357 ? -23.806 3.346 -4.922 1.00 33.38 404 ASN A CA 1
ATOM 5389 C C . ASN A 1 357 ? -24.789 4.233 -4.161 1.00 37.14 404 ASN A C 1
ATOM 5390 O O . ASN A 1 357 ? -25.323 3.854 -3.116 1.00 39.60 404 ASN A O 1
ATOM 5400 N N . LYS A 1 358 ? -25.047 5.421 -4.701 1.00 34.08 405 LYS A N 1
ATOM 5401 C CA . LYS A 1 358 ? -25.972 6.346 -4.062 1.00 31.95 405 LYS A CA 1
ATOM 5402 C C . LYS A 1 358 ? -27.406 5.851 -4.192 1.00 35.75 405 LYS A C 1
ATOM 5403 O O . LYS A 1 358 ? -27.791 5.266 -5.207 1.00 40.70 405 LYS A O 1
ATOM 5422 N N . THR A 1 359 ? -28.197 6.090 -3.151 1.00 37.78 406 THR A N 1
ATOM 5423 C CA . THR A 1 359 ? -29.627 5.820 -3.157 1.00 37.34 406 THR A CA 1
ATOM 5424 C C . THR A 1 359 ? -30.384 7.141 -3.242 1.00 43.98 406 THR A C 1
ATOM 5425 O O . THR A 1 359 ? -29.793 8.224 -3.282 1.00 49.70 406 THR A O 1
ATOM 5436 N N . ASN A 1 360 ? -31.709 7.048 -3.273 1.00 68.13 407 ASN A N 1
ATOM 5437 C CA . ASN A 1 360 ? -32.561 8.228 -3.296 1.00 72.42 407 ASN A CA 1
ATOM 5438 C C . ASN A 1 360 ? -32.941 8.706 -1.901 1.00 70.99 407 ASN A C 1
ATOM 5439 O O . ASN A 1 360 ? -33.638 9.718 -1.777 1.00 70.91 407 ASN A O 1
ATOM 5450 N N . GLU A 1 361 ? -32.494 8.014 -0.856 1.00 59.59 408 GLU A N 1
ATOM 5451 C CA . GLU A 1 361 ? -32.824 8.411 0.506 1.00 59.81 408 GLU A CA 1
ATOM 5452 C C . GLU A 1 361 ? -32.168 9.743 0.846 1.00 64.29 408 GLU A C 1
ATOM 5453 O O . GLU A 1 361 ? -31.010 9.994 0.499 1.00 65.86 408 GLU A O 1
ATOM 5465 N N . THR A 1 362 ? -32.918 10.601 1.530 1.00 67.08 409 THR A N 1
ATOM 5466 C CA . THR A 1 362 ? -32.395 11.898 1.932 1.00 66.85 409 THR A CA 1
ATOM 5467 C C . THR A 1 362 ? -31.369 11.731 3.048 1.00 63.97 409 THR A C 1
ATOM 5468 O O . THR A 1 362 ? -31.445 10.804 3.859 1.00 61.00 409 THR A O 1
ATOM 5479 N N . GLN A 1 363 ? -30.394 12.641 3.074 1.00 58.45 410 GLN A N 1
ATOM 5480 C CA . GLN A 1 363 ? -29.353 12.654 4.104 1.00 55.63 410 GLN A CA 1
ATOM 5481 C C . GLN A 1 363 ? -28.456 11.420 4.010 1.00 51.60 410 GLN A C 1
ATOM 5482 O O . GLN A 1 363 ? -28.005 10.889 5.026 1.00 53.10 410 GLN A O 1
ATOM 5496 N N . THR A 1 364 ? -28.190 10.961 2.786 1.00 39.85 411 THR A N 1
ATOM 5497 C CA . THR A 1 364 ? -27.306 9.828 2.559 1.00 37.57 411 THR A CA 1
ATOM 5498 C C . THR A 1 364 ? -26.267 10.184 1.506 1.00 37.90 411 THR A C 1
ATOM 5499 O O . THR A 1 364 ? -26.525 10.975 0.594 1.00 43.55 411 THR A O 1
ATOM 5510 N N . SER A 1 365 ? -25.084 9.585 1.644 1.00 35.64 412 SER A N 1
ATOM 5511 C CA . SER A 1 365 ? -23.967 9.849 0.746 1.00 34.41 412 SER A CA 1
ATOM 5512 C C . SER A 1 365 ? -23.647 8.609 -0.080 1.00 35.94 412 SER A C 1
ATOM 5513 O O . SER A 1 365 ? -24.402 8.256 -0.990 1.00 44.03 412 SER A O 1
ATOM 5521 N N . LEU A 1 366 ? -22.537 7.941 0.219 1.00 28.64 413 LEU A N 1
ATOM 5522 C CA . LEU A 1 366 ? -22.158 6.747 -0.519 1.00 28.30 413 LEU A CA 1
ATOM 5523 C C . LEU A 1 366 ? -22.856 5.527 0.059 1.00 30.53 413 LEU A C 1
ATOM 5524 O O . LEU A 1 366 ? -23.066 5.428 1.271 1.00 32.52 413 LEU A O 1
ATOM 5540 N N . ASN A 1 367 ? -23.213 4.591 -0.816 1.00 32.33 414 ASN A N 1
ATOM 5541 C CA . ASN A 1 367 ? -23.733 3.295 -0.400 1.00 31.57 414 ASN A CA 1
ATOM 5542 C C . ASN A 1 367 ? -24.986 3.423 0.457 1.00 32.31 414 ASN A C 1
ATOM 5543 O O . ASN A 1 367 ? -25.300 2.520 1.237 1.00 36.60 414 ASN A O 1
ATOM 5554 N N . GLY A 1 368 ? -25.709 4.534 0.331 1.00 42.08 415 GLY A N 1
ATOM 5555 C CA . GLY A 1 368 ? -26.910 4.741 1.115 1.00 44.22 415 GLY A CA 1
ATOM 5556 C C . GLY A 1 368 ? -26.678 4.937 2.596 1.00 42.78 415 GLY A C 1
ATOM 5557 O O . GLY A 1 368 ? -27.600 4.734 3.388 1.00 47.45 415 GLY A O 1
ATOM 5561 N N . VAL A 1 369 ? -25.477 5.330 2.995 1.00 28.81 416 VAL A N 1
ATOM 5562 C CA . VAL A 1 369 ? -25.148 5.510 4.404 1.00 27.73 416 VAL A CA 1
ATOM 5563 C C . VAL A 1 369 ? -25.574 6.904 4.836 1.00 31.26 416 VAL A C 1
ATOM 5564 O O . VAL A 1 369 ? -25.435 7.874 4.083 1.00 33.64 416 VAL A O 1
ATOM 5577 N N . TYR A 1 370 ? -26.090 7.007 6.058 1.00 37.12 417 TYR A N 1
ATOM 5578 C CA . TYR A 1 370 ? -26.552 8.289 6.569 1.00 39.65 417 TYR A CA 1
ATOM 5579 C C . TYR A 1 370 ? -25.383 9.243 6.774 1.00 38.88 417 TYR A C 1
ATOM 5580 O O . TYR A 1 370 ? -24.289 8.837 7.176 1.00 33.75 417 TYR A O 1
ATOM 5598 N N . GLN A 1 371 ? -25.626 10.524 6.495 1.00 36.47 418 GLN A N 1
ATOM 5599 C CA . GLN A 1 371 ? -24.629 11.568 6.686 1.00 35.62 418 GLN A CA 1
ATOM 5600 C C . GLN A 1 371 ? -25.281 12.776 7.351 1.00 32.98 418 GLN A C 1
ATOM 5601 O O . GLN A 1 371 ? -26.239 13.331 6.801 1.00 38.98 418 GLN A O 1
ATOM 5615 N N . PRO A 1 372 ? -24.809 13.215 8.517 1.00 28.57 419 PRO A N 1
ATOM 5616 C CA . PRO A 1 372 ? -25.404 14.391 9.138 1.00 29.58 419 PRO A CA 1
ATOM 5617 C C . PRO A 1 372 ? -25.164 15.619 8.284 1.00 33.00 419 PRO A C 1
ATOM 5618 O O . PRO A 1 372 ? -24.152 15.708 7.565 1.00 33.61 419 PRO A O 1
ATOM 5629 N N . PRO A 1 373 ? -26.062 16.599 8.339 1.00 56.89 420 PRO A N 1
ATOM 5630 C CA . PRO A 1 373 ? -25.875 17.798 7.518 1.00 57.53 420 PRO A CA 1
ATOM 5631 C C . PRO A 1 373 ? -24.586 18.516 7.885 1.00 52.75 420 PRO A C 1
ATOM 5632 O O . PRO A 1 373 ? -24.200 18.584 9.053 1.00 56.15 420 PRO A O 1
ATOM 5643 N N . ILE A 1 374 ? -23.913 19.045 6.868 1.00 35.49 421 ILE A N 1
ATOM 5644 C CA . ILE A 1 374 ? -22.690 19.820 7.046 1.00 28.53 421 ILE A CA 1
ATOM 5645 C C . ILE A 1 374 ? -23.025 21.291 6.854 1.00 26.45 421 ILE A C 1
ATOM 5646 O O . ILE A 1 374 ? -23.662 21.668 5.862 1.00 32.44 421 ILE A O 1
ATOM 5662 N N . HIS A 1 375 ? -22.598 22.123 7.804 1.00 41.82 422 HIS A N 1
ATOM 5663 C CA . HIS A 1 375 ? -22.748 23.572 7.694 1.00 39.40 422 HIS A CA 1
ATOM 5664 C C . HIS A 1 375 ? -21.667 24.075 6.741 1.00 39.28 422 HIS A C 1
ATOM 5665 O O . HIS A 1 375 ? -20.617 24.583 7.142 1.00 41.65 422 HIS A O 1
ATOM 5679 N N . PHE A 1 376 ? -21.937 23.921 5.443 1.00 28.32 423 PHE A N 1
ATOM 5680 C CA . PHE A 1 376 ? -20.910 24.178 4.437 1.00 27.32 423 PHE A CA 1
ATOM 5681 C C . PHE A 1 376 ? -20.394 25.611 4.514 1.00 26.49 423 PHE A C 1
ATOM 5682 O O . PHE A 1 376 ? -19.187 25.848 4.392 1.00 28.30 423 PHE A O 1
ATOM 5699 N N . GLN A 1 377 ? -21.288 26.580 4.717 1.00 38.34 424 GLN A N 1
ATOM 5700 C CA . GLN A 1 377 ? -20.859 27.974 4.752 1.00 42.92 424 GLN A CA 1
ATOM 5701 C C . GLN A 1 377 ? -19.951 28.273 5.940 1.00 43.30 424 GLN A C 1
ATOM 5702 O O . GLN A 1 377 ? -19.232 29.277 5.913 1.00 46.30 424 GLN A O 1
ATOM 5716 N N . ASN A 1 378 ? -19.957 27.426 6.973 1.00 38.13 425 ASN A N 1
ATOM 5717 C CA . ASN A 1 378 ? -19.115 27.612 8.158 1.00 35.05 425 ASN A CA 1
ATOM 5718 C C . ASN A 1 378 ? -18.466 26.270 8.515 1.00 35.05 425 ASN A C 1
ATOM 5719 O O . ASN A 1 378 ? -18.824 25.631 9.505 1.00 34.46 425 ASN A O 1
ATOM 5730 N N . SER A 1 379 ? -17.499 25.849 7.702 1.00 39.97 426 SER A N 1
ATOM 5731 C CA . SER A 1 379 ? -16.814 24.582 7.919 1.00 32.51 426 SER A CA 1
ATOM 5732 C C . SER A 1 379 ? -15.477 24.613 7.191 1.00 33.68 426 SER A C 1
ATOM 5733 O O . SER A 1 379 ? -15.200 25.512 6.392 1.00 31.66 426 SER A O 1
ATOM 5741 N N . GLU A 1 380 ? -14.646 23.615 7.487 1.00 28.35 427 GLU A N 1
ATOM 5742 C CA . GLU A 1 380 ? -13.373 23.430 6.803 1.00 23.08 427 GLU A CA 1
ATOM 5743 C C . GLU A 1 380 ? -12.985 21.962 6.901 1.00 27.15 427 GLU A C 1
ATOM 5744 O O . GLU A 1 380 ? -13.308 21.286 7.881 1.00 26.86 427 GLU A O 1
ATOM 5756 N N . PHE A 1 381 ? -12.292 21.479 5.871 1.00 23.32 428 PHE A N 1
ATOM 5757 C CA . PHE A 1 381 ? -11.875 20.087 5.795 1.00 20.26 428 PHE A CA 1
ATOM 5758 C C . PHE A 1 381 ? -10.446 20.006 5.285 1.00 22.45 428 PHE A C 1
ATOM 5759 O O . PHE A 1 381 ? -9.999 20.849 4.504 1.00 22.52 428 PHE A O 1
ATOM 5776 N N . TYR A 1 382 ? -9.736 18.976 5.737 1.00 25.95 429 TYR A N 1
ATOM 5777 C CA . TYR A 1 382 ? -8.461 18.576 5.160 1.00 21.65 429 TYR A CA 1
ATOM 5778 C C . TYR A 1 382 ? -8.664 17.314 4.333 1.00 20.71 429 TYR A C 1
ATOM 5779 O O . TYR A 1 382 ? -9.413 16.415 4.733 1.00 26.01 429 TYR A O 1
ATOM 5797 N N . GLY A 1 383 ? -8.002 17.252 3.181 1.00 18.00 430 GLY A N 1
ATOM 5798 C CA . GLY A 1 383 ? -8.059 16.095 2.303 1.00 13.73 430 GLY A CA 1
ATOM 5799 C C . GLY A 1 383 ? -6.707 15.403 2.257 1.00 18.29 430 GLY A C 1
ATOM 5800 O O . GLY A 1 383 ? -5.689 16.030 1.959 1.00 23.48 430 GLY A O 1
ATOM 5804 N N . PHE A 1 384 ? -6.714 14.109 2.556 1.00 22.25 431 PHE A N 1
ATOM 5805 C CA . PHE A 1 384 ? -5.494 13.321 2.641 1.00 18.27 431 PHE A CA 1
ATOM 5806 C C . PHE A 1 384 ? -5.489 12.232 1.575 1.00 18.46 431 PHE A C 1
ATOM 5807 O O . PHE A 1 384 ? -6.494 11.967 0.912 1.00 20.51 431 PHE A O 1
ATOM 5824 N N . SER A 1 385 ? -4.322 11.606 1.418 1.00 23.16 432 SER A N 1
ATOM 5825 C CA . SER A 1 385 ? -4.116 10.484 0.496 1.00 25.50 432 SER A CA 1
ATOM 5826 C C . SER A 1 385 ? -4.489 10.931 -0.914 1.00 20.81 432 SER A C 1
ATOM 5827 O O . SER A 1 385 ? -3.921 11.927 -1.392 1.00 24.50 432 SER A O 1
ATOM 5835 N N . GLU A 1 386 ? -5.406 10.250 -1.607 1.00 21.73 433 GLU A N 1
ATOM 5836 C CA . GLU A 1 386 ? -5.675 10.564 -3.007 1.00 24.75 433 GLU A CA 1
ATOM 5837 C C . GLU A 1 386 ? -6.096 12.014 -3.202 1.00 26.04 433 GLU A C 1
ATOM 5838 O O . GLU A 1 386 ? -5.835 12.593 -4.263 1.00 28.75 433 GLU A O 1
ATOM 5850 N N . PHE A 1 387 ? -6.752 12.618 -2.207 1.00 17.87 434 PHE A N 1
ATOM 5851 C CA . PHE A 1 387 ? -7.117 14.025 -2.327 1.00 22.64 434 PHE A CA 1
ATOM 5852 C C . PHE A 1 387 ? -5.891 14.898 -2.565 1.00 24.26 434 PHE A C 1
ATOM 5853 O O . PHE A 1 387 ? -5.985 15.929 -3.241 1.00 27.04 434 PHE A O 1
ATOM 5870 N N . TYR A 1 388 ? -4.737 14.503 -2.029 1.00 18.52 435 TYR A N 1
ATOM 5871 C CA . TYR A 1 388 ? -3.495 15.220 -2.279 1.00 23.79 435 TYR A CA 1
ATOM 5872 C C . TYR A 1 388 ? -2.770 14.698 -3.514 1.00 23.85 435 TYR A C 1
ATOM 5873 O O . TYR A 1 388 ? -2.284 15.490 -4.328 1.00 23.48 435 TYR A O 1
ATOM 5891 N N . TYR A 1 389 ? -2.689 13.375 -3.671 1.00 24.73 436 TYR A N 1
ATOM 5892 C CA . TYR A 1 389 ? -1.988 12.806 -4.817 1.00 25.10 436 TYR A CA 1
ATOM 5893 C C . TYR A 1 389 ? -2.648 13.216 -6.130 1.00 23.94 436 TYR A C 1
ATOM 5894 O O . TYR A 1 389 ? -1.961 13.456 -7.129 1.00 26.49 436 TYR A O 1
ATOM 5912 N N . CYS A 1 390 ? -3.978 13.307 -6.148 1.00 22.61 437 CYS A N 1
ATOM 5913 C CA . CYS A 1 390 ? -4.693 13.643 -7.372 1.00 20.94 437 CYS A CA 1
ATOM 5914 C C . CYS A 1 390 ? -4.670 15.133 -7.689 1.00 26.22 437 CYS A C 1
ATOM 5915 O O . CYS A 1 390 ? -5.005 15.510 -8.818 1.00 29.87 437 CYS A O 1
ATOM 5923 N N . THR A 1 391 ? -4.296 15.984 -6.734 1.00 21.43 438 THR A N 1
ATOM 5924 C CA . THR A 1 391 ? -4.157 17.412 -6.996 1.00 22.41 438 THR A CA 1
ATOM 5925 C C . THR A 1 391 ? -2.712 17.845 -7.186 1.00 21.83 438 THR A C 1
ATOM 5926 O O . THR A 1 391 ? -2.465 18.837 -7.877 1.00 25.44 438 THR A O 1
ATOM 5937 N N . GLU A 1 392 ? -1.753 17.126 -6.604 1.00 21.39 439 GLU A N 1
ATOM 5938 C CA . GLU A 1 392 ? -0.361 17.559 -6.581 1.00 25.96 439 GLU A CA 1
ATOM 5939 C C . GLU A 1 392 ? 0.566 16.740 -7.466 1.00 24.48 439 GLU A C 1
ATOM 5940 O O . GLU A 1 392 ? 1.412 17.316 -8.151 1.00 28.33 439 GLU A O 1
ATOM 5952 N N . ASP A 1 393 ? 0.437 15.412 -7.477 1.00 31.64 440 ASP A N 1
ATOM 5953 C CA . ASP A 1 393 ? 1.502 14.573 -8.021 1.00 33.96 440 ASP A CA 1
ATOM 5954 C C . ASP A 1 393 ? 1.783 14.878 -9.489 1.00 33.44 440 ASP A C 1
ATOM 5955 O O . ASP A 1 393 ? 2.948 14.909 -9.904 1.00 35.91 440 ASP A O 1
ATOM 5964 N N . VAL A 1 394 ? 0.742 15.108 -10.296 1.00 32.76 441 VAL A N 1
ATOM 5965 C CA . VAL A 1 394 ? 0.918 15.473 -11.695 1.00 29.44 441 VAL A CA 1
ATOM 5966 C C . VAL A 1 394 ? 0.295 16.825 -12.019 1.00 29.98 441 VAL A C 1
ATOM 5967 O O . VAL A 1 394 ? 0.856 17.596 -12.806 1.00 33.78 441 VAL A O 1
ATOM 5980 N N . LEU A 1 395 ? -0.859 17.142 -11.430 1.00 27.44 442 LEU A N 1
ATOM 5981 C CA . LEU A 1 395 ? -1.471 18.444 -11.672 1.00 29.58 442 LEU A CA 1
ATOM 5982 C C . LEU A 1 395 ? -0.762 19.566 -10.923 1.00 30.96 442 LEU A C 1
ATOM 5983 O O . LEU A 1 395 ? -0.876 20.729 -11.324 1.00 29.37 442 LEU A O 1
ATOM 5999 N N . ARG A 1 396 ? -0.041 19.247 -9.848 1.00 36.38 443 ARG A N 1
ATOM 6000 C CA . ARG A 1 396 ? 0.844 20.206 -9.186 1.00 36.18 443 ARG A CA 1
ATOM 6001 C C . ARG A 1 396 ? 0.067 21.376 -8.588 1.00 36.29 443 ARG A C 1
ATOM 6002 O O . ARG A 1 396 ? 0.501 22.529 -8.650 1.00 38.18 443 ARG A O 1
ATOM 6023 N N . MET A 1 397 ? -1.085 21.083 -7.993 1.00 36.72 444 MET A N 1
ATOM 6024 C CA . MET A 1 397 ? -1.885 22.106 -7.331 1.00 36.49 444 MET A CA 1
ATOM 6025 C C . MET A 1 397 ? -2.426 21.588 -6.007 1.00 34.62 444 MET A C 1
ATOM 6026 O O . MET A 1 397 ? -3.588 21.817 -5.656 1.00 37.57 444 MET A O 1
ATOM 6040 N N . GLY A 1 398 ? -1.588 20.885 -5.252 1.00 33.59 445 GLY A N 1
ATOM 6041 C CA . GLY A 1 398 ? -1.951 20.524 -3.897 1.00 35.35 445 GLY A CA 1
ATOM 6042 C C . GLY A 1 398 ? -2.170 21.747 -3.027 1.00 35.51 445 GLY A C 1
ATOM 6043 O O . GLY A 1 398 ? -1.669 22.841 -3.294 1.00 32.86 445 GLY A O 1
ATOM 6047 N N . GLY A 1 399 ? -2.942 21.549 -1.961 1.00 31.44 446 GLY A N 1
ATOM 6048 C CA . GLY A 1 399 ? -3.264 22.630 -1.051 1.00 28.03 446 GLY A CA 1
ATOM 6049 C C . GLY A 1 399 ? -4.714 23.055 -1.152 1.00 26.13 446 GLY A C 1
ATOM 6050 O O . GLY A 1 399 ? -5.605 22.208 -1.266 1.00 30.38 446 GLY A O 1
ATOM 6054 N N . ASP A 1 400 ? -4.965 24.361 -1.121 1.00 31.18 447 ASP A N 1
ATOM 6055 C CA . ASP A 1 400 ? -6.331 24.861 -1.188 1.00 30.18 447 ASP A CA 1
ATOM 6056 C C . ASP A 1 400 ? -6.996 24.405 -2.480 1.00 30.69 447 ASP A C 1
ATOM 6057 O O . ASP A 1 400 ? -6.506 24.685 -3.579 1.00 32.88 447 ASP A O 1
ATOM 6066 N N . TYR A 1 401 ? -8.113 23.702 -2.338 1.00 29.56 448 TYR A N 1
ATOM 6067 C CA . TYR A 1 401 ? -8.826 23.145 -3.476 1.00 26.79 448 TYR A CA 1
ATOM 6068 C C . TYR A 1 401 ? -9.704 24.200 -4.134 1.00 28.49 448 TYR A C 1
ATOM 6069 O O . TYR A 1 401 ? -10.325 25.024 -3.458 1.00 33.11 448 TYR A O 1
ATOM 6087 N N . ASN A 1 402 ? -9.746 24.172 -5.465 1.00 33.24 449 ASN A N 1
ATOM 6088 C CA . ASN A 1 402 ? -10.623 25.041 -6.246 1.00 30.95 449 ASN A CA 1
ATOM 6089 C C . ASN A 1 402 ? -11.160 24.221 -7.410 1.00 31.98 449 ASN A C 1
ATOM 6090 O O . ASN A 1 402 ? -10.395 23.816 -8.291 1.00 33.93 449 ASN A O 1
ATOM 6101 N N . ALA A 1 403 ? -12.472 23.978 -7.414 1.00 28.61 450 ALA A N 1
ATOM 6102 C CA . ALA A 1 403 ? -13.062 23.076 -8.399 1.00 30.17 450 ALA A CA 1
ATOM 6103 C C . ALA A 1 403 ? -12.743 23.521 -9.822 1.00 30.07 450 ALA A C 1
ATOM 6104 O O . ALA A 1 403 ? -12.295 22.719 -10.649 1.00 32.13 450 ALA A O 1
ATOM 6111 N N . ALA A 1 404 ? -12.969 24.800 -10.126 1.00 22.80 451 ALA A N 1
ATOM 6112 C CA . ALA A 1 404 ? -12.743 25.287 -11.484 1.00 26.53 451 ALA A CA 1
ATOM 6113 C C . ALA A 1 404 ? -11.310 25.026 -11.929 1.00 26.55 451 ALA A C 1
ATOM 6114 O O . ALA A 1 404 ? -11.074 24.483 -13.015 1.00 29.29 451 ALA A O 1
ATOM 6121 N N . LYS A 1 405 ? -10.336 25.408 -11.101 1.00 35.63 452 LYS A N 1
ATOM 6122 C CA . LYS A 1 405 ? -8.938 25.205 -11.463 1.00 41.70 452 LYS A CA 1
ATOM 6123 C C . LYS A 1 405 ? -8.593 23.727 -11.557 1.00 40.14 452 LYS A C 1
ATOM 6124 O O . LYS A 1 405 ? -7.754 23.338 -12.377 1.00 38.20 452 LYS A O 1
ATOM 6143 N N . PHE A 1 406 ? -9.222 22.893 -10.730 1.00 35.03 453 PHE A N 1
ATOM 6144 C CA . PHE A 1 406 ? -8.915 21.468 -10.736 1.00 30.70 453 PHE A CA 1
ATOM 6145 C C . PHE A 1 406 ? -9.496 20.786 -11.968 1.00 29.77 453 PHE A C 1
ATOM 6146 O O . PHE A 1 406 ? -8.793 20.050 -12.672 1.00 27.83 453 PHE A O 1
ATOM 6163 N N . THR A 1 407 ? -10.782 21.016 -12.247 1.00 32.69 454 THR A N 1
ATOM 6164 C CA . THR A 1 407 ? -11.418 20.360 -13.386 1.00 34.34 454 THR A CA 1
ATOM 6165 C C . THR A 1 407 ? -10.727 20.731 -14.690 1.00 33.28 454 THR A C 1
ATOM 6166 O O . THR A 1 407 ? -10.567 19.886 -15.577 1.00 33.07 454 THR A O 1
ATOM 6177 N N . LYS A 1 408 ? -10.311 21.991 -14.826 1.00 36.10 455 LYS A N 1
ATOM 6178 C CA . LYS A 1 408 ? -9.602 22.411 -16.031 1.00 37.45 455 LYS A CA 1
ATOM 6179 C C . LYS A 1 408 ? -8.286 21.658 -16.176 1.00 33.67 455 LYS A C 1
ATOM 6180 O O . LYS A 1 408 ? -8.009 21.062 -17.223 1.00 32.71 455 LYS A O 1
ATOM 6199 N N . ALA A 1 409 ? -7.459 21.675 -15.129 1.00 28.69 456 ALA A N 1
ATOM 6200 C CA . ALA A 1 409 ? -6.183 20.971 -15.184 1.00 29.16 456 ALA A CA 1
ATOM 6201 C C . ALA A 1 409 ? -6.391 19.473 -15.361 1.00 28.25 456 ALA A C 1
ATOM 6202 O O . ALA A 1 409 ? -5.667 18.824 -16.124 1.00 28.32 456 ALA A O 1
ATOM 6209 N N . ALA A 1 410 ? -7.379 18.908 -14.663 1.00 26.39 457 ALA A N 1
ATOM 6210 C CA . ALA A 1 410 ? -7.659 17.482 -14.797 1.00 26.04 457 ALA A CA 1
ATOM 6211 C C . ALA A 1 410 ? -8.102 17.143 -16.213 1.00 25.85 457 ALA A C 1
ATOM 6212 O O . ALA A 1 410 ? -7.679 16.128 -16.777 1.00 26.46 457 ALA A O 1
ATOM 6219 N N . LYS A 1 411 ? -8.954 17.985 -16.805 1.00 39.12 458 LYS A N 1
ATOM 6220 C CA . LYS A 1 411 ? -9.384 17.764 -18.181 1.00 38.04 458 LYS A CA 1
ATOM 6221 C C . LYS A 1 411 ? -8.201 17.805 -19.138 1.00 36.28 458 LYS A C 1
ATOM 6222 O O . LYS A 1 411 ? -8.092 16.966 -20.040 1.00 40.28 458 LYS A O 1
ATOM 6241 N N . ASP A 1 412 ? -7.301 18.774 -18.956 1.00 30.81 459 ASP A N 1
ATOM 6242 C CA . ASP A 1 412 ? -6.180 18.928 -19.876 1.00 29.17 459 ASP A CA 1
ATOM 6243 C C . ASP A 1 412 ? -5.209 17.758 -19.769 1.00 29.58 459 ASP A C 1
ATOM 6244 O O . ASP A 1 412 ? -4.671 17.297 -20.782 1.00 28.72 459 ASP A O 1
ATOM 6253 N N . TYR A 1 413 ? -4.970 17.263 -18.553 1.00 29.13 460 TYR A N 1
ATOM 6254 C CA . TYR A 1 413 ? -4.090 16.110 -18.389 1.00 28.57 460 TYR A CA 1
ATOM 6255 C C . TYR A 1 413 ? -4.639 14.896 -19.132 1.00 31.41 460 TYR A C 1
ATOM 6256 O O . TYR A 1 413 ? -3.903 14.203 -19.843 1.00 31.28 460 TYR A O 1
ATOM 6274 N N . CYS A 1 414 ? -5.940 14.631 -18.986 1.00 38.01 461 CYS A N 1
ATOM 6275 C CA . CYS A 1 414 ? -6.531 13.443 -19.594 1.00 41.50 461 CYS A CA 1
ATOM 6276 C C . CYS A 1 414 ? -6.513 13.520 -21.114 1.00 43.35 461 CYS A C 1
ATOM 6277 O O . CYS A 1 414 ? -6.313 12.503 -21.787 1.00 39.30 461 CYS A O 1
ATOM 6284 N N . ALA A 1 415 ? -6.717 14.710 -21.671 1.00 36.05 462 ALA A N 1
ATOM 6285 C CA . ALA A 1 415 ? -6.740 14.878 -23.116 1.00 35.07 462 ALA A CA 1
ATOM 6286 C C . ALA A 1 415 ? -5.349 14.876 -23.740 1.00 39.11 462 ALA A C 1
ATOM 6287 O O . ALA A 1 415 ? -5.240 15.019 -24.962 1.00 44.59 462 ALA A O 1
ATOM 6294 N N . THR A 1 416 ? -4.294 14.716 -22.944 1.00 41.81 463 THR A N 1
ATOM 6295 C CA . THR A 1 416 ? -2.930 14.700 -23.454 1.00 40.05 463 THR A CA 1
ATOM 6296 C C . THR A 1 416 ? -2.561 13.285 -23.879 1.00 38.23 463 THR A C 1
ATOM 6297 O O . THR A 1 416 ? -2.794 12.328 -23.135 1.00 38.80 463 THR A O 1
ATOM 6308 N N . LYS A 1 417 ? -1.984 13.158 -25.075 1.00 37.30 464 LYS A N 1
ATOM 6309 C CA . LYS A 1 417 ? -1.580 11.851 -25.579 1.00 35.98 464 LYS A CA 1
ATOM 6310 C C . LYS A 1 417 ? -0.703 11.132 -24.565 1.00 33.83 464 LYS A C 1
ATOM 6311 O O . LYS A 1 417 ? 0.149 11.740 -23.912 1.00 34.72 464 LYS A O 1
ATOM 6330 N N . TRP A 1 418 ? -0.913 9.820 -24.449 1.00 31.98 465 TRP A N 1
ATOM 6331 C CA . TRP A 1 418 ? -0.137 9.019 -23.508 1.00 31.87 465 TRP A CA 1
ATOM 6332 C C . TRP A 1 418 ? 1.361 9.167 -23.753 1.00 34.73 465 TRP A C 1
ATOM 6333 O O . TRP A 1 418 ? 2.150 9.218 -22.803 1.00 38.81 465 TRP A O 1
ATOM 6354 N N . SER A 1 419 ? 1.773 9.242 -25.020 1.00 39.61 466 SER A N 1
ATOM 6355 C CA . SER A 1 419 ? 3.196 9.347 -25.325 1.00 40.96 466 SER A CA 1
ATOM 6356 C C . SER A 1 419 ? 3.777 10.655 -24.804 1.00 40.87 466 SER A C 1
ATOM 6357 O O . SER A 1 419 ? 4.914 10.689 -24.321 1.00 43.82 466 SER A O 1
ATOM 6365 N N . ILE A 1 420 ? 3.013 11.745 -24.896 1.00 43.77 467 ILE A N 1
ATOM 6366 C CA . ILE A 1 420 ? 3.470 13.024 -24.361 1.00 40.16 467 ILE A CA 1
ATOM 6367 C C . ILE A 1 420 ? 3.594 12.948 -22.844 1.00 41.70 467 ILE A C 1
ATOM 6368 O O . ILE A 1 420 ? 4.625 13.319 -22.270 1.00 45.49 467 ILE A O 1
ATOM 6384 N N . LEU A 1 421 ? 2.541 12.480 -22.170 1.00 37.97 468 LEU A N 1
ATOM 6385 C CA . LEU A 1 421 ? 2.617 12.264 -20.729 1.00 39.96 468 LEU A CA 1
ATOM 6386 C C . LEU A 1 421 ? 3.804 11.379 -20.380 1.00 37.62 468 LEU A C 1
ATOM 6387 O O . LEU A 1 421 ? 4.569 11.670 -19.453 1.00 38.71 468 LEU A O 1
ATOM 6403 N N . ARG A 1 422 ? 3.970 10.287 -21.125 1.00 32.93 469 ARG A N 1
ATOM 6404 C CA . ARG A 1 422 ? 5.066 9.365 -20.866 1.00 34.93 469 ARG A CA 1
ATOM 6405 C C . ARG A 1 422 ? 6.416 10.049 -21.049 1.00 38.08 469 ARG A C 1
ATOM 6406 O O . ARG A 1 422 ? 7.342 9.839 -20.256 1.00 42.72 469 ARG A O 1
ATOM 6427 N N . GLU A 1 423 ? 6.548 10.875 -22.088 1.00 42.56 470 GLU A N 1
ATOM 6428 C CA . GLU A 1 423 ? 7.807 11.578 -22.315 1.00 46.63 470 GLU A CA 1
ATOM 6429 C C . GLU A 1 423 ? 8.092 12.565 -21.191 1.00 51.04 470 GLU A C 1
ATOM 6430 O O . GLU A 1 423 ? 9.233 12.678 -20.727 1.00 48.66 470 GLU A O 1
ATOM 6442 N N . ARG A 1 424 ? 7.065 13.290 -20.741 1.00 42.76 471 ARG A N 1
ATOM 6443 C CA . ARG A 1 424 ? 7.244 14.236 -19.647 1.00 34.77 471 ARG A CA 1
ATOM 6444 C C . ARG A 1 424 ? 7.602 13.523 -18.352 1.00 35.42 471 ARG A C 1
ATOM 6445 O O . ARG A 1 424 ? 8.408 14.028 -17.562 1.00 36.64 471 ARG A O 1
ATOM 6466 N N . PHE A 1 425 ? 7.014 12.348 -18.116 1.00 36.68 472 PHE A N 1
ATOM 6467 C CA . PHE A 1 425 ? 7.351 11.585 -16.919 1.00 34.74 472 PHE A CA 1
ATOM 6468 C C . PHE A 1 425 ? 8.835 11.246 -16.885 1.00 35.92 472 PHE A C 1
ATOM 6469 O O . PHE A 1 425 ? 9.467 11.299 -15.824 1.00 39.22 472 PHE A O 1
ATOM 6486 N N . ASP A 1 426 ? 9.412 10.901 -18.039 1.00 46.85 473 ASP A N 1
ATOM 6487 C CA . ASP A 1 426 ? 10.825 10.540 -18.078 1.00 51.59 473 ASP A CA 1
ATOM 6488 C C . ASP A 1 426 ? 11.723 11.751 -17.862 1.00 49.67 473 ASP A C 1
ATOM 6489 O O . ASP A 1 426 ? 12.834 11.610 -17.339 1.00 49.23 473 ASP A O 1
ATOM 6498 N N . ARG A 1 427 ? 11.271 12.941 -18.255 1.00 37.82 474 ARG A N 1
ATOM 6499 C CA . ARG A 1 427 ? 12.050 14.157 -18.059 1.00 34.96 474 ARG A CA 1
ATOM 6500 C C . ARG A 1 427 ? 11.957 14.697 -16.637 1.00 34.15 474 ARG A C 1
ATOM 6501 O O . ARG A 1 427 ? 12.647 15.672 -16.318 1.00 35.26 474 ARG A O 1
ATOM 6522 N N . GLY A 1 428 ? 11.133 14.097 -15.781 1.00 34.32 475 GLY A N 1
ATOM 6523 C CA . GLY A 1 428 ? 11.040 14.528 -14.400 1.00 33.20 475 GLY A CA 1
ATOM 6524 C C . GLY A 1 428 ? 10.142 15.720 -14.171 1.00 37.65 475 GLY A C 1
ATOM 6525 O O . GLY A 1 428 ? 10.380 16.495 -13.239 1.00 40.95 475 GLY A O 1
ATOM 6529 N N . LEU A 1 429 ? 9.103 15.889 -14.993 1.00 33.59 476 LEU A N 1
ATOM 6530 C CA . LEU A 1 429 ? 8.246 17.063 -14.873 1.00 29.97 476 LEU A CA 1
ATOM 6531 C C . LEU A 1 429 ? 7.349 16.987 -13.647 1.00 32.43 476 LEU A C 1
ATOM 6532 O O . LEU A 1 429 ? 6.961 18.025 -13.098 1.00 39.76 476 LEU A O 1
ATOM 6548 N N . TYR A 1 430 ? 7.012 15.784 -13.202 1.00 31.73 477 TYR A N 1
ATOM 6549 C CA . TYR A 1 430 ? 6.031 15.598 -12.149 1.00 26.56 477 TYR A CA 1
ATOM 6550 C C . TYR A 1 430 ? 6.726 15.394 -10.806 1.00 29.82 477 TYR A C 1
ATOM 6551 O O . TYR A 1 430 ? 7.954 15.333 -10.710 1.00 31.21 477 TYR A O 1
ATOM 6569 N N . ALA A 1 431 ? 5.921 15.305 -9.751 1.00 28.81 478 ALA A N 1
ATOM 6570 C CA . ALA A 1 431 ? 6.464 15.136 -8.411 1.00 29.85 478 ALA A CA 1
ATOM 6571 C C . ALA A 1 431 ? 7.248 13.834 -8.319 1.00 30.80 478 ALA A C 1
ATOM 6572 O O . ALA A 1 431 ? 6.884 12.825 -8.928 1.00 28.60 478 ALA A O 1
ATOM 6579 N N . SER A 1 432 ? 8.337 13.860 -7.547 1.00 42.45 479 SER A N 1
ATOM 6580 C CA . SER A 1 432 ? 9.159 12.667 -7.382 1.00 48.63 479 SER A CA 1
ATOM 6581 C C . SER A 1 432 ? 8.370 11.502 -6.799 1.00 49.25 479 SER A C 1
ATOM 6582 O O . SER A 1 432 ? 8.802 10.350 -6.928 1.00 49.93 479 SER A O 1
ATOM 6590 N N . HIS A 1 433 ? 7.228 11.772 -6.162 1.00 45.27 480 HIS A N 1
ATOM 6591 C CA . HIS A 1 433 ? 6.386 10.705 -5.634 1.00 46.74 480 HIS A CA 1
ATOM 6592 C C . HIS A 1 433 ? 5.620 9.976 -6.729 1.00 48.95 480 HIS A C 1
ATOM 6593 O O . HIS A 1 433 ? 5.206 8.830 -6.521 1.00 55.78 480 HIS A O 1
ATOM 6607 N N . ALA A 1 434 ? 5.430 10.605 -7.886 1.00 29.51 481 ALA A N 1
ATOM 6608 C CA . ALA A 1 434 ? 4.576 10.048 -8.924 1.00 28.21 481 ALA A CA 1
ATOM 6609 C C . ALA A 1 434 ? 5.313 8.961 -9.694 1.00 30.38 481 ALA A C 1
ATOM 6610 O O . ALA A 1 434 ? 6.426 9.178 -10.182 1.00 31.18 481 ALA A O 1
ATOM 6617 N N . ASP A 1 435 ? 4.687 7.794 -9.797 1.00 29.54 482 ASP A N 1
ATOM 6618 C CA . ASP A 1 435 ? 5.196 6.669 -10.565 1.00 27.91 482 ASP A CA 1
ATOM 6619 C C . ASP A 1 435 ? 4.307 6.453 -11.787 1.00 31.08 482 ASP A C 1
ATOM 6620 O O . ASP A 1 435 ? 3.381 7.223 -12.055 1.00 30.07 482 ASP A O 1
ATOM 6629 N N . LEU A 1 436 ? 4.597 5.388 -12.538 1.00 38.71 483 LEU A N 1
ATOM 6630 C CA . LEU A 1 436 ? 3.831 5.119 -13.750 1.00 35.95 483 LEU A CA 1
ATOM 6631 C C . LEU A 1 436 ? 2.385 4.760 -13.437 1.00 35.11 483 LEU A C 1
ATOM 6632 O O . LEU A 1 436 ? 1.488 5.060 -14.234 1.00 38.30 483 LEU A O 1
ATOM 6648 N N . HIS A 1 437 ? 2.134 4.122 -12.293 1.00 30.05 484 HIS A N 1
ATOM 6649 C CA . HIS A 1 437 ? 0.758 3.862 -11.881 1.00 23.31 484 HIS A CA 1
ATOM 6650 C C . HIS A 1 437 ? -0.006 5.168 -11.693 1.00 28.41 484 HIS A C 1
ATOM 6651 O O . HIS A 1 437 ? -1.160 5.289 -12.118 1.00 26.20 484 HIS A O 1
ATOM 6665 N N . ARG A 1 438 ? 0.625 6.158 -11.058 1.00 21.06 485 ARG A N 1
ATOM 6666 C CA . ARG A 1 438 ? 0.004 7.471 -10.928 1.00 23.26 485 ARG A CA 1
ATOM 6667 C C . ARG A 1 438 ? -0.265 8.085 -12.296 1.00 25.18 485 ARG A C 1
ATOM 6668 O O . ARG A 1 438 ? -1.340 8.648 -12.535 1.00 28.05 485 ARG A O 1
ATOM 6689 N N . LEU A 1 439 ? 0.703 7.983 -13.209 1.00 27.11 486 LEU A N 1
ATOM 6690 C CA . LEU A 1 439 ? 0.541 8.575 -14.532 1.00 30.80 486 LEU A CA 1
ATOM 6691 C C . LEU A 1 439 ? -0.626 7.941 -15.281 1.00 30.71 486 LEU A C 1
ATOM 6692 O O . LEU A 1 439 ? -1.349 8.623 -16.019 1.00 26.43 486 LEU A O 1
ATOM 6708 N N . LYS A 1 440 ? -0.830 6.637 -15.097 1.00 31.94 487 LYS A N 1
ATOM 6709 C CA . LYS A 1 440 ? -1.842 5.913 -15.856 1.00 28.36 487 LYS A CA 1
ATOM 6710 C C . LYS A 1 440 ? -3.240 6.110 -15.283 1.00 29.64 487 LYS A C 1
ATOM 6711 O O . LYS A 1 440 ? -4.205 6.262 -16.040 1.00 34.67 487 LYS A O 1
ATOM 6730 N N . TYR A 1 441 ? -3.374 6.115 -13.957 1.00 24.54 488 TYR A N 1
ATOM 6731 C CA . TYR A 1 441 ? -4.680 6.125 -13.309 1.00 23.26 488 TYR A CA 1
ATOM 6732 C C . TYR A 1 441 ? -5.041 7.482 -12.716 1.00 22.53 488 TYR A C 1
ATOM 6733 O O . TYR A 1 441 ? -6.053 7.588 -12.014 1.00 24.07 488 TYR A O 1
ATOM 6751 N N . GLN A 1 442 ? -4.249 8.522 -12.988 1.00 26.38 489 GLN A N 1
ATOM 6752 C CA . GLN A 1 442 ? -4.593 9.862 -12.520 1.00 30.33 489 GLN A CA 1
ATOM 6753 C C . GLN A 1 442 ? -5.980 10.274 -12.995 1.00 29.14 489 GLN A C 1
ATOM 6754 O O . GLN A 1 442 ? -6.750 10.876 -12.238 1.00 27.00 489 GLN A O 1
ATOM 6768 N N . CYS A 1 443 ? -6.313 9.973 -14.250 1.00 37.48 490 CYS A N 1
ATOM 6769 C CA . CYS A 1 443 ? -7.576 10.438 -14.812 1.00 38.98 490 CYS A CA 1
ATOM 6770 C C . CYS A 1 443 ? -8.761 9.838 -14.075 1.00 31.63 490 CYS A C 1
ATOM 6771 O O . CYS A 1 443 ? -9.629 10.561 -13.575 1.00 28.40 490 CYS A O 1
ATOM 6778 N N . PHE A 1 444 ? -8.821 8.508 -14.008 1.00 22.59 491 PHE A N 1
ATOM 6779 C CA . PHE A 1 444 ? -9.911 7.869 -13.285 1.00 20.97 491 PHE A CA 1
ATOM 6780 C C . PHE A 1 444 ? -9.978 8.376 -11.850 1.00 25.08 491 PHE A C 1
ATOM 6781 O O . PHE A 1 444 ? -11.053 8.731 -11.354 1.00 24.57 491 PHE A O 1
ATOM 6798 N N . LYS A 1 445 ? -8.830 8.429 -11.169 1.00 23.12 492 LYS A N 1
ATOM 6799 C CA . LYS A 1 445 ? -8.835 8.781 -9.754 1.00 21.54 492 LYS A CA 1
ATOM 6800 C C . LYS A 1 445 ? -9.176 10.248 -9.532 1.00 23.30 492 LYS A C 1
ATOM 6801 O O . LYS A 1 445 ? -9.834 10.582 -8.541 1.00 26.08 492 LYS A O 1
ATOM 6820 N N . SER A 1 446 ? -8.751 11.136 -10.432 1.00 22.27 493 SER A N 1
ATOM 6821 C CA . SER A 1 446 ? -9.125 12.541 -10.303 1.00 23.19 493 SER A CA 1
ATOM 6822 C C . SER A 1 446 ? -10.630 12.721 -10.461 1.00 24.66 493 SER A C 1
ATOM 6823 O O . SER A 1 446 ? -11.248 13.508 -9.734 1.00 25.57 493 SER A O 1
ATOM 6831 N N . ALA A 1 447 ? -11.237 11.996 -11.404 1.00 23.67 494 ALA A N 1
ATOM 6832 C CA . ALA A 1 447 ? -12.682 12.079 -11.597 1.00 20.01 494 ALA A CA 1
ATOM 6833 C C . ALA A 1 447 ? -13.429 11.430 -10.441 1.00 19.24 494 ALA A C 1
ATOM 6834 O O . ALA A 1 447 ? -14.444 11.959 -9.973 1.00 19.00 494 ALA A O 1
ATOM 6841 N N . TRP A 1 448 ? -12.951 10.275 -9.979 1.00 21.53 495 TRP A N 1
ATOM 6842 C CA . TRP A 1 448 ? -13.546 9.638 -8.811 1.00 20.30 495 TRP A CA 1
ATOM 6843 C C . TRP A 1 448 ? -13.452 10.551 -7.595 1.00 22.05 495 TRP A C 1
ATOM 6844 O O . TRP A 1 448 ? -14.429 10.729 -6.858 1.00 24.56 495 TRP A O 1
ATOM 6865 N N . MET A 1 449 ? -12.281 11.150 -7.378 1.00 28.51 496 MET A N 1
ATOM 6866 C CA . MET A 1 449 ? -12.124 12.116 -6.295 1.00 26.55 496 MET A CA 1
ATOM 6867 C C . MET A 1 449 ? -13.155 13.231 -6.411 1.00 28.39 496 MET A C 1
ATOM 6868 O O . MET A 1 449 ? -13.806 13.601 -5.428 1.00 29.01 496 MET A O 1
ATOM 6882 N N . PHE A 1 450 ? -13.319 13.774 -7.619 1.00 24.22 497 PHE A N 1
ATOM 6883 C CA . PHE A 1 450 ? -14.224 14.900 -7.817 1.00 22.14 497 PHE A CA 1
ATOM 6884 C C . PHE A 1 450 ? -15.666 14.515 -7.511 1.00 25.15 497 PHE A C 1
ATOM 6885 O O . PHE A 1 450 ? -16.407 15.291 -6.896 1.00 24.94 497 PHE A O 1
ATOM 6902 N N . GLU A 1 451 ? -16.082 13.319 -7.934 1.00 23.17 498 GLU A N 1
ATOM 6903 C CA . GLU A 1 451 ? -17.473 12.909 -7.778 1.00 23.11 498 GLU A CA 1
ATOM 6904 C C . GLU A 1 451 ? -17.782 12.487 -6.347 1.00 26.21 498 GLU A C 1
ATOM 6905 O O . GLU A 1 451 ? -18.827 12.859 -5.804 1.00 27.46 498 GLU A O 1
ATOM 6917 N N . VAL A 1 452 ? -16.904 11.694 -5.730 1.00 25.18 499 VAL A N 1
ATOM 6918 C CA . VAL A 1 452 ? -17.078 11.341 -4.323 1.00 24.56 499 VAL A CA 1
ATOM 6919 C C . VAL A 1 452 ? -17.258 12.599 -3.486 1.00 20.98 499 VAL A C 1
ATOM 6920 O O . VAL A 1 452 ? -18.108 12.656 -2.589 1.00 24.64 499 VAL A O 1
ATOM 6933 N N . PHE A 1 453 ? -16.467 13.630 -3.777 1.00 19.37 500 PHE A N 1
ATOM 6934 C CA . PHE A 1 453 ? -16.494 14.851 -2.980 1.00 14.66 500 PHE A CA 1
ATOM 6935 C C . PHE A 1 453 ? -17.778 15.638 -3.215 1.00 19.18 500 PHE A C 1
ATOM 6936 O O . PHE A 1 453 ? -18.505 15.956 -2.267 1.00 23.78 500 PHE A O 1
ATOM 6953 N N . HIS A 1 454 ? -18.084 15.951 -4.475 1.00 23.06 501 HIS A N 1
ATOM 6954 C CA . HIS A 1 454 ? -19.145 16.902 -4.784 1.00 24.99 501 HIS A CA 1
ATOM 6955 C C . HIS A 1 454 ? -20.525 16.273 -4.912 1.00 24.28 501 HIS A C 1
ATOM 6956 O O . HIS A 1 454 ? -21.521 16.994 -4.797 1.00 31.60 501 HIS A O 1
ATOM 6970 N N . ARG A 1 455 ? -20.620 14.967 -5.156 1.00 27.27 502 ARG A N 1
ATOM 6971 C CA . ARG A 1 455 ? -21.927 14.330 -5.274 1.00 27.57 502 ARG A CA 1
ATOM 6972 C C . ARG A 1 455 ? -22.049 13.135 -4.340 1.00 30.15 502 ARG A C 1
ATOM 6973 O O . ARG A 1 455 ? -23.157 12.771 -3.935 1.00 38.89 502 ARG A O 1
ATOM 6994 N N . GLY A 1 456 ? -20.927 12.518 -3.988 1.00 28.40 503 GLY A N 1
ATOM 6995 C CA . GLY A 1 456 ? -20.944 11.510 -2.952 1.00 27.22 503 GLY A CA 1
ATOM 6996 C C . GLY A 1 456 ? -21.280 12.135 -1.615 1.00 31.95 503 GLY A C 1
ATOM 6997 O O . GLY A 1 456 ? -22.270 11.765 -0.976 1.00 33.25 503 GLY A O 1
ATOM 7001 N N . PHE A 1 457 ? -20.464 13.104 -1.195 1.00 30.71 504 PHE A N 1
ATOM 7002 C CA . PHE A 1 457 ? -20.659 13.807 0.064 1.00 29.44 504 PHE A CA 1
ATOM 7003 C C . PHE A 1 457 ? -21.381 15.139 -0.102 1.00 32.63 504 PHE A C 1
ATOM 7004 O O . PHE A 1 457 ? -21.703 15.778 0.905 1.00 33.87 504 PHE A O 1
ATOM 7021 N N . SER A 1 458 ? -21.628 15.573 -1.339 1.00 28.75 505 SER A N 1
ATOM 7022 C CA . SER A 1 458 ? -22.482 16.723 -1.634 1.00 28.29 505 SER A CA 1
ATOM 7023 C C . SER A 1 458 ? -21.837 18.050 -1.246 1.00 29.45 505 SER A C 1
ATOM 7024 O O . SER A 1 458 ? -22.533 18.990 -0.855 1.00 32.32 505 SER A O 1
ATOM 7032 N N . PHE A 1 459 ? -20.517 18.153 -1.355 1.00 28.82 506 PHE A N 1
ATOM 7033 C CA . PHE A 1 459 ? -19.865 19.436 -1.131 1.00 26.34 506 PHE A CA 1
ATOM 7034 C C . PHE A 1 459 ? -20.167 20.375 -2.299 1.00 28.99 506 PHE A C 1
ATOM 7035 O O . PHE A 1 459 ? -20.094 19.961 -3.460 1.00 27.48 506 PHE A O 1
ATOM 7052 N N . PRO A 1 460 ? -20.511 21.637 -2.033 1.00 34.60 507 PRO A N 1
ATOM 7053 C CA . PRO A 1 460 ? -20.792 22.561 -3.137 1.00 27.80 507 PRO A CA 1
ATOM 7054 C C . PRO A 1 460 ? -19.606 22.671 -4.083 1.00 27.47 507 PRO A C 1
ATOM 7055 O O . PRO A 1 460 ? -18.447 22.585 -3.675 1.00 24.82 507 PRO A O 1
ATOM 7066 N N . VAL A 1 461 ? -19.911 22.859 -5.369 1.00 38.22 508 VAL A N 1
ATOM 7067 C CA . VAL A 1 461 ? -18.854 23.036 -6.362 1.00 36.47 508 VAL A CA 1
ATOM 7068 C C . VAL A 1 461 ? -17.991 24.238 -6.003 1.00 31.96 508 VAL A C 1
ATOM 7069 O O . VAL A 1 461 ? -16.771 24.232 -6.210 1.00 35.44 508 VAL A O 1
ATOM 7082 N N . ASN A 1 462 ? -18.607 25.281 -5.460 1.00 33.75 509 ASN A N 1
ATOM 7083 C CA . ASN A 1 462 ? -17.894 26.487 -5.068 1.00 39.12 509 ASN A CA 1
ATOM 7084 C C . ASN A 1 462 ? -17.246 26.377 -3.692 1.00 40.25 509 ASN A C 1
ATOM 7085 O O . ASN A 1 462 ? -16.783 27.394 -3.169 1.00 40.24 509 ASN A O 1
ATOM 7096 N N . TYR A 1 463 ? -17.196 25.187 -3.097 1.00 37.98 510 TYR A N 1
ATOM 7097 C CA . TYR A 1 463 ? -16.626 25.043 -1.762 1.00 35.68 510 TYR A CA 1
ATOM 7098 C C . TYR A 1 463 ? -15.187 25.544 -1.745 1.00 32.85 510 TYR A C 1
ATOM 7099 O O . TYR A 1 463 ? -14.366 25.142 -2.573 1.00 35.43 510 TYR A O 1
ATOM 7117 N N . LYS A 1 464 ? -14.882 26.424 -0.792 1.00 34.09 511 LYS A N 1
ATOM 7118 C CA . LYS A 1 464 ? -13.586 27.086 -0.732 1.00 38.97 511 LYS A CA 1
ATOM 7119 C C . LYS A 1 464 ? -12.750 26.679 0.471 1.00 34.58 511 LYS A C 1
ATOM 7120 O O . LYS A 1 464 ? -11.644 27.205 0.637 1.00 32.95 511 LYS A O 1
ATOM 7139 N N . SER A 1 465 ? -13.228 25.753 1.304 1.00 32.06 512 SER A N 1
ATOM 7140 C CA . SER A 1 465 ? -12.594 25.463 2.585 1.00 24.82 512 SER A CA 1
ATOM 7141 C C . SER A 1 465 ? -12.000 24.059 2.654 1.00 22.86 512 SER A C 1
ATOM 7142 O O . SER A 1 465 ? -11.809 23.529 3.753 1.00 28.17 512 SER A O 1
ATOM 7150 N N . LEU A 1 466 ? -11.700 23.446 1.514 1.00 20.22 513 LEU A N 1
ATOM 7151 C CA . LEU A 1 466 ? -10.984 22.176 1.481 1.00 20.66 513 LEU A CA 1
ATOM 7152 C C . LEU A 1 466 ? -9.509 22.439 1.221 1.00 22.64 513 LEU A C 1
ATOM 7153 O O . LEU A 1 466 ? -9.159 23.181 0.297 1.00 28.86 513 LEU A O 1
ATOM 7169 N N . LYS A 1 467 ? -8.649 21.831 2.030 1.00 26.89 514 LYS A N 1
ATOM 7170 C CA . LYS A 1 467 ? -7.210 21.878 1.813 1.00 24.34 514 LYS A CA 1
ATOM 7171 C C . LYS A 1 467 ? -6.699 20.452 1.711 1.00 24.55 514 LYS A C 1
ATOM 7172 O O . LYS A 1 467 ? -6.787 19.689 2.678 1.00 26.52 514 LYS A O 1
ATOM 7191 N N . THR A 1 468 ? -6.186 20.090 0.541 1.00 22.42 515 THR A N 1
ATOM 7192 C CA . THR A 1 468 ? -5.541 18.800 0.374 1.00 23.45 515 THR A CA 1
ATOM 7193 C C . THR A 1 468 ? -4.103 18.902 0.859 1.00 24.61 515 THR A C 1
ATOM 7194 O O . THR A 1 468 ? -3.441 19.926 0.669 1.00 23.88 515 THR A O 1
ATOM 7205 N N . ALA A 1 469 ? -3.627 17.844 1.507 1.00 26.73 516 ALA A N 1
ATOM 7206 C CA . ALA A 1 469 ? -2.322 17.895 2.147 1.00 25.30 516 ALA A CA 1
ATOM 7207 C C . ALA A 1 469 ? -1.865 16.482 2.459 1.00 26.60 516 ALA A C 1
ATOM 7208 O O . ALA A 1 469 ? -2.670 15.552 2.556 1.00 29.67 516 ALA A O 1
ATOM 7215 N N . LEU A 1 470 ? -0.552 16.340 2.614 1.00 39.19 517 LEU A N 1
ATOM 7216 C CA . LEU A 1 470 ? 0.047 15.089 3.052 1.00 40.93 517 LEU A CA 1
ATOM 7217 C C . LEU A 1 470 ? 0.375 15.094 4.535 1.00 40.85 517 LEU A C 1
ATOM 7218 O O . LEU A 1 470 ? 0.349 14.035 5.172 1.00 41.55 517 LEU A O 1
ATOM 7234 N N . GLN A 1 471 ? 0.665 16.264 5.096 1.00 44.30 518 GLN A N 1
ATOM 7235 C CA . GLN A 1 471 ? 0.994 16.389 6.505 1.00 47.76 518 GLN A CA 1
ATOM 7236 C C . GLN A 1 471 ? 0.529 17.754 6.993 1.00 48.36 518 GLN A C 1
ATOM 7237 O O . GLN A 1 471 ? 0.130 18.617 6.206 1.00 48.11 518 GLN A O 1
ATOM 7251 N N . VAL A 1 472 ? 0.572 17.936 8.310 1.00 45.81 519 VAL A N 1
ATOM 7252 C CA . VAL A 1 472 ? 0.146 19.171 8.956 1.00 48.30 519 VAL A CA 1
ATOM 7253 C C . VAL A 1 472 ? 1.308 19.691 9.788 1.00 48.55 519 VAL A C 1
ATOM 7254 O O . VAL A 1 472 ? 1.900 18.942 10.573 1.00 51.67 519 VAL A O 1
ATOM 7267 N N . TYR A 1 473 ? 1.629 20.972 9.618 1.00 55.50 520 TYR A N 1
ATOM 7268 C CA . TYR A 1 473 ? 2.798 21.567 10.263 1.00 62.05 520 TYR A CA 1
ATOM 7269 C C . TYR A 1 473 ? 4.029 20.692 10.045 1.00 64.66 520 TYR A C 1
ATOM 7270 O O . TYR A 1 473 ? 4.838 20.472 10.950 1.00 63.90 520 TYR A O 1
ATOM 7288 N N . ASP A 1 474 ? 4.157 20.179 8.820 1.00 65.20 521 ASP A N 1
ATOM 7289 C CA . ASP A 1 474 ? 5.331 19.425 8.383 1.00 66.01 521 ASP A CA 1
ATOM 7290 C C . ASP A 1 474 ? 5.514 18.136 9.178 1.00 62.00 521 ASP A C 1
ATOM 7291 O O . ASP A 1 474 ? 6.636 17.653 9.345 1.00 57.73 521 ASP A O 1
ATOM 7300 N N . LYS A 1 475 ? 4.415 17.558 9.661 1.00 62.97 522 LYS A N 1
ATOM 7301 C CA . LYS A 1 475 ? 4.455 16.287 10.369 1.00 62.23 522 LYS A CA 1
ATOM 7302 C C . LYS A 1 475 ? 3.223 15.470 10.014 1.00 54.97 522 LYS A C 1
ATOM 7303 O O . LYS A 1 475 ? 2.129 16.019 9.853 1.00 50.18 522 LYS A O 1
ATOM 7322 N N . GLU A 1 476 ? 3.411 14.159 9.888 1.00 63.43 523 GLU A N 1
ATOM 7323 C CA . GLU A 1 476 ? 2.299 13.257 9.623 1.00 66.63 523 GLU A CA 1
ATOM 7324 C C . GLU A 1 476 ? 1.256 13.361 10.733 1.00 63.50 523 GLU A C 1
ATOM 7325 O O . GLU A 1 476 ? 1.564 13.707 11.876 1.00 58.81 523 GLU A O 1
ATOM 7337 N N . VAL A 1 477 ? 0.008 13.063 10.383 1.00 61.23 524 VAL A N 1
ATOM 7338 C CA . VAL A 1 477 ? -1.071 13.021 11.364 1.00 60.67 524 VAL A CA 1
ATOM 7339 C C . VAL A 1 477 ? -0.997 11.692 12.105 1.00 60.44 524 VAL A C 1
ATOM 7340 O O . VAL A 1 477 ? -1.117 10.623 11.498 1.00 61.91 524 VAL A O 1
ATOM 7353 N N . GLN A 1 478 ? -0.804 11.758 13.419 1.00 58.73 525 GLN A N 1
ATOM 7354 C CA . GLN A 1 478 ? -0.718 10.573 14.263 1.00 61.31 525 GLN A CA 1
ATOM 7355 C C . GLN A 1 478 ? -2.067 10.366 14.940 1.00 51.91 525 GLN A C 1
ATOM 7356 O O . GLN A 1 478 ? -2.412 11.094 15.876 1.00 55.20 525 GLN A O 1
ATOM 7370 N N . TRP A 1 479 ? -2.834 9.375 14.477 1.00 32.74 526 TRP A N 1
ATOM 7371 C CA . TRP A 1 479 ? -4.033 9.008 15.224 1.00 30.17 526 TRP A CA 1
ATOM 7372 C C . TRP A 1 479 ? -3.666 8.498 16.609 1.00 29.75 526 TRP A C 1
ATOM 7373 O O . TRP A 1 479 ? -4.472 8.600 17.541 1.00 30.20 526 TRP A O 1
ATOM 7394 N N . THR A 1 480 ? -2.452 7.965 16.769 1.00 32.40 527 THR A N 1
ATOM 7395 C CA . THR A 1 480 ? -1.980 7.579 18.094 1.00 37.12 527 THR A CA 1
ATOM 7396 C C . THR A 1 480 ? -1.888 8.783 19.024 1.00 36.42 527 THR A C 1
ATOM 7397 O O . THR A 1 480 ? -2.001 8.634 20.246 1.00 34.08 527 THR A O 1
ATOM 7408 N N . LEU A 1 481 ? -1.683 9.980 18.468 1.00 32.03 528 LEU A N 1
ATOM 7409 C CA . LEU A 1 481 ? -1.647 11.184 19.292 1.00 31.29 528 LEU A CA 1
ATOM 7410 C C . LEU A 1 481 ? -3.020 11.491 19.877 1.00 31.19 528 LEU A C 1
ATOM 7411 O O . LEU A 1 481 ? -3.131 11.881 21.045 1.00 35.64 528 LEU A O 1
ATOM 7427 N N . GLY A 1 482 ? -4.077 11.335 19.080 1.00 28.19 529 GLY A N 1
ATOM 7428 C CA . GLY A 1 482 ? -5.417 11.494 19.615 1.00 26.98 529 GLY A CA 1
ATOM 7429 C C . GLY A 1 482 ? -5.766 10.419 20.621 1.00 26.84 529 GLY A C 1
ATOM 7430 O O . GLY A 1 482 ? -6.546 10.660 21.547 1.00 29.92 529 GLY A O 1
ATOM 7434 N N . ALA A 1 483 ? -5.196 9.223 20.460 1.00 28.74 530 ALA A N 1
ATOM 7435 C CA . ALA A 1 483 ? -5.446 8.146 21.411 1.00 28.72 530 ALA A CA 1
ATOM 7436 C C . ALA A 1 483 ? -4.827 8.461 22.767 1.00 28.92 530 ALA A C 1
ATOM 7437 O O . ALA A 1 483 ? -5.511 8.419 23.796 1.00 28.57 530 ALA A O 1
ATOM 7444 N N . ILE A 1 484 ? -3.530 8.778 22.789 1.00 32.46 531 ILE A N 1
ATOM 7445 C CA . ILE A 1 484 ? -2.877 9.124 24.049 1.00 33.43 531 ILE A CA 1
ATOM 7446 C C . ILE A 1 484 ? -3.563 10.326 24.684 1.00 32.93 531 ILE A C 1
ATOM 7447 O O . ILE A 1 484 ? -3.730 10.392 25.907 1.00 37.11 531 ILE A O 1
ATOM 7463 N N . LEU A 1 485 ? -3.976 11.293 23.863 1.00 36.72 532 LEU A N 1
ATOM 7464 C CA . LEU A 1 485 ? -4.614 12.490 24.398 1.00 39.11 532 LEU A CA 1
ATOM 7465 C C . LEU A 1 485 ? -5.938 12.151 25.068 1.00 38.40 532 LEU A C 1
ATOM 7466 O O . LEU A 1 485 ? -6.284 12.725 26.107 1.00 35.59 532 LEU A O 1
ATOM 7482 N N . TYR A 1 486 ? -6.689 11.210 24.493 1.00 36.93 533 TYR A N 1
ATOM 7483 C CA . TYR A 1 486 ? -7.970 10.826 25.074 1.00 35.94 533 TYR A CA 1
ATOM 7484 C C . TYR A 1 486 ? -7.788 9.934 26.297 1.00 36.88 533 TYR A C 1
ATOM 7485 O O . TYR A 1 486 ? -8.504 10.090 27.291 1.00 40.58 533 TYR A O 1
ATOM 7503 N N . ARG A 1 487 ? -6.835 8.998 26.250 1.00 34.89 534 ARG A N 1
ATOM 7504 C CA . ARG A 1 487 ? -6.665 8.071 27.366 1.00 35.54 534 ARG A CA 1
ATOM 7505 C C . ARG A 1 487 ? -6.110 8.765 28.606 1.00 38.45 534 ARG A C 1
ATOM 7506 O O . ARG A 1 487 ? -6.404 8.343 29.729 1.00 42.33 534 ARG A O 1
ATOM 7527 N N . THR A 1 488 ? -5.319 9.826 28.433 1.00 29.09 535 THR A N 1
ATOM 7528 C CA . THR A 1 488 ? -4.700 10.531 29.549 1.00 32.07 535 THR A CA 1
ATOM 7529 C C . THR A 1 488 ? -5.485 11.771 29.967 1.00 33.24 535 THR A C 1
ATOM 7530 O O . THR A 1 488 ? -4.961 12.606 30.711 1.00 37.78 535 THR A O 1
ATOM 7541 N N . ARG A 1 489 ? -6.735 11.902 29.520 1.00 34.75 536 ARG A N 1
ATOM 7542 C CA . ARG A 1 489 ? -7.464 13.154 29.695 1.00 33.05 536 ARG A CA 1
ATOM 7543 C C . ARG A 1 489 ? -7.769 13.472 31.155 1.00 37.04 536 ARG A C 1
ATOM 7544 O O . ARG A 1 489 ? -8.095 14.624 31.465 1.00 34.28 536 ARG A O 1
ATOM 7565 N N . PHE A 1 490 ? -7.672 12.495 32.057 1.00 32.28 537 PHE A N 1
ATOM 7566 C CA . PHE A 1 490 ? -7.988 12.724 33.461 1.00 32.33 537 PHE A CA 1
ATOM 7567 C C . PHE A 1 490 ? -6.767 13.043 34.314 1.00 34.19 537 PHE A C 1
ATOM 7568 O O . PHE A 1 490 ? -6.935 13.516 35.442 1.00 34.56 537 PHE A O 1
ATOM 7585 N N . LEU A 1 491 ? -5.557 12.803 33.815 1.00 34.22 538 LEU A N 1
ATOM 7586 C CA . LEU A 1 491 ? -4.359 13.107 34.592 1.00 36.84 538 LEU A CA 1
ATOM 7587 C C . LEU A 1 491 ? -4.355 14.513 35.175 1.00 37.66 538 LEU A C 1
ATOM 7588 O O . LEU A 1 491 ? -3.944 14.666 36.337 1.00 41.68 538 LEU A O 1
ATOM 7604 N N . PRO A 1 492 ? -4.766 15.562 34.455 1.00 46.73 539 PRO A N 1
ATOM 7605 C CA . PRO A 1 492 ? -4.794 16.899 35.066 1.00 46.66 539 PRO A CA 1
ATOM 7606 C C . PRO A 1 492 ? -5.571 16.956 36.374 1.00 51.05 539 PRO A C 1
ATOM 7607 O O . PRO A 1 492 ? -5.378 17.887 37.163 1.00 53.46 539 PRO A O 1
ATOM 7618 N N . LEU A 1 493 ? -6.457 15.984 36.619 1.00 53.84 540 LEU A N 1
ATOM 7619 C CA . LEU A 1 493 ? -7.185 15.963 37.885 1.00 53.89 540 LEU A CA 1
ATOM 7620 C C . LEU A 1 493 ? -6.239 15.875 39.071 1.00 59.63 540 LEU A C 1
ATOM 7621 O O . LEU A 1 493 ? -6.542 16.406 40.146 1.00 58.35 540 LEU A O 1
ATOM 7637 N N . ARG A 1 494 ? -5.103 15.198 38.908 1.00 61.33 541 ARG A N 1
ATOM 7638 C CA . ARG A 1 494 ? -4.127 15.129 39.988 1.00 66.77 541 ARG A CA 1
ATOM 7639 C C . ARG A 1 494 ? -3.727 16.528 40.439 1.00 75.89 541 ARG A C 1
ATOM 7640 O O . ARG A 1 494 ? -3.941 16.909 41.593 1.00 83.40 541 ARG A O 1
ATOM 7661 N N . ASP A 1 495 ? -3.166 17.323 39.527 1.00 89.14 542 ASP A N 1
ATOM 7662 C CA . ASP A 1 495 ? -2.669 18.641 39.908 1.00 92.76 542 ASP A CA 1
ATOM 7663 C C . ASP A 1 495 ? -3.791 19.559 40.377 1.00 94.21 542 ASP A C 1
ATOM 7664 O O . ASP A 1 495 ? -3.578 20.390 41.268 1.00 97.56 542 ASP A O 1
ATOM 7673 N N . ILE A 1 496 ? -4.987 19.425 39.805 1.00 91.88 543 ILE A N 1
ATOM 7674 C CA . ILE A 1 496 ? -6.075 20.361 40.073 1.00 92.59 543 ILE A CA 1
ATOM 7675 C C . ILE A 1 496 ? -6.850 19.938 41.316 1.00 94.61 543 ILE A C 1
ATOM 7676 O O . ILE A 1 496 ? -6.838 20.639 42.334 1.00 95.11 543 ILE A O 1
ATOM 7692 N N . GLN A 1 497 ? -7.530 18.800 41.242 1.00 92.18 544 GLN A N 1
ATOM 7693 C CA . GLN A 1 497 ? -8.488 18.395 42.274 1.00 90.90 544 GLN A CA 1
ATOM 7694 C C . GLN A 1 497 ? -7.879 17.417 43.275 1.00 90.85 544 GLN A C 1
ATOM 7695 O O . GLN A 1 497 ? -8.451 16.363 43.551 1.00 84.95 544 GLN A O 1
ATOM 7709 N N . GLN A 1 498 ? -6.715 17.748 43.843 1.00 87.70 545 GLN A N 1
ATOM 7710 C CA . GLN A 1 498 ? -6.213 16.973 44.974 1.00 89.18 545 GLN A CA 1
ATOM 7711 C C . GLN A 1 498 ? -7.170 17.059 46.155 1.00 89.69 545 GLN A C 1
ATOM 7712 O O . GLN A 1 498 ? -7.385 16.070 46.866 1.00 92.48 545 GLN A O 1
ATOM 7726 N N . GLU A 1 499 ? -7.755 18.237 46.375 1.00 84.22 546 GLU A N 1
ATOM 7727 C CA . GLU A 1 499 ? -8.624 18.439 47.529 1.00 87.28 546 GLU A CA 1
ATOM 7728 C C . GLU A 1 499 ? -9.944 17.695 47.369 1.00 86.48 546 GLU A C 1
ATOM 7729 O O . GLU A 1 499 ? -10.463 17.127 48.338 1.00 92.51 546 GLU A O 1
ATOM 7741 N N . ALA A 1 500 ? -10.504 17.689 46.156 1.00 91.51 547 ALA A N 1
ATOM 7742 C CA . ALA A 1 500 ? -11.820 17.092 45.949 1.00 88.08 547 ALA A CA 1
ATOM 7743 C C . ALA A 1 500 ? -11.865 15.640 46.407 1.00 85.37 547 ALA A C 1
ATOM 7744 O O . ALA A 1 500 ? -12.912 15.167 46.864 1.00 80.86 547 ALA A O 1
ATOM 7751 N N . PHE A 1 501 ? -10.747 14.921 46.302 1.00 73.22 548 PHE A N 1
ATOM 7752 C CA . PHE A 1 501 ? -10.699 13.495 46.604 1.00 74.24 548 PHE A CA 1
ATOM 7753 C C . PHE A 1 501 ? -9.842 13.190 47.829 1.00 84.54 548 PHE A C 1
ATOM 7754 O O . PHE A 1 501 ? -9.319 12.081 47.965 1.00 78.82 548 PHE A O 1
ATOM 7771 N N . ARG A 1 502 ? -9.689 14.155 48.730 1.00 101.85 549 ARG A N 1
ATOM 7772 C CA . ARG A 1 502 ? -8.940 13.905 49.953 1.00 105.17 549 ARG A CA 1
ATOM 7773 C C . ARG A 1 502 ? -9.667 12.873 50.805 1.00 98.70 549 ARG A C 1
ATOM 7774 O O . ARG A 1 502 ? -10.897 12.885 50.914 1.00 95.43 549 ARG A O 1
ATOM 7795 N N . ALA A 1 503 ? -8.899 11.967 51.405 1.00 93.75 550 ALA A N 1
ATOM 7796 C CA . ALA A 1 503 ? -9.486 10.924 52.234 1.00 93.40 550 ALA A CA 1
ATOM 7797 C C . ALA A 1 503 ? -10.157 11.531 53.460 1.00 91.98 550 ALA A C 1
ATOM 7798 O O . ALA A 1 503 ? -9.605 12.420 54.116 1.00 96.03 550 ALA A O 1
ATOM 7805 N N . SER A 1 504 ? -11.358 11.047 53.765 1.00 100.14 551 SER A N 1
ATOM 7806 C CA . SER A 1 504 ? -12.094 11.483 54.946 1.00 108.75 551 SER A CA 1
ATOM 7807 C C . SER A 1 504 ? -11.819 10.508 56.085 1.00 116.80 551 SER A C 1
ATOM 7808 O O . SER A 1 504 ? -12.189 9.332 56.005 1.00 109.25 551 SER A O 1
ATOM 7816 N N . HIS A 1 505 ? -11.167 10.995 57.137 1.00 115.39 552 HIS A N 1
ATOM 7817 C CA . HIS A 1 505 ? -10.849 10.173 58.295 1.00 124.17 552 HIS A CA 1
ATOM 7818 C C . HIS A 1 505 ? -12.013 10.178 59.276 1.00 147.63 552 HIS A C 1
ATOM 7819 O O . HIS A 1 505 ? -12.642 11.214 59.510 1.00 145.22 552 HIS A O 1
ATOM 7833 N N . THR A 1 506 ? -12.294 9.011 59.850 1.00 81.02 553 THR A N 1
ATOM 7834 C CA . THR A 1 506 ? -13.409 8.833 60.768 1.00 87.29 553 THR A CA 1
ATOM 7835 C C . THR A 1 506 ? -12.899 8.616 62.186 1.00 101.12 553 THR A C 1
ATOM 7836 O O . THR A 1 506 ? -11.917 7.899 62.403 1.00 121.83 553 THR A O 1
ATOM 7847 N N . HIS A 1 507 ? -13.576 9.242 63.145 1.00 156.18 554 HIS A N 1
ATOM 7848 C CA . HIS A 1 507 ? -13.328 9.022 64.565 1.00 146.91 554 HIS A CA 1
ATOM 7849 C C . HIS A 1 507 ? -14.378 8.035 65.062 1.00 128.61 554 HIS A C 1
ATOM 7850 O O . HIS A 1 507 ? -15.546 8.399 65.240 1.00 134.45 554 HIS A O 1
ATOM 7864 N N . TRP A 1 508 ? -13.969 6.789 65.274 1.00 113.08 555 TRP A N 1
ATOM 7865 C CA . TRP A 1 508 ? -14.907 5.733 65.636 1.00 97.94 555 TRP A CA 1
ATOM 7866 C C . TRP A 1 508 ? -15.199 5.750 67.133 1.00 97.55 555 TRP A C 1
ATOM 7867 O O . TRP A 1 508 ? -16.334 5.527 67.557 1.00 98.63 555 TRP A O 1
#

B-factor: mean 56.94, std 27.79, range [13.73, 196.24]

Foldseek 3Di:
DVQVVLLVCVQPVLAADDLVDPQKAKEKEWEFEQQWIKMWIKIFGADPQDLLDFTPIDFGAHNVSDGQMDIDDRGQLVCLVPLLPRLVRCVVVVVSVPVRRDPVRQLVYAYAYEYEDSLVPRDPVSSVSNLVSNAVPVVVVTNHPGHSVRYDYDYPLLLQLLLQLLVQVSSCQSVWDPCPVADKDWADFPPDDPVPIDITGAGAKEWEAAQFKTKTKHWDRDDFDDPDPVLVVLQVVQWDWDALTQDPPDCSRTTIMGMDMGGQLHLNSLVVVLVVVLVVCLPPPVLVVDQCSQQDQRRHHEQQQWAAQDWDWDADPNGIGIYGYRLALVVLLVSSVCVQCDDPDPQAFRVRRHHTDDPLVRHAYEYEDLLQLLCPFAVNHAWWDALVSSSVSLSVLRHDHLVVLVVCVVVPVGDPPDDVVCSTRSSNSSSSVVCCPCRRNNRPNGRGRYGYDHPDSPHHRDSVNSVVSRVCNNVSCVVHVPPVPDDDDDDD

Secondary structure (DSSP, 8-state):
-HHHHHHHHHHH--PPP-TT-TTEEEEEEEEE-SS-EEEEEEEEE---S-TTPPP--EE-B-TTS-B-EEEESS-SGGGGG-GGGHHHHSHHHHHHHHHHS-GGGGGG-BEEEEE-HHHHTS-HHHHHHHHHHHHHHHHHH--SB--GGGEEE--HHHHHHHHHHHHHHHTTTTS-S-TTSS-EEEE--TTS-GGG-EEEEPP-EEEEE-SSEEEEEEE--SPP--S-HHHHHHHHHHEEEEE-SS-TT--TTEEEEEEEEEET-SHHHHHHHHHHHHHHGGGSHHHHHSS---SSTTS-EEETTS-BT-EEEEEETTEEEEEEE---HHHHHHHHGGGG---S-TTB-GGG-B-----GGG--EEEEEHHHHHHHTTT---SB--HHHHHHHHHHHHTSBHHHHHHHHHHT-S-TT--HHHHHHHHHHHHHHHHIIIIIS---TT---EEE-S-BTTB---HHHHHHHHHTTTTHHHHH-TTTT-------